Protein AF-0000000082297260 (afdb_homodimer)

InterPro domains:
  IPR011701 Major facilitator superfamily [PF07690] (39-223)
  IPR020846 Major facilitator superfamily domain [PS50850] (32-251)
  IPR044770 Protein spinster-like [PTHR23505] (34-224)

Nearest PDB structures (foldseek):
  4ja4-assembly3_C  TM=7.961E-01  e=1.500E-03  Escherichia coli K-12
  4ja4-assembly2_B  TM=7.829E-01  e=3.084E-03  Escherichia coli K-12
  5ayo-assembly1_A  TM=7.832E-01  e=1.132E-01  Bdellovibrio bacteriovorus HD100
  3wdo-assembly1_A  TM=7.347E-01  e=1.858E-01  Escherichia coli
  8ju0-assembly1_A  TM=6.814E-01  e=3.049E-01  Homo sapiens

pLDDT: mean 78.28, std 19.83, range [28.52, 97.88]

Solvent-accessible surface area (backbone atoms only — not comparable to full-atom values): 24745 Å² total; per-residue (Å²): 140,78,74,74,76,66,79,77,71,72,72,72,74,70,68,76,76,70,70,50,71,62,58,53,52,46,49,60,65,27,70,63,47,49,52,36,26,55,56,35,8,47,58,39,18,52,54,31,31,51,65,55,40,45,68,46,45,28,69,57,56,68,44,51,72,65,55,52,46,49,44,53,46,34,20,52,50,30,19,53,63,29,23,62,56,41,20,51,49,41,42,72,41,56,48,72,70,46,43,25,46,52,42,21,50,30,25,36,50,25,11,51,26,33,38,45,46,40,51,47,50,52,49,40,27,55,47,23,71,70,65,70,47,72,52,68,63,47,54,51,51,50,39,49,37,32,25,49,28,16,36,25,49,36,41,39,44,19,46,32,53,42,51,43,57,74,67,36,56,80,61,46,34,28,32,49,39,24,48,28,51,45,37,18,54,51,34,16,51,50,34,24,49,47,31,57,69,45,31,83,87,41,36,52,54,50,32,40,49,53,11,52,48,32,32,52,51,13,58,52,45,50,67,56,70,77,61,67,63,64,46,46,56,48,44,48,45,46,46,48,50,47,47,51,49,50,52,55,64,73,94,141,78,75,75,77,70,79,78,71,72,72,72,75,70,68,76,76,70,69,51,72,62,57,53,52,46,51,60,64,28,70,63,48,48,51,33,25,55,56,34,8,47,56,38,18,51,54,30,30,51,66,54,40,45,67,47,46,28,68,56,56,66,44,50,72,66,57,53,47,49,44,53,44,33,20,53,50,29,19,54,62,28,24,62,56,42,19,49,48,42,42,71,40,56,46,72,70,47,42,26,47,49,40,21,51,30,25,35,50,24,13,52,24,33,39,46,45,39,52,46,50,52,50,38,26,54,46,22,71,70,65,71,48,73,52,67,63,48,52,51,51,49,38,50,36,32,24,48,27,16,35,25,48,36,41,40,45,19,45,31,52,43,50,45,58,74,70,36,57,79,64,45,36,29,32,50,40,24,51,30,51,47,38,19,52,50,35,15,52,50,35,24,49,46,30,55,70,44,29,83,86,42,36,52,54,50,32,40,48,52,11,52,50,32,33,54,50,13,57,53,46,50,66,54,71,79,64,68,62,63,44,46,57,46,44,48,46,45,46,50,48,48,48,50,49,50,52,56,64,72,95

Sequence (502 aa):
MKERYSRLHVAKKAKPKGESSIVAFTKLLSVPTILLIVIASLDNADKQLLASSFPIFENLLNWNVKELGYFSLATNLSYALSLPVWGWLIHQYSGTRNLQKLLAYACGAWGIAMISIAVATLSASTTSSKTGTESSFWTHIQISVRAMNGAALGSILPLSQSLLVEYVPANYRGQAFGLMGAGEKLAGTLSSAAVVYLGENHWQYAYYGLGVLSIVMGFLARYMSLGSTGSITNNARQHAVAEQEKKQRKCMKERYSRLHVAKKAKPKGESSIVAFTKLLSVPTILLIVIASLDNADKQLLASSFPIFENLLNWNVKELGYFSLATNLSYALSLPVWGWLIHQYSGTRNLQKLLAYACGAWGIAMISIAVATLSASTTSSKTGTESSFWTHIQISVRAMNGAALGSILPLSQSLLVEYVPANYRGQAFGLMGAGEKLAGTLSSAAVVYLGENHWQYAYYGLGVLSIVMGFLARYMSLGSTGSITNNARQHAVAEQEKKQRKC

Foldseek 3Di:
DPDPPPDPPPPPPPPPPPPPPVVQVVLLVDPLLVLLLLLLLLLLLVVLLLVLCVVLLCVLLVDDPVLSVLLVVLLQVLLVVLQVVLVVVCVVQPDLLSLLLLLLVLLLQLLVLLLQLLVLSVVQSVVCVVVVDSPPVSSVSNSVSSNSNNNSSNNSNVSSLVNSPLSHDPVCSVVSVVSSVVSNVVSSVVLSCVQVVCPNVGNSVSSNVSSVVSNVSSVVSSPDDSPCPVVCVVVVVVVVVVVVVVVVVVD/DPPPPPDPPPPPPPPPPPPPPVVQVVLLVDPLLVLLLLLLLLLLLVVLLLVLCVVLLCVLLVDDPVLSVLLVVLLQVLLVVLQVVLVVVCVVQPDLLSLLLLLLVLLLQLLVLLLQLLVLSVVQSVVCVVVVDSPPVSSVSNSVSSNSNNNSSNNSNVSSLVNSPLSHDPVCSVVSVVSSVVSNVVSSVVSSVVQVVLPNVGNSVSSNVSSVVSNVSSVVSSPDDSPCPVVCVVVVVVVVVVVVVVVVVVD

Structure (mmCIF, N/CA/C/O backbone):
data_AF-0000000082297260-model_v1
#
loop_
_entity.id
_entity.type
_entity.pdbx_description
1 polymer 'EmrB/QacA family drug resistance transporter'
#
loop_
_atom_site.group_PDB
_atom_site.id
_atom_site.type_symbol
_atom_site.label_atom_id
_atom_site.label_alt_id
_atom_site.label_comp_id
_atom_site.label_asym_id
_atom_site.label_entity_id
_atom_site.label_seq_id
_atom_site.pdbx_PDB_ins_code
_atom_site.Cartn_x
_atom_site.Cartn_y
_atom_site.Cartn_z
_atom_site.occupancy
_atom_site.B_iso_or_equiv
_atom_site.auth_seq_id
_atom_site.auth_comp_id
_atom_site.auth_asym_id
_atom_site.auth_atom_id
_atom_site.pdbx_PDB_model_num
ATOM 1 N N . MET A 1 1 ? 25 52.344 38.844 1 28.77 1 MET A N 1
ATOM 2 C CA . MET A 1 1 ? 24.125 52.188 37.688 1 28.77 1 MET A CA 1
ATOM 3 C C . MET A 1 1 ? 24.094 50.75 37.188 1 28.77 1 MET A C 1
ATOM 5 O O . MET A 1 1 ? 23.562 50.438 36.125 1 28.77 1 MET A O 1
ATOM 9 N N . LYS A 1 2 ? 24.953 49.844 37.625 1 35.16 2 LYS A N 1
ATOM 10 C CA . LYS A 1 2 ? 25.359 48.469 37.438 1 35.16 2 LYS A CA 1
ATOM 11 C C . LYS A 1 2 ? 24.203 47.5 37.688 1 35.16 2 LYS A C 1
ATOM 13 O O . LYS A 1 2 ? 24.078 46.469 37 1 35.16 2 LYS A O 1
ATOM 18 N N . GLU A 1 3 ? 23.594 47.719 38.781 1 29.59 3 GLU A N 1
ATOM 19 C CA . GLU A 1 3 ? 22.953 46.594 39.438 1 29.59 3 GLU A CA 1
ATOM 20 C C . GLU A 1 3 ? 21.672 46.188 38.719 1 29.59 3 GLU A C 1
ATOM 22 O O . GLU A 1 3 ? 21.172 45.062 38.906 1 29.59 3 GLU A O 1
ATOM 27 N N . ARG A 1 4 ? 20.891 47.125 38.344 1 29.3 4 ARG A N 1
ATOM 28 C CA . ARG A 1 4 ? 19.469 46.812 38.188 1 29.3 4 ARG A CA 1
ATOM 29 C C . ARG A 1 4 ? 19.188 45.969 36.969 1 29.3 4 ARG A C 1
ATOM 31 O O . ARG A 1 4 ? 18.141 46.125 36.312 1 29.3 4 ARG A O 1
ATOM 38 N N . TYR A 1 5 ? 20.219 45.688 36.094 1 33.16 5 TYR A N 1
ATOM 39 C CA . TYR A 1 5 ? 19.766 44.906 34.938 1 33.16 5 TYR A CA 1
ATOM 40 C C . TYR A 1 5 ? 19 43.656 35.375 1 33.16 5 TYR A C 1
ATOM 42 O O . TYR A 1 5 ? 19.609 42.688 35.844 1 33.16 5 TYR A O 1
ATOM 50 N N . SER A 1 6 ? 17.906 43.812 36.156 1 29.83 6 SER A N 1
ATOM 51 C CA . SER A 1 6 ? 17 42.75 36.594 1 29.83 6 SER A CA 1
ATOM 52 C C . SER A 1 6 ? 16.734 41.719 35.5 1 29.83 6 SER A C 1
ATOM 54 O O . SER A 1 6 ? 16.688 42.062 34.344 1 29.83 6 SER A O 1
ATOM 56 N N . ARG A 1 7 ? 16.922 40.375 35.812 1 30.27 7 ARG A N 1
ATOM 57 C CA . ARG A 1 7 ? 16.766 39.062 35.156 1 30.27 7 ARG A CA 1
ATOM 58 C C . ARG A 1 7 ? 15.398 38.969 34.5 1 30.27 7 ARG A C 1
ATOM 60 O O . ARG A 1 7 ? 14.375 38.875 35.156 1 30.27 7 ARG A O 1
ATOM 67 N N . LEU A 1 8 ? 15.031 39.75 33.531 1 31.27 8 LEU A N 1
ATOM 68 C CA . LEU A 1 8 ? 13.883 39.406 32.719 1 31.27 8 LEU A CA 1
ATOM 69 C C . LEU A 1 8 ? 13.797 37.875 32.531 1 31.27 8 LEU A C 1
ATOM 71 O O . LEU A 1 8 ? 14.656 37.281 31.891 1 31.27 8 LEU A O 1
ATOM 75 N N . HIS A 1 9 ? 13.352 37.125 33.562 1 30.59 9 HIS A N 1
ATOM 76 C CA . HIS A 1 9 ? 12.93 35.719 33.531 1 30.59 9 HIS A CA 1
ATOM 77 C C . HIS A 1 9 ? 12.141 35.406 32.25 1 30.59 9 HIS A C 1
ATOM 79 O O . HIS A 1 9 ? 10.992 35.812 32.125 1 30.59 9 HIS A O 1
ATOM 85 N N . VAL A 1 10 ? 12.703 35.531 31.141 1 32.5 10 VAL A N 1
ATOM 86 C CA . VAL A 1 10 ? 12.086 34.906 29.969 1 32.5 10 VAL A CA 1
ATOM 87 C C . VAL A 1 10 ? 11.367 33.625 30.375 1 32.5 10 VAL A C 1
ATOM 89 O O . VAL A 1 10 ? 12 32.688 30.828 1 32.5 10 VAL A O 1
ATOM 92 N N . ALA A 1 11 ? 10.18 33.688 30.938 1 28.66 11 ALA A N 1
ATOM 93 C CA . ALA A 1 11 ? 9.297 32.562 31.203 1 28.66 11 ALA A CA 1
ATOM 94 C C . ALA A 1 11 ? 9.461 31.484 30.141 1 28.66 11 ALA A C 1
ATOM 96 O O . ALA A 1 11 ? 9.305 31.75 28.953 1 28.66 11 ALA A O 1
ATOM 97 N N . LYS A 1 12 ? 10.344 30.578 30.297 1 30.89 12 LYS A N 1
ATOM 98 C CA . LYS A 1 12 ? 10.422 29.312 29.578 1 30.89 12 LYS A CA 1
ATOM 99 C C . LYS A 1 12 ? 9.031 28.828 29.172 1 30.89 12 LYS A C 1
ATOM 101 O O . LYS A 1 12 ? 8.203 28.516 30.031 1 30.89 12 LYS A O 1
ATOM 106 N N . LYS A 1 13 ? 8.414 29.484 28.234 1 33.44 13 LYS A N 1
ATOM 107 C CA . LYS A 1 13 ? 7.176 28.938 27.703 1 33.44 13 LYS A CA 1
ATOM 108 C C . LYS A 1 13 ? 7.133 27.422 27.875 1 33.44 13 LYS A C 1
ATOM 110 O O . LYS A 1 13 ? 8.023 26.719 27.391 1 33.44 13 LYS A O 1
ATOM 115 N N . ALA A 1 14 ? 6.523 26.891 28.938 1 32.03 14 ALA A N 1
ATOM 116 C CA . ALA A 1 14 ? 6.223 25.5 29.297 1 32.03 14 ALA A CA 1
ATOM 117 C C . ALA A 1 14 ? 5.938 24.672 28.062 1 32.03 14 ALA A C 1
ATOM 119 O O . ALA A 1 14 ? 5.262 25.125 27.125 1 32.03 14 ALA A O 1
ATOM 120 N N . LYS A 1 15 ? 6.742 23.812 27.703 1 37.81 15 LYS A N 1
ATOM 121 C CA . LYS A 1 15 ? 6.559 22.781 26.703 1 37.81 15 LYS A CA 1
ATOM 122 C C . LYS A 1 15 ? 5.102 22.344 26.609 1 37.81 15 LYS A C 1
ATOM 124 O O . LYS A 1 15 ? 4.48 22.031 27.625 1 37.81 15 LYS A O 1
ATOM 129 N N . PRO A 1 16 ? 4.285 22.828 25.781 1 37.75 16 PRO A N 1
ATOM 130 C CA . PRO A 1 16 ? 2.908 22.344 25.891 1 37.75 16 PRO A CA 1
ATOM 131 C C . PRO A 1 16 ? 2.824 20.938 26.484 1 37.75 16 PRO A C 1
ATOM 133 O O . PRO A 1 16 ? 3.705 20.109 26.25 1 37.75 16 PRO A O 1
ATOM 136 N N . LYS A 1 17 ? 2.393 20.688 27.609 1 36.62 17 LYS A N 1
ATOM 137 C CA . LYS A 1 17 ? 2.1 19.438 28.297 1 36.62 17 LYS A CA 1
ATOM 138 C C . LYS A 1 17 ? 1.763 18.328 27.312 1 36.62 17 LYS A C 1
ATOM 140 O O . LYS A 1 17 ? 0.826 18.469 26.516 1 36.62 17 LYS A O 1
ATOM 145 N N . GLY A 1 18 ? 2.633 17.547 26.781 1 40.44 18 GLY A N 1
ATOM 146 C CA . GLY A 1 18 ? 2.486 16.344 25.969 1 40.44 18 GLY A CA 1
ATOM 147 C C . GLY A 1 18 ? 1.171 15.617 26.203 1 40.44 18 GLY A C 1
ATOM 148 O O . GLY A 1 18 ? 0.801 15.344 27.344 1 40.44 18 GLY A O 1
ATOM 149 N N . GLU A 1 19 ? 0.057 16 25.641 1 46.12 19 GLU A N 1
ATOM 150 C CA . GLU A 1 19 ? -1.156 15.211 25.828 1 46.12 19 GLU A CA 1
ATOM 151 C C . GLU A 1 19 ? -0.823 13.789 26.266 1 46.12 19 GLU A C 1
ATOM 153 O O . GLU A 1 19 ? 0.101 13.172 25.734 1 46.12 19 GLU A O 1
ATOM 158 N N . SER A 1 20 ? -1.153 13.375 27.406 1 48.62 20 SER A N 1
ATOM 159 C CA . SER A 1 20 ? -0.895 12.078 28.016 1 48.62 20 SER A CA 1
ATOM 160 C C . SER A 1 20 ? -0.952 10.961 26.984 1 48.62 20 SER A C 1
ATOM 162 O O . SER A 1 20 ? -1.729 11.031 26.031 1 48.62 20 SER A O 1
ATOM 164 N N . SER A 1 21 ? 0.238 10.258 26.797 1 51.78 21 SER A N 1
ATOM 165 C CA . SER A 1 21 ? 0.389 9.039 26 1 51.78 21 SER A CA 1
ATOM 166 C C . SER A 1 21 ? -0.937 8.297 25.875 1 51.78 21 SER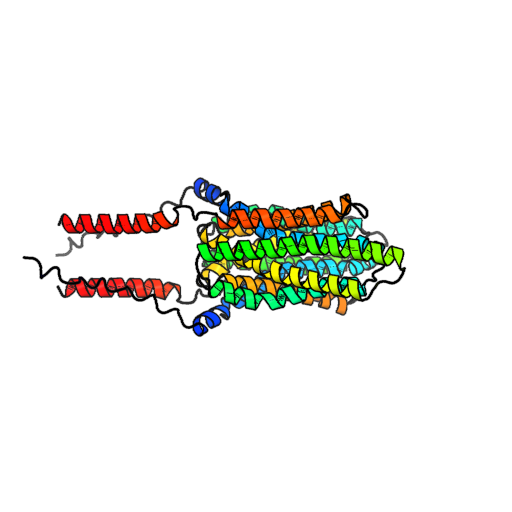 A C 1
ATOM 168 O O . SER A 1 21 ? -1.227 7.715 24.828 1 51.78 21 SER A O 1
ATOM 170 N N . ILE A 1 22 ? -1.717 8.422 26.953 1 49.19 22 ILE A N 1
ATOM 171 C CA . ILE A 1 22 ? -2.98 7.691 26.969 1 49.19 22 ILE A CA 1
ATOM 172 C C . ILE A 1 22 ? -3.977 8.359 26.016 1 49.19 22 ILE A C 1
ATOM 174 O O . ILE A 1 22 ? -4.703 7.672 25.297 1 49.19 22 ILE A O 1
ATOM 178 N N . VAL A 1 23 ? -4.047 9.672 26.172 1 51.38 23 VAL A N 1
ATOM 179 C CA . VAL A 1 23 ? -4.988 10.414 25.328 1 51.38 23 VAL A CA 1
ATOM 180 C C . VAL A 1 23 ? -4.641 10.211 23.859 1 51.38 23 VAL A C 1
ATOM 182 O O . VAL A 1 23 ? -5.527 10.023 23.016 1 51.38 23 VAL A O 1
ATOM 185 N N . ALA A 1 24 ? -3.314 10.203 23.672 1 54.88 24 ALA A N 1
ATOM 186 C CA . ALA A 1 24 ? -2.826 10.047 22.297 1 54.88 24 ALA A CA 1
ATOM 187 C C . ALA A 1 24 ? -3.172 8.664 21.75 1 54.88 24 ALA A C 1
ATOM 189 O O . ALA A 1 24 ? -3.627 8.547 20.609 1 54.88 24 ALA A O 1
ATOM 190 N N . PHE A 1 25 ? -2.969 7.684 22.578 1 58.28 25 PHE A N 1
ATOM 191 C CA . PHE A 1 25 ? -3.328 6.328 22.188 1 58.28 25 PHE A CA 1
ATOM 192 C C . PHE A 1 25 ? -4.836 6.191 22.031 1 58.28 25 PHE A C 1
ATOM 194 O O . PHE A 1 25 ? -5.309 5.473 21.141 1 58.28 25 PHE A O 1
ATOM 201 N N . THR A 1 26 ? -5.5 6.918 22.75 1 59.41 26 THR A N 1
ATOM 202 C CA . THR A 1 26 ? -6.953 6.883 22.656 1 59.41 26 THR A CA 1
ATOM 203 C C . THR A 1 26 ? -7.426 7.508 21.344 1 59.41 26 THR A C 1
ATOM 205 O O . THR A 1 26 ? -8.391 7.039 20.75 1 59.41 26 THR A O 1
ATOM 208 N N . LYS A 1 27 ? -6.723 8.523 20.953 1 64.06 27 LYS A N 1
ATOM 209 C CA . LYS A 1 27 ? -7.109 9.125 19.672 1 64.06 27 LYS A CA 1
ATOM 210 C C . LYS A 1 27 ? -6.793 8.195 18.5 1 64.06 27 LYS A C 1
ATOM 212 O O . LYS A 1 27 ? -7.504 8.195 17.5 1 64.06 27 LYS A O 1
ATOM 217 N N . LEU A 1 28 ? -5.82 7.348 18.766 1 71.88 28 LEU A N 1
ATOM 218 C CA . LEU A 1 28 ? -5.48 6.324 17.781 1 71.88 28 LEU A CA 1
ATOM 219 C C . LEU A 1 28 ? -6.582 5.277 17.688 1 71.88 28 LEU A C 1
ATOM 221 O O . LEU A 1 28 ? -6.805 4.703 16.625 1 71.88 28 LEU A O 1
ATOM 225 N N . LEU A 1 29 ? -7.312 5.258 18.688 1 77.56 29 LEU A N 1
ATOM 226 C CA . LEU A 1 29 ? -8.352 4.238 18.719 1 77.56 29 LEU A CA 1
ATOM 227 C C . LEU A 1 29 ? -9.734 4.867 18.609 1 77.56 29 LEU A C 1
ATOM 229 O O . LEU A 1 29 ? -10.742 4.23 18.953 1 77.56 29 LEU A O 1
ATOM 233 N N . SER A 1 30 ? -9.695 6.035 18.047 1 85.12 30 SER A N 1
ATOM 234 C CA . SER A 1 30 ? -10.992 6.676 17.844 1 85.12 30 SER A CA 1
ATOM 235 C C . SER A 1 30 ? -11.773 6.008 16.719 1 85.12 30 SER A C 1
ATOM 237 O O . SER A 1 30 ? -11.195 5.324 15.875 1 85.12 30 SER A O 1
ATOM 239 N N . VAL A 1 31 ? -13.086 6.195 16.766 1 87.06 31 VAL A N 1
ATOM 240 C CA . VAL A 1 31 ? -13.9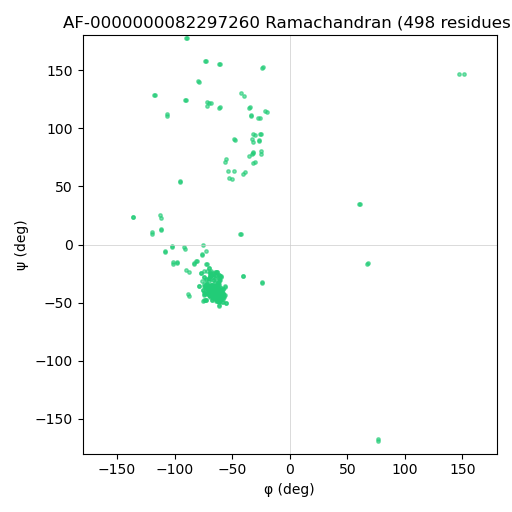92 5.551 15.828 1 87.06 31 VAL A CA 1
ATOM 241 C C . VAL A 1 31 ? -13.672 5.996 14.398 1 87.06 31 VAL A C 1
ATOM 243 O O . VAL A 1 31 ? -13.523 5.164 13.5 1 87.06 31 VAL A O 1
ATOM 246 N N . PRO A 1 32 ? -13.367 7.25 14.164 1 91.06 32 PRO A N 1
ATOM 247 C CA . PRO A 1 32 ? -13.047 7.66 12.797 1 91.06 32 PRO A CA 1
ATOM 248 C C . PRO A 1 32 ? -11.727 7.07 12.297 1 91.06 32 PRO A C 1
ATOM 250 O O . PRO A 1 32 ? -11.625 6.691 11.133 1 91.06 32 PRO A O 1
ATOM 253 N N . THR A 1 33 ? -10.82 7.02 13.195 1 91.62 33 THR A N 1
ATOM 254 C CA . THR A 1 33 ? -9.523 6.488 12.789 1 91.62 33 THR A CA 1
ATOM 255 C C . THR A 1 33 ? -9.633 5.008 12.438 1 91.62 33 THR A C 1
ATOM 257 O O . THR A 1 33 ? -9.102 4.566 11.414 1 91.62 33 THR A O 1
ATOM 260 N N . ILE A 1 34 ? -10.312 4.293 13.188 1 92.75 34 ILE A N 1
ATOM 261 C CA . ILE A 1 34 ? -10.5 2.865 12.938 1 92.75 34 ILE A CA 1
ATOM 262 C C . ILE A 1 34 ? -11.273 2.666 11.641 1 92.75 34 ILE A C 1
ATOM 264 O O . ILE A 1 34 ? -10.93 1.793 10.836 1 92.75 34 ILE A O 1
ATOM 268 N N . LEU A 1 35 ? -12.25 3.445 11.484 1 95 35 LEU A N 1
ATOM 269 C CA . LEU A 1 35 ? -13.047 3.377 10.266 1 95 35 LEU A CA 1
ATOM 270 C C . LEU A 1 35 ? -12.18 3.629 9.039 1 95 35 LEU A C 1
ATOM 272 O O . LEU A 1 35 ? -12.289 2.908 8.039 1 95 35 LEU A O 1
ATOM 276 N N . LEU A 1 36 ? -11.32 4.59 9.148 1 95.69 36 LEU A N 1
ATOM 277 C CA . LEU A 1 36 ? -10.461 4.941 8.023 1 95.69 36 LEU A CA 1
ATOM 278 C C . LEU A 1 36 ? -9.438 3.848 7.758 1 95.69 36 LEU A C 1
ATOM 280 O O . LEU A 1 36 ? -9.109 3.562 6.605 1 95.69 36 LEU A O 1
ATOM 284 N N . ILE A 1 37 ? -8.992 3.256 8.789 1 94.25 37 ILE A N 1
ATOM 285 C CA . ILE A 1 37 ? -8.039 2.16 8.656 1 94.25 37 ILE A CA 1
ATOM 286 C C . ILE A 1 37 ? -8.703 0.978 7.957 1 94.25 37 ILE A C 1
ATOM 288 O O . ILE A 1 37 ? -8.133 0.384 7.043 1 94.25 37 ILE A O 1
ATOM 292 N N . VAL A 1 38 ? -9.898 0.697 8.289 1 95.75 38 VAL A N 1
ATOM 293 C CA . VAL A 1 38 ? -10.641 -0.407 7.68 1 95.75 38 VAL A CA 1
ATOM 294 C C . VAL A 1 38 ? -10.906 -0.105 6.207 1 95.75 38 VAL A C 1
ATOM 296 O O . VAL A 1 38 ? -10.727 -0.971 5.348 1 95.75 38 VAL A O 1
ATOM 299 N N . ILE A 1 39 ? -11.273 1.083 5.941 1 97 39 ILE A N 1
ATOM 300 C CA . ILE A 1 39 ? -11.57 1.479 4.566 1 97 39 ILE A CA 1
ATOM 301 C C . ILE A 1 39 ? -10.305 1.394 3.721 1 97 39 ILE A C 1
ATOM 303 O O . ILE A 1 39 ? -10.328 0.85 2.615 1 97 39 ILE A O 1
ATOM 307 N N . ALA A 1 40 ? -9.258 1.896 4.254 1 94.62 40 ALA A N 1
ATOM 308 C CA . ALA A 1 40 ? -7.984 1.859 3.533 1 94.62 40 ALA A CA 1
ATOM 309 C C . ALA A 1 40 ? -7.547 0.421 3.266 1 94.62 40 ALA A C 1
ATOM 311 O O . ALA A 1 40 ? -6.898 0.142 2.256 1 94.62 40 ALA A O 1
ATOM 312 N N . SER A 1 41 ? -7.895 -0.455 4.105 1 94.19 41 SER A N 1
ATOM 313 C CA . SER A 1 41 ? -7.469 -1.849 4.023 1 94.19 41 SER A CA 1
ATOM 314 C C . SER A 1 41 ? -8.18 -2.578 2.891 1 94.19 41 SER A C 1
ATOM 316 O O . SER A 1 41 ? -7.754 -3.656 2.473 1 94.19 41 SER A O 1
ATOM 318 N N . LEU A 1 42 ? -9.242 -1.99 2.441 1 94.06 42 LEU A N 1
ATOM 319 C CA . LEU A 1 42 ? -9.969 -2.59 1.331 1 94.06 42 LEU A CA 1
ATOM 320 C C . LEU A 1 42 ? -9.102 -2.674 0.084 1 94.06 42 LEU A C 1
ATOM 322 O O . LEU A 1 42 ? -9.289 -3.559 -0.753 1 94.06 42 LEU A O 1
ATOM 326 N N . ASP A 1 43 ? -8.18 -1.811 0.024 1 90.81 43 ASP A N 1
ATOM 327 C CA . ASP A 1 43 ? -7.266 -1.771 -1.115 1 90.81 43 ASP A CA 1
ATOM 328 C C . ASP A 1 43 ? -6.48 -3.074 -1.231 1 90.81 43 ASP A C 1
ATOM 330 O O . ASP A 1 43 ? -6.48 -3.715 -2.285 1 90.81 43 ASP A O 1
ATOM 334 N N . ASN A 1 44 ? -5.867 -3.451 -0.158 1 88.19 44 ASN A N 1
ATOM 335 C CA . ASN A 1 44 ? -5.094 -4.688 -0.188 1 88.19 44 ASN A CA 1
ATOM 336 C C . ASN A 1 44 ? -5.996 -5.914 -0.181 1 88.19 44 ASN A C 1
ATOM 338 O O . ASN A 1 44 ? -5.621 -6.969 -0.697 1 88.19 44 ASN A O 1
ATOM 342 N N . ALA A 1 45 ? -7.145 -5.781 0.386 1 93.12 45 ALA A N 1
ATOM 343 C CA . ALA A 1 45 ? -8.109 -6.879 0.343 1 93.12 45 ALA A CA 1
ATOM 344 C C . ALA A 1 45 ? -8.484 -7.219 -1.096 1 93.12 45 ALA A C 1
ATOM 346 O O . ALA A 1 45 ? -8.586 -8.391 -1.456 1 93.12 45 ALA A O 1
ATOM 347 N N . ASP A 1 46 ? -8.695 -6.168 -1.851 1 94 46 ASP A N 1
ATOM 348 C CA . ASP A 1 46 ? -9.039 -6.363 -3.258 1 94 46 ASP A CA 1
ATOM 349 C C . ASP A 1 46 ? -7.91 -7.082 -3.998 1 94 46 ASP A C 1
ATOM 351 O O . ASP A 1 46 ? -8.156 -8.016 -4.762 1 94 46 ASP A O 1
ATOM 355 N N . LYS A 1 47 ? -6.723 -6.652 -3.734 1 87.19 47 LYS A N 1
ATOM 356 C CA . LYS A 1 47 ? -5.57 -7.207 -4.445 1 87.19 47 LYS A CA 1
ATOM 357 C C . LYS A 1 47 ? -5.371 -8.68 -4.105 1 87.19 47 LYS A C 1
ATOM 359 O O . LYS A 1 47 ? -5.164 -9.508 -4.996 1 87.19 47 LYS A O 1
ATOM 364 N N . GLN A 1 48 ? -5.473 -8.992 -2.877 1 87.31 48 GLN A N 1
ATOM 365 C CA . GLN A 1 48 ? -5.254 -10.375 -2.453 1 87.31 48 GLN A CA 1
ATOM 366 C C . GLN A 1 48 ? -6.43 -11.258 -2.848 1 87.31 48 GLN A C 1
ATOM 368 O O . GLN A 1 48 ? -6.25 -12.438 -3.164 1 87.31 48 GLN A O 1
ATOM 373 N N . LEU A 1 49 ? -7.574 -10.711 -2.795 1 93.31 49 LEU A N 1
ATOM 374 C CA . LEU A 1 49 ? -8.758 -11.461 -3.211 1 93.31 49 LEU A CA 1
ATOM 375 C C . LEU A 1 49 ? -8.656 -11.859 -4.68 1 93.31 49 LEU A C 1
ATOM 377 O O . LEU A 1 49 ? -8.953 -13 -5.039 1 93.31 49 LEU A O 1
ATOM 381 N N . LEU A 1 50 ? -8.266 -10.93 -5.422 1 89.5 50 LEU A N 1
ATOM 382 C CA . LEU A 1 50 ? -8.141 -11.195 -6.852 1 89.5 50 LEU A CA 1
ATOM 383 C C . LEU A 1 50 ? -7.082 -12.258 -7.121 1 89.5 50 LEU A C 1
ATOM 385 O O . LEU A 1 50 ? -7.324 -13.211 -7.867 1 89.5 50 LEU A O 1
ATOM 389 N N . ALA A 1 51 ? -5.977 -12.117 -6.559 1 84.19 51 ALA A N 1
ATOM 390 C CA . ALA A 1 51 ? -4.879 -13.055 -6.766 1 84.19 51 ALA A CA 1
ATOM 391 C C . ALA A 1 51 ? -5.285 -14.469 -6.379 1 84.19 51 ALA A C 1
ATOM 393 O O . ALA A 1 51 ? -4.977 -15.43 -7.09 1 84.19 51 ALA A O 1
ATOM 394 N N . SER A 1 52 ? -6.023 -14.633 -5.359 1 87.81 52 SER A N 1
ATOM 395 C CA . SER A 1 52 ? -6.426 -15.938 -4.855 1 87.81 52 SER A CA 1
ATOM 396 C C . SER A 1 52 ? -7.605 -16.5 -5.645 1 87.81 52 SER A C 1
ATOM 398 O O . SER A 1 52 ? -7.906 -17.688 -5.559 1 87.81 52 SER A O 1
ATOM 400 N N . SER A 1 53 ? -8.227 -15.703 -6.395 1 91.81 53 SER A N 1
ATOM 401 C CA . SER A 1 53 ? -9.383 -16.125 -7.168 1 91.81 53 SER A CA 1
ATOM 402 C C . SER A 1 53 ? -8.977 -16.609 -8.562 1 91.81 53 SER A C 1
ATOM 404 O O . SER A 1 53 ? -9.805 -17.109 -9.32 1 91.81 53 SER A O 1
ATOM 406 N N . PHE A 1 54 ? -7.746 -16.516 -8.875 1 87.31 54 PHE A N 1
ATOM 407 C CA . PHE A 1 54 ? -7.293 -16.797 -10.227 1 87.31 54 PHE A CA 1
ATOM 408 C C . PHE A 1 54 ? -7.559 -18.25 -10.594 1 87.31 54 PHE A C 1
ATOM 410 O O . PHE A 1 54 ? -8.125 -18.531 -11.656 1 87.31 54 PHE A O 1
ATOM 417 N N . PRO A 1 55 ? -7.23 -19.172 -9.773 1 87.56 55 PRO A N 1
ATOM 418 C CA . PRO A 1 55 ? -7.508 -20.562 -10.141 1 87.56 55 PRO A CA 1
ATOM 419 C C . PRO A 1 55 ? -9 -20.844 -10.32 1 87.56 55 PRO A C 1
ATOM 421 O O . PRO A 1 55 ? -9.383 -21.641 -11.172 1 87.56 55 PRO A O 1
ATOM 424 N N . ILE A 1 56 ? -9.758 -20.219 -9.594 1 89.44 56 ILE A N 1
ATOM 425 C CA . ILE A 1 56 ? -11.211 -20.391 -9.68 1 89.44 56 ILE A CA 1
ATOM 426 C C . ILE A 1 56 ? -11.711 -19.844 -11.016 1 89.44 56 ILE A C 1
ATOM 428 O O . ILE A 1 56 ? -12.516 -20.484 -11.695 1 89.44 56 ILE A O 1
ATOM 432 N N . PHE A 1 57 ? -11.219 -18.703 -11.383 1 87.75 57 PHE A N 1
ATOM 433 C CA . PHE A 1 57 ? -11.625 -18.094 -12.641 1 87.75 57 PHE A CA 1
ATOM 434 C C . PHE A 1 57 ? -11.141 -18.906 -13.828 1 87.75 57 PHE A C 1
ATOM 436 O O . PHE A 1 57 ? -11.828 -19.016 -14.844 1 87.75 57 PHE A O 1
ATOM 443 N N . GLU A 1 58 ? -9.992 -19.406 -13.656 1 87.88 58 GLU A N 1
ATOM 444 C CA . GLU A 1 58 ? -9.461 -20.281 -14.711 1 87.88 58 GLU A CA 1
ATOM 445 C C . GLU A 1 58 ? -10.367 -21.469 -14.953 1 87.88 58 GLU A C 1
ATOM 447 O O . GLU A 1 58 ? -10.648 -21.828 -16.094 1 87.88 58 GLU A O 1
ATOM 452 N N . ASN A 1 59 ? -10.805 -22.062 -13.969 1 87.38 59 ASN A N 1
ATOM 453 C CA . ASN A 1 59 ? -11.625 -23.266 -14.062 1 87.38 59 ASN A CA 1
ATOM 454 C C . ASN A 1 59 ? -13.055 -22.938 -14.492 1 87.38 59 ASN A C 1
ATOM 456 O O . ASN A 1 59 ? -13.648 -23.672 -15.289 1 87.38 59 ASN A O 1
ATOM 460 N N . LEU A 1 60 ? -13.586 -21.891 -14.016 1 84.31 60 LEU A N 1
ATOM 461 C CA . LEU A 1 60 ? -14.984 -21.578 -14.258 1 84.31 60 LEU A CA 1
ATOM 462 C C . LEU A 1 60 ? -15.172 -20.984 -15.648 1 84.31 60 LEU A C 1
ATOM 464 O O . LEU A 1 60 ? -16.203 -21.219 -16.297 1 84.31 60 LEU A O 1
ATOM 468 N N . LEU A 1 61 ? -14.188 -20.203 -16.047 1 84.06 61 LEU A N 1
ATOM 469 C CA . LEU A 1 61 ? -14.352 -19.453 -17.281 1 84.06 61 LEU A CA 1
ATOM 470 C C . LEU A 1 61 ? -13.461 -20.031 -18.391 1 84.06 61 LEU A C 1
ATOM 472 O O . LEU A 1 61 ? -13.531 -19.594 -19.531 1 84.06 61 LEU A O 1
ATOM 476 N N . ASN A 1 62 ? -12.594 -21 -18.047 1 83.5 62 ASN A N 1
ATOM 477 C CA . ASN A 1 62 ? -11.633 -21.594 -18.984 1 83.5 62 ASN A CA 1
ATOM 478 C C . ASN A 1 62 ? -10.664 -20.547 -19.516 1 83.5 62 ASN A C 1
ATOM 480 O O . ASN A 1 62 ? -10.414 -20.484 -20.719 1 83.5 62 ASN A O 1
ATOM 484 N N . TRP A 1 63 ? -10.367 -19.656 -18.641 1 81.5 63 TRP A N 1
ATOM 485 C CA . TRP A 1 63 ? -9.406 -18.609 -18.984 1 81.5 63 TRP A CA 1
ATOM 486 C C . TRP A 1 63 ? -7.977 -19.125 -18.875 1 81.5 63 TRP A C 1
ATOM 488 O O . TRP A 1 63 ? -7.676 -19.969 -18.016 1 81.5 63 TRP A O 1
ATOM 498 N N . ASN A 1 64 ? -7.234 -18.656 -19.844 1 80.88 64 ASN A N 1
ATOM 499 C CA . ASN A 1 64 ? -5.805 -18.922 -19.734 1 80.88 64 ASN A CA 1
ATOM 500 C C . ASN A 1 64 ? -5.082 -17.812 -18.984 1 80.88 64 ASN A C 1
ATOM 502 O O . ASN A 1 64 ? -5.711 -16.859 -18.516 1 80.88 64 ASN A O 1
ATOM 506 N N . VAL A 1 65 ? -3.852 -17.938 -18.781 1 76.81 65 VAL A N 1
ATOM 507 C CA . VAL A 1 65 ? -3.02 -17.016 -18.016 1 76.81 65 VAL A CA 1
ATOM 508 C C . VAL A 1 65 ? -3.041 -15.633 -18.656 1 76.81 65 VAL A C 1
ATOM 510 O O . VAL A 1 65 ? -3.01 -14.617 -17.969 1 76.81 65 VAL A O 1
ATOM 513 N N . LYS A 1 66 ? -3.197 -15.633 -19.906 1 78.12 66 LYS A N 1
ATOM 514 C CA . LYS A 1 66 ? -3.232 -14.367 -20.625 1 78.12 66 LYS A CA 1
ATOM 515 C C . LYS A 1 66 ? -4.496 -13.578 -20.297 1 78.12 66 LYS A C 1
ATOM 517 O O . LYS A 1 66 ? -4.438 -12.367 -20.078 1 78.12 66 LYS A O 1
ATOM 522 N N . GLU A 1 67 ? -5.578 -14.258 -20.297 1 79.12 67 GLU A N 1
ATOM 523 C CA . GLU A 1 67 ? -6.844 -13.602 -19.984 1 79.12 67 GLU A CA 1
ATOM 524 C C . GLU A 1 67 ? -6.867 -13.086 -18.547 1 79.12 67 GLU A C 1
ATOM 526 O O . GLU A 1 67 ? -7.383 -12 -18.281 1 79.12 67 GLU A O 1
ATOM 531 N N . LEU A 1 68 ? -6.297 -13.906 -17.688 1 81.94 68 LEU A N 1
ATOM 532 C CA . LEU A 1 68 ? -6.211 -13.477 -16.297 1 81.94 68 LEU A CA 1
ATOM 533 C C . LEU A 1 68 ? -5.301 -12.266 -16.156 1 81.94 68 LEU A C 1
ATOM 535 O O . LEU A 1 68 ? -5.57 -11.367 -15.352 1 81.94 68 LEU A O 1
ATOM 539 N N . GLY A 1 69 ? -4.285 -12.227 -16.859 1 78.5 69 GLY A N 1
ATOM 540 C CA . GLY A 1 69 ? -3.395 -11.078 -16.906 1 78.5 69 GLY A CA 1
ATOM 541 C C . GLY A 1 69 ? -4.078 -9.805 -17.359 1 78.5 69 GLY A C 1
ATOM 542 O O . GLY A 1 69 ? -3.873 -8.742 -16.781 1 78.5 69 GLY A O 1
ATOM 543 N N . TYR A 1 70 ? -4.875 -10 -18.359 1 79.31 70 TYR A N 1
ATOM 544 C CA . TYR A 1 70 ? -5.621 -8.852 -18.844 1 79.31 70 TYR A CA 1
ATOM 545 C C . TYR A 1 70 ? -6.582 -8.328 -17.797 1 79.31 70 TYR A C 1
ATOM 547 O O . TYR A 1 70 ? -6.789 -7.117 -17.672 1 79.31 70 TYR A O 1
ATOM 555 N N . PHE A 1 71 ? -7.094 -9.258 -17.156 1 81.5 71 PHE A N 1
ATOM 556 C CA . PHE A 1 71 ? -8.008 -8.906 -16.062 1 81.5 71 PHE A CA 1
ATOM 557 C C . PHE A 1 71 ? -7.289 -8.086 -15 1 81.5 71 PHE A C 1
ATOM 559 O O . PHE A 1 71 ? -7.805 -7.055 -14.555 1 81.5 71 PHE A O 1
ATOM 566 N N . SER A 1 72 ? -6.16 -8.461 -14.648 1 82.69 72 SER A N 1
ATOM 567 C CA . SER A 1 72 ? -5.355 -7.746 -13.664 1 82.69 72 SER A CA 1
ATOM 568 C C . SER A 1 72 ? -4.836 -6.426 -14.227 1 82.69 72 SER A C 1
ATOM 570 O O . SER A 1 72 ? -4.793 -5.418 -13.523 1 82.69 72 SER A O 1
ATOM 572 N N . LEU A 1 73 ? -4.477 -6.418 -15.406 1 80.56 73 LEU A N 1
ATOM 573 C CA . LEU A 1 73 ? -3.965 -5.219 -16.062 1 80.56 73 LEU A CA 1
ATOM 574 C C . LEU A 1 73 ? -5.039 -4.141 -16.141 1 80.56 73 LEU A C 1
ATOM 576 O O . LEU A 1 73 ? -4.742 -2.953 -15.969 1 80.56 73 LEU A O 1
ATOM 580 N N . ALA A 1 74 ? -6.203 -4.598 -16.438 1 86.06 74 ALA A N 1
ATOM 581 C CA . ALA A 1 74 ? -7.309 -3.65 -16.531 1 86.06 74 ALA A CA 1
ATOM 582 C C . ALA A 1 74 ? -7.504 -2.902 -15.219 1 86.06 74 ALA A C 1
ATOM 584 O O . ALA A 1 74 ? -7.68 -1.682 -15.211 1 86.06 74 ALA A O 1
ATOM 585 N N . THR A 1 75 ? -7.449 -3.615 -14.18 1 86.75 75 THR A N 1
ATOM 586 C CA . THR A 1 75 ? -7.613 -2.99 -12.875 1 86.75 75 THR A CA 1
ATOM 587 C C . THR A 1 75 ? -6.441 -2.064 -12.57 1 86.75 75 THR A C 1
ATOM 589 O O . THR A 1 75 ? -6.637 -0.925 -12.141 1 86.75 75 THR A O 1
ATOM 592 N N . ASN A 1 76 ? -5.27 -2.482 -12.789 1 83.12 76 ASN A N 1
ATOM 593 C CA . ASN A 1 76 ? -4.078 -1.715 -12.445 1 83.12 76 ASN A CA 1
ATOM 594 C C . ASN A 1 76 ? -3.959 -0.453 -13.289 1 83.12 76 ASN A C 1
ATOM 596 O O . ASN A 1 76 ? -3.588 0.608 -12.789 1 83.12 76 ASN A O 1
ATOM 600 N N . LEU A 1 77 ? -4.27 -0.596 -14.5 1 84.06 77 LEU A N 1
ATOM 601 C CA . LEU A 1 77 ? -4.203 0.55 -15.398 1 84.06 77 LEU A CA 1
ATOM 602 C C . LEU A 1 77 ? -5.262 1.587 -15.039 1 84.06 77 LEU A C 1
ATOM 604 O O . LEU A 1 77 ? -4.98 2.787 -15.023 1 84.06 77 LEU A O 1
ATOM 608 N N . SER A 1 78 ? -6.402 1.093 -14.867 1 89.5 78 SER A N 1
ATOM 609 C CA . SER A 1 78 ? -7.473 2 -14.469 1 89.5 78 SER A CA 1
ATOM 610 C C . SER A 1 78 ? -7.172 2.666 -13.133 1 89.5 78 SER A C 1
ATOM 612 O O . SER A 1 78 ? -7.484 3.842 -12.938 1 89.5 78 SER A O 1
ATOM 614 N N . TYR A 1 79 ? -6.66 1.938 -12.258 1 86.56 79 TYR A N 1
ATOM 615 C CA . TYR A 1 79 ? -6.219 2.48 -10.977 1 86.56 79 TYR A CA 1
ATOM 616 C C . TYR A 1 79 ? -5.23 3.623 -11.18 1 86.56 79 TYR A C 1
ATOM 618 O O . TYR A 1 79 ? -5.418 4.715 -10.641 1 86.56 79 TYR A O 1
ATOM 626 N N . ALA A 1 80 ? -4.258 3.428 -11.945 1 80.62 80 ALA A N 1
ATOM 627 C CA . ALA A 1 80 ? -3.203 4.406 -12.195 1 80.62 80 ALA A CA 1
ATOM 628 C C . ALA A 1 80 ? -3.76 5.648 -12.883 1 80.62 80 ALA A C 1
ATOM 630 O O . ALA A 1 80 ? -3.418 6.777 -12.516 1 80.62 80 ALA A O 1
ATOM 631 N N . LEU A 1 81 ? -4.527 5.422 -13.812 1 84.44 81 LEU A N 1
ATOM 632 C CA . LEU A 1 81 ? -5.082 6.527 -14.594 1 84.44 81 LEU A CA 1
ATOM 633 C C . LEU A 1 81 ? -6.035 7.367 -13.75 1 84.44 81 LEU A C 1
ATOM 635 O O . LEU A 1 81 ? -6.215 8.555 -14.008 1 84.44 81 LEU A O 1
ATOM 639 N N . SER A 1 82 ? -6.586 6.777 -12.805 1 88.81 82 SER A N 1
ATOM 640 C CA . SER A 1 82 ? -7.582 7.477 -12 1 88.81 82 SER A CA 1
ATOM 641 C C . SER A 1 82 ? -6.922 8.328 -10.922 1 88.81 82 SER A C 1
ATOM 643 O O . SER A 1 82 ? -7.555 9.219 -10.352 1 88.81 82 SER A O 1
ATOM 645 N N . LEU A 1 83 ? -5.715 8.086 -10.664 1 81.94 83 LEU A N 1
ATOM 646 C CA . LEU A 1 83 ? -5.039 8.75 -9.555 1 81.94 83 LEU A CA 1
ATOM 647 C C . LEU A 1 83 ? -5.012 10.266 -9.773 1 81.94 83 LEU A C 1
ATOM 649 O O . LEU A 1 83 ? -5.391 11.031 -8.883 1 81.94 83 LEU A O 1
ATOM 653 N N . PRO A 1 84 ? -4.609 10.703 -10.945 1 77.56 84 PRO A N 1
ATOM 654 C CA . PRO A 1 84 ? -4.609 12.156 -11.156 1 77.56 84 PRO A CA 1
ATOM 655 C C . PRO A 1 84 ? -6.016 12.75 -11.109 1 77.56 84 PRO A C 1
ATOM 657 O O . PRO A 1 84 ? -6.191 13.891 -10.664 1 77.56 84 PRO A O 1
ATOM 660 N N . VAL A 1 85 ? -6.895 12.016 -11.617 1 83.06 85 VAL A N 1
ATOM 661 C CA . VAL A 1 85 ? -8.273 12.492 -11.609 1 83.06 85 VAL A CA 1
ATOM 662 C C . VAL A 1 85 ? -8.766 12.648 -10.172 1 83.06 85 VAL A C 1
ATOM 664 O O . VAL A 1 85 ? -9.305 13.695 -9.805 1 83.06 85 VAL A O 1
ATOM 667 N N . TRP A 1 86 ? -8.5 11.672 -9.383 1 83.69 86 TRP A N 1
ATOM 668 C CA . TRP A 1 86 ? -8.906 11.734 -7.984 1 83.69 86 TRP A CA 1
ATOM 669 C C . TRP A 1 86 ? -8.109 12.797 -7.234 1 83.69 86 TRP A C 1
ATOM 671 O O . TRP A 1 86 ? -8.648 13.477 -6.359 1 83.69 86 TRP A O 1
ATOM 681 N N . GLY A 1 87 ? -6.875 12.867 -7.574 1 77 87 GLY A N 1
ATOM 682 C CA . GLY A 1 87 ? -6.078 13.93 -6.977 1 77 87 GLY A CA 1
ATOM 683 C C . GLY A 1 87 ? -6.648 15.312 -7.219 1 77 87 GLY A C 1
ATOM 684 O O . GLY A 1 87 ? -6.695 16.141 -6.305 1 77 87 GLY A O 1
ATOM 685 N N . TRP A 1 88 ? -7.047 15.445 -8.422 1 81 88 TRP A N 1
ATOM 686 C CA . TRP A 1 88 ? -7.652 16.719 -8.781 1 81 88 TRP A CA 1
ATOM 687 C C . TRP A 1 88 ? -8.961 16.938 -8.023 1 81 88 TRP A C 1
ATOM 689 O O . TRP A 1 88 ? -9.227 18.047 -7.539 1 81 88 TRP A O 1
ATOM 699 N N . LEU A 1 89 ? -9.734 16.016 -7.887 1 83.75 89 LEU A N 1
ATOM 700 C CA . LEU A 1 89 ? -11.016 16.109 -7.184 1 83.75 89 LEU A CA 1
ATOM 701 C C . LEU A 1 89 ? -10.797 16.375 -5.699 1 83.75 89 LEU A C 1
ATOM 703 O O . LEU A 1 89 ? -11.555 17.125 -5.082 1 83.75 89 LEU A O 1
ATOM 707 N N . ILE A 1 90 ? -9.812 15.758 -5.145 1 80.56 90 ILE A N 1
ATOM 708 C CA . ILE A 1 90 ? -9.508 15.906 -3.727 1 80.56 90 ILE A CA 1
ATOM 709 C C . ILE A 1 90 ? -9.039 17.328 -3.443 1 80.56 90 ILE A C 1
ATOM 711 O O . ILE A 1 90 ? -9.383 17.906 -2.408 1 80.56 90 ILE A O 1
ATOM 715 N N . HIS A 1 91 ? -8.32 17.828 -4.434 1 76.88 91 HIS A N 1
ATOM 716 C CA . HIS A 1 91 ? -7.852 19.203 -4.289 1 76.88 91 HIS A CA 1
ATOM 717 C C . HIS A 1 91 ? -9.008 20.188 -4.398 1 76.88 91 HIS A C 1
ATOM 719 O O . HIS A 1 91 ? -9.07 21.172 -3.643 1 76.88 91 HIS A O 1
ATOM 725 N N . GLN A 1 92 ? -9.875 19.938 -5.367 1 79.88 92 GLN A N 1
ATOM 726 C CA . GLN A 1 92 ? -10.992 20.844 -5.609 1 79.88 92 GLN A CA 1
ATOM 727 C C . GLN A 1 92 ? -11.992 20.812 -4.457 1 79.88 92 GLN A C 1
ATOM 729 O O . GLN A 1 92 ? -12.562 21.844 -4.09 1 79.88 92 GLN A O 1
ATOM 734 N N . TYR A 1 93 ? -12.258 19.688 -4.02 1 80.5 93 TYR A N 1
ATOM 735 C CA . TYR A 1 93 ? -13.203 19.516 -2.924 1 80.5 93 TYR A CA 1
ATOM 736 C C . TYR A 1 93 ? -12.477 19.422 -1.584 1 80.5 93 TYR A C 1
ATOM 738 O O . TYR A 1 93 ? -12.664 18.469 -0.828 1 80.5 93 TYR A O 1
ATOM 746 N N . SER A 1 94 ? -11.695 20.531 -1.477 1 73.12 94 SER A N 1
ATOM 747 C CA . SER A 1 94 ? -10.852 20.594 -0.283 1 73.12 94 SER A CA 1
ATOM 748 C C . SER A 1 94 ? -11.688 20.859 0.964 1 73.12 94 SER A C 1
ATOM 750 O O . SER A 1 94 ? -12.766 21.469 0.881 1 73.12 94 SER A O 1
ATOM 752 N N . GLY A 1 95 ? -11.82 20.125 2.023 1 79.69 95 GLY A N 1
ATOM 753 C CA . GLY A 1 95 ? -12.57 20.156 3.268 1 79.69 95 GLY A CA 1
ATOM 754 C C . GLY A 1 95 ? -12.859 18.781 3.824 1 79.69 95 GLY A C 1
ATOM 755 O O . GLY A 1 95 ? -13.078 17.828 3.066 1 79.69 95 GLY A O 1
ATOM 756 N N . THR A 1 96 ? -12.852 18.875 4.973 1 84.81 96 THR A N 1
ATOM 757 C CA . THR A 1 96 ? -13.008 17.594 5.645 1 84.81 96 THR A CA 1
ATOM 758 C C . THR A 1 96 ? -14.352 16.953 5.289 1 84.81 96 THR A C 1
ATOM 760 O O . THR A 1 96 ? -14.414 15.766 4.98 1 84.81 96 THR A O 1
ATOM 763 N N . ARG A 1 97 ? -15.406 17.781 5.281 1 87.81 97 ARG A N 1
ATOM 764 C CA . ARG A 1 97 ? -16.734 17.25 4.988 1 87.81 97 ARG A CA 1
ATOM 765 C C . ARG A 1 97 ? -16.828 16.797 3.535 1 87.81 97 ARG A C 1
ATOM 767 O O . ARG A 1 97 ? -17.453 15.773 3.24 1 87.81 97 ARG A O 1
ATOM 774 N N . ASN A 1 98 ? -16.266 17.484 2.689 1 90.19 98 ASN A N 1
ATOM 775 C CA . ASN A 1 98 ? -16.266 17.125 1.277 1 90.19 98 ASN A CA 1
ATOM 776 C C . ASN A 1 98 ? -15.438 15.867 1.013 1 90.19 98 ASN A C 1
ATOM 778 O O . ASN A 1 98 ? -15.812 15.031 0.187 1 90.19 98 ASN A O 1
ATOM 782 N N . LEU A 1 99 ? -14.383 15.797 1.707 1 91.56 99 LEU A N 1
ATOM 783 C CA . LEU A 1 99 ? -13.547 14.609 1.558 1 91.56 99 LEU A CA 1
ATOM 784 C C . LEU A 1 99 ? -14.273 13.367 2.057 1 91.56 99 LEU A C 1
ATOM 786 O O . LEU A 1 99 ? -14.141 12.289 1.473 1 91.56 99 LEU A O 1
ATOM 790 N N . GLN A 1 100 ? -15.008 13.602 3.053 1 93.56 100 GLN A N 1
ATOM 791 C CA . GLN A 1 100 ? -15.773 12.484 3.588 1 93.56 100 GLN A CA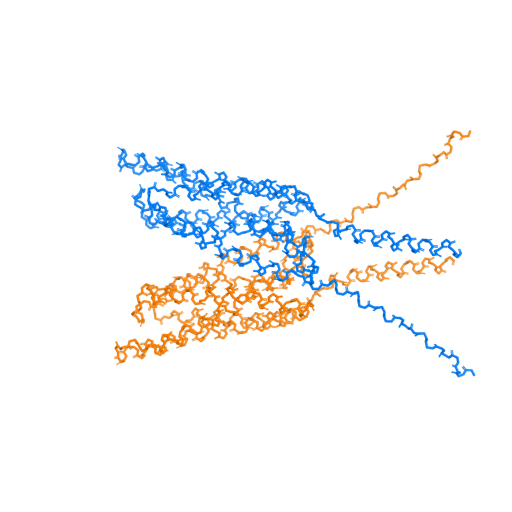 1
ATOM 792 C C . GLN A 1 100 ? -16.812 12.008 2.582 1 93.56 100 GLN A C 1
ATOM 794 O O . GLN A 1 100 ? -17.016 10.797 2.41 1 93.56 100 GLN A O 1
ATOM 799 N N . LYS A 1 101 ? -17.453 12.953 1.971 1 94.06 101 LYS A N 1
ATOM 800 C CA . LYS A 1 101 ? -18.438 12.609 0.956 1 94.06 101 LYS A CA 1
ATOM 801 C C . LYS A 1 101 ? -17.781 11.883 -0.22 1 94.06 101 LYS A C 1
ATOM 803 O O . LYS A 1 101 ? -18.328 10.898 -0.729 1 94.06 101 LYS A O 1
ATOM 808 N N . LEU A 1 102 ? -16.719 12.422 -0.609 1 93.94 102 LEU A N 1
ATOM 809 C CA . LEU A 1 102 ? -16 11.812 -1.725 1 93.94 102 LEU A CA 1
ATOM 810 C C . LEU A 1 102 ? -15.594 10.383 -1.391 1 93.94 102 LEU A C 1
ATOM 812 O O . LEU A 1 102 ? -15.68 9.492 -2.242 1 93.94 102 LEU A O 1
ATOM 816 N N . LEU A 1 103 ? -15.117 10.195 -0.212 1 95.38 103 LEU A N 1
ATOM 817 C CA . LEU A 1 103 ? -14.75 8.852 0.229 1 95.38 103 LEU A CA 1
ATOM 818 C C . LEU A 1 103 ? -15.953 7.918 0.214 1 95.38 103 LEU A C 1
ATOM 820 O O . LEU A 1 103 ? -15.844 6.766 -0.204 1 95.38 103 LEU A O 1
ATOM 824 N N . ALA A 1 104 ? -17.047 8.445 0.651 1 96.5 104 ALA A N 1
ATOM 825 C CA . ALA A 1 104 ? -18.281 7.648 0.657 1 96.5 104 ALA A CA 1
ATOM 826 C C . ALA A 1 104 ? -18.672 7.234 -0.759 1 96.5 104 ALA A C 1
ATOM 828 O O . ALA A 1 104 ? -19.047 6.086 -0.995 1 96.5 104 ALA A O 1
ATOM 829 N N . TYR A 1 105 ? -18.562 8.133 -1.652 1 95.62 105 TYR A N 1
ATOM 830 C CA . TYR A 1 105 ? -18.875 7.832 -3.045 1 95.62 105 TYR A CA 1
ATOM 831 C C . TYR A 1 105 ? -17.906 6.793 -3.609 1 95.62 105 TYR A C 1
ATOM 833 O O . TYR A 1 105 ? -18.328 5.883 -4.332 1 95.62 105 TYR A O 1
ATOM 841 N N . ALA A 1 106 ? -16.688 6.973 -3.324 1 95.44 106 ALA A N 1
ATOM 842 C CA . ALA A 1 106 ? -15.688 6.027 -3.811 1 95.44 106 ALA A CA 1
ATOM 843 C C . ALA A 1 106 ? -15.938 4.629 -3.26 1 95.44 106 ALA A C 1
ATOM 845 O O . ALA A 1 106 ? -15.867 3.643 -3.998 1 95.44 106 ALA A O 1
ATOM 846 N N . CYS A 1 107 ? -16.25 4.551 -2.027 1 97.44 107 CYS A N 1
ATOM 847 C CA . CYS A 1 107 ? -16.547 3.271 -1.393 1 97.44 107 CYS A CA 1
ATOM 848 C C . CYS A 1 107 ? -17.781 2.637 -1.995 1 97.44 107 CYS A C 1
ATOM 850 O O . CYS A 1 107 ? -17.828 1.425 -2.217 1 97.44 107 CYS A O 1
ATOM 852 N N . GLY A 1 108 ? -18.75 3.482 -2.221 1 97.56 108 GLY A N 1
ATOM 853 C CA . GLY A 1 108 ? -19.953 2.988 -2.867 1 97.56 108 GLY A CA 1
ATOM 854 C C . GLY A 1 108 ? -19.703 2.447 -4.262 1 97.56 108 GLY A C 1
ATOM 855 O O . GLY A 1 108 ? -20.156 1.35 -4.598 1 97.56 108 GLY A O 1
ATOM 856 N N . ALA A 1 109 ? -19.016 3.205 -5.008 1 96.56 109 ALA A N 1
ATOM 857 C CA . ALA A 1 109 ? -18.703 2.797 -6.375 1 96.56 109 ALA A CA 1
ATOM 858 C C . ALA A 1 109 ? -17.891 1.505 -6.391 1 96.56 109 ALA A C 1
ATOM 860 O O . ALA A 1 109 ? -18.156 0.61 -7.199 1 96.56 109 ALA A O 1
ATOM 861 N N . TRP A 1 110 ? -16.922 1.43 -5.535 1 96.94 110 TRP A N 1
ATOM 862 C CA . TRP A 1 110 ? -16.094 0.228 -5.473 1 96.94 110 TRP A CA 1
ATOM 863 C C . TRP A 1 110 ? -16.922 -0.976 -5.027 1 96.94 110 TRP A C 1
ATOM 865 O O . TRP A 1 110 ? -16.781 -2.07 -5.578 1 96.94 110 TRP A O 1
ATOM 875 N N . GLY A 1 111 ? -17.75 -0.758 -4.039 1 97.44 111 GLY A N 1
ATOM 876 C CA . GLY A 1 111 ? -18.609 -1.836 -3.588 1 97.44 111 GLY A CA 1
ATOM 877 C C . GLY A 1 111 ? -19.516 -2.371 -4.68 1 97.44 111 GLY A C 1
ATOM 878 O O . GLY A 1 111 ? -19.656 -3.586 -4.844 1 97.44 111 GLY A O 1
ATOM 879 N N . ILE A 1 112 ? -20.094 -1.513 -5.383 1 97.06 112 ILE A N 1
ATOM 880 C CA . ILE A 1 112 ? -20.969 -1.898 -6.488 1 97.06 112 ILE A CA 1
ATOM 881 C C . ILE A 1 112 ? -20.156 -2.65 -7.543 1 97.06 112 ILE A C 1
ATOM 883 O O . ILE A 1 112 ? -20.625 -3.637 -8.109 1 97.06 112 ILE A O 1
ATOM 887 N N . ALA A 1 113 ? -18.984 -2.195 -7.766 1 96.31 113 ALA A N 1
ATOM 888 C CA . ALA A 1 113 ? -18.109 -2.871 -8.734 1 96.31 113 ALA A CA 1
ATOM 889 C C . ALA A 1 113 ? -17.781 -4.285 -8.273 1 96.31 113 ALA A C 1
ATOM 891 O O . ALA A 1 113 ? -17.75 -5.219 -9.078 1 96.31 113 ALA A O 1
ATOM 892 N N . MET A 1 114 ? -17.531 -4.434 -7 1 96.38 114 MET A N 1
ATOM 893 C CA . MET A 1 114 ? -17.234 -5.75 -6.449 1 96.38 114 MET A CA 1
ATOM 894 C C . MET A 1 114 ? -18.391 -6.711 -6.648 1 96.38 114 MET A C 1
ATOM 896 O O . MET A 1 114 ? -18.203 -7.844 -7.094 1 96.38 114 MET A O 1
ATOM 900 N N . ILE A 1 115 ? -19.547 -6.27 -6.371 1 96.56 115 ILE A N 1
ATOM 901 C CA . ILE A 1 115 ? -20.75 -7.078 -6.539 1 96.56 115 ILE A CA 1
ATOM 902 C C . ILE A 1 115 ? -20.969 -7.375 -8.023 1 96.56 115 ILE A C 1
ATOM 904 O O . ILE A 1 115 ? -21.328 -8.5 -8.391 1 96.56 115 ILE A O 1
ATOM 908 N N . SER A 1 116 ? -20.688 -6.41 -8.844 1 95.88 116 SER A N 1
ATOM 909 C CA . SER A 1 116 ? -20.859 -6.578 -10.281 1 95.88 116 SER A CA 1
ATOM 910 C C . SER A 1 116 ? -19.891 -7.613 -10.836 1 95.88 116 SER A C 1
ATOM 912 O O . SER A 1 116 ? -20.219 -8.359 -11.758 1 95.88 116 SER A O 1
ATOM 914 N N . ILE A 1 117 ? -18.672 -7.613 -10.359 1 93.62 117 ILE A N 1
ATOM 915 C CA . ILE A 1 117 ? -17.688 -8.594 -10.797 1 93.62 117 ILE A CA 1
ATOM 916 C C . ILE A 1 117 ? -18.188 -10 -10.508 1 93.62 117 ILE A C 1
ATOM 918 O O . ILE A 1 117 ? -18.109 -10.891 -11.359 1 93.62 117 ILE A O 1
ATOM 922 N N . ALA A 1 118 ? -18.703 -10.211 -9.352 1 93.88 118 ALA A N 1
ATOM 923 C CA . ALA A 1 118 ? -19.203 -11.523 -8.961 1 93.88 118 ALA A CA 1
ATOM 924 C C . ALA A 1 118 ? -20.375 -11.938 -9.852 1 93.88 118 ALA A C 1
ATOM 926 O O . ALA A 1 118 ? -20.422 -13.07 -10.344 1 93.88 118 ALA A O 1
ATOM 927 N N . VAL A 1 119 ? -21.266 -11.07 -10.117 1 93.06 119 VAL A N 1
ATOM 928 C CA . VAL A 1 119 ? -22.453 -11.352 -10.93 1 93.06 119 VAL A CA 1
ATOM 929 C C . VAL A 1 119 ? -22.031 -11.625 -12.375 1 93.06 119 VAL A C 1
ATOM 931 O O . VAL A 1 119 ? -22.531 -12.547 -13.016 1 93.06 119 VAL A O 1
ATOM 934 N N . ALA A 1 120 ? -21.125 -10.812 -12.82 1 90.69 120 ALA A N 1
ATOM 935 C CA . ALA A 1 120 ? -20.656 -10.977 -14.195 1 90.69 120 ALA A CA 1
ATOM 936 C C . ALA A 1 120 ? -19.953 -12.312 -14.383 1 90.69 120 ALA A C 1
ATOM 938 O O . ALA A 1 120 ? -20.141 -12.984 -15.398 1 90.69 120 ALA A O 1
ATOM 939 N N . THR A 1 121 ? -19.188 -12.688 -13.477 1 89.44 121 THR A N 1
ATOM 940 C CA . THR A 1 121 ? -18.453 -13.945 -13.562 1 89.44 121 THR A CA 1
ATOM 941 C C . THR A 1 121 ? -19.406 -15.133 -13.484 1 89.44 121 THR A C 1
ATOM 943 O O . THR A 1 121 ? -19.25 -16.109 -14.219 1 89.44 121 THR A O 1
ATOM 946 N N . LEU A 1 122 ? -20.375 -15.047 -12.672 1 88.25 122 LEU A N 1
ATOM 947 C CA . LEU A 1 122 ? -21.375 -16.094 -12.57 1 88.25 122 LEU A CA 1
ATOM 948 C C . LEU A 1 122 ? -22.156 -16.234 -13.867 1 88.25 122 LEU A C 1
ATOM 950 O O . LEU A 1 122 ? -22.422 -17.344 -14.328 1 88.25 122 LEU A O 1
ATOM 954 N N . SER A 1 123 ? -22.469 -15.141 -14.383 1 86.75 123 SER A N 1
ATOM 955 C CA . SER A 1 123 ? -23.203 -15.141 -15.633 1 86.75 123 SER A CA 1
ATOM 956 C C . SER A 1 123 ? -22.375 -15.703 -16.781 1 86.75 123 SER A C 1
ATOM 958 O O . SER A 1 123 ? -22.875 -16.453 -17.609 1 86.75 123 SER A O 1
ATOM 960 N N . ALA A 1 124 ? -21.203 -15.273 -16.812 1 85.25 124 ALA A N 1
ATOM 961 C CA . ALA A 1 124 ? -20.297 -15.773 -17.844 1 85.25 124 ALA A CA 1
ATOM 962 C C . ALA A 1 124 ? -20.094 -17.281 -17.703 1 85.25 124 ALA A C 1
ATOM 964 O O . ALA A 1 124 ? -20.031 -18 -18.703 1 85.25 124 ALA A O 1
ATOM 965 N N . SER A 1 125 ? -19.906 -17.734 -16.547 1 83.62 125 SER A N 1
ATOM 966 C CA . SER A 1 125 ? -19.703 -19.156 -16.297 1 83.62 125 SER A CA 1
ATOM 967 C C . SER A 1 125 ? -20.922 -19.969 -16.703 1 83.62 125 SER A C 1
ATOM 969 O O . SER A 1 125 ? -20.797 -21.062 -17.25 1 83.62 125 SER A O 1
ATOM 971 N N . THR A 1 126 ? -22.031 -19.484 -16.438 1 80.06 126 THR A N 1
ATOM 972 C CA . THR A 1 126 ? -23.266 -20.188 -16.781 1 80.06 126 THR A CA 1
ATOM 973 C C . THR A 1 126 ? -23.469 -20.234 -18.297 1 80.06 126 THR A C 1
ATOM 975 O O . THR A 1 126 ? -23.891 -21.266 -18.844 1 80.06 126 THR A O 1
ATOM 978 N N . THR A 1 127 ? -23.125 -19.109 -18.906 1 75.94 127 THR A N 1
ATOM 979 C CA . THR A 1 127 ? -23.266 -19.062 -20.359 1 75.94 127 THR A CA 1
ATOM 980 C C . THR A 1 127 ? -22.234 -19.953 -21.047 1 75.94 127 THR A C 1
ATOM 982 O O . THR A 1 127 ? -22.531 -20.625 -22.031 1 75.94 127 THR A O 1
ATOM 985 N N . SER A 1 128 ? -21.031 -19.859 -20.547 1 72.75 128 SER A N 1
ATOM 986 C CA . SER A 1 128 ? -19.984 -20.703 -21.094 1 72.75 128 SER A CA 1
ATOM 987 C C . SER A 1 128 ? -20.312 -22.188 -20.938 1 72.75 128 SER A C 1
ATOM 989 O O . SER A 1 128 ? -20.062 -22.984 -21.844 1 72.75 128 SER A O 1
ATOM 991 N N . SER A 1 129 ? -20.766 -22.531 -19.812 1 67.19 129 SER A N 1
ATOM 992 C CA . SER A 1 129 ? -21.141 -23.922 -19.578 1 67.19 129 SER A CA 1
ATOM 993 C C . SER A 1 129 ? -22.25 -24.359 -20.516 1 67.19 129 SER A C 1
ATOM 995 O O . SER A 1 129 ? -22.297 -25.516 -20.938 1 67.19 129 SER A O 1
ATOM 997 N N . LYS A 1 130 ? -23.062 -23.469 -20.922 1 62.75 130 LYS A N 1
ATOM 998 C CA . LYS A 1 130 ? -24.219 -23.812 -21.766 1 62.75 130 LYS A CA 1
ATOM 999 C C . LYS A 1 130 ? -23.828 -23.812 -23.25 1 62.75 130 LYS A C 1
ATOM 1001 O O . LYS A 1 130 ? -24.297 -24.656 -24.016 1 62.75 130 LYS A O 1
ATOM 1006 N N . THR A 1 131 ? -23.094 -22.781 -23.547 1 61.12 131 THR A N 1
ATOM 1007 C CA . THR A 1 131 ? -22.844 -22.656 -24.984 1 61.12 131 THR A CA 1
ATOM 1008 C C . THR A 1 131 ? -21.453 -23.141 -25.328 1 61.12 131 THR A C 1
ATOM 1010 O O . THR A 1 131 ? -21.141 -23.391 -26.5 1 61.12 131 THR A O 1
ATOM 1013 N N . GLY A 1 132 ? -20.641 -23.562 -24.391 1 57.84 132 GLY A N 1
ATOM 1014 C CA . GLY A 1 132 ? -19.297 -24.078 -24.594 1 57.84 132 GLY A CA 1
ATOM 1015 C C . GLY A 1 132 ? -18.328 -23.016 -25.078 1 57.84 132 GLY A C 1
ATOM 1016 O O . GLY A 1 132 ? -17.141 -23.297 -25.266 1 57.84 132 GLY A O 1
ATOM 1017 N N . THR A 1 133 ? -18.891 -21.875 -25.562 1 54.75 133 THR A N 1
ATOM 1018 C CA . THR A 1 133 ? -18 -20.875 -26.172 1 54.75 133 THR A CA 1
ATOM 1019 C C . THR A 1 133 ? -17.844 -19.672 -25.234 1 54.75 133 THR A C 1
ATOM 1021 O O . THR A 1 133 ? -18.812 -19.172 -24.703 1 54.75 133 THR A O 1
ATOM 1024 N N . GLU A 1 134 ? -16.672 -19.516 -24.719 1 60.03 134 GLU A N 1
ATOM 1025 C CA . GLU A 1 134 ? -16.359 -18.281 -24.016 1 60.03 134 GLU A CA 1
ATOM 1026 C C . GLU A 1 134 ? -16.766 -17.062 -24.828 1 60.03 134 GLU A C 1
ATOM 1028 O O . GLU A 1 134 ? -16.312 -16.875 -25.953 1 60.03 134 GLU A O 1
ATOM 1033 N N . SER A 1 135 ? -18.047 -16.547 -24.625 1 64.44 135 SER A N 1
ATOM 1034 C CA . SER A 1 135 ? -18.5 -15.398 -25.391 1 64.44 135 SER A CA 1
ATOM 1035 C C . SER A 1 135 ? -17.641 -14.172 -25.125 1 64.44 135 SER A C 1
ATOM 1037 O O . SER A 1 135 ? -17.312 -13.883 -23.969 1 64.44 135 SER A O 1
ATOM 1039 N N . SER A 1 136 ? -17 -13.719 -26.141 1 72.19 136 SER A N 1
ATOM 1040 C CA . SER A 1 136 ? -16.219 -12.484 -26.172 1 72.19 136 SER A CA 1
ATOM 1041 C C . SER A 1 136 ? -16.938 -11.367 -25.422 1 72.19 136 SER A C 1
ATOM 1043 O O . SER A 1 136 ? -16.297 -10.547 -24.75 1 72.19 136 SER A O 1
ATOM 1045 N N . PHE A 1 137 ? -18.25 -11.539 -25.422 1 77.5 137 PHE A N 1
ATOM 1046 C CA . PHE A 1 137 ? -19.047 -10.5 -24.781 1 77.5 137 PHE A CA 1
ATOM 1047 C C . PHE A 1 137 ? -18.828 -10.477 -23.281 1 77.5 137 PHE A C 1
ATOM 1049 O O . PHE A 1 137 ? -18.562 -9.414 -22.703 1 77.5 137 PHE A O 1
ATOM 1056 N N . TRP A 1 138 ? -18.797 -11.57 -22.703 1 78.94 138 TRP A N 1
ATOM 1057 C CA . TRP A 1 138 ? -18.672 -11.648 -21.25 1 78.94 138 TRP A CA 1
ATOM 1058 C C . TRP A 1 138 ? -17.266 -11.281 -20.812 1 78.94 138 TRP A C 1
ATOM 1060 O O . TRP A 1 138 ? -17.062 -10.672 -19.75 1 78.94 138 TRP A O 1
ATOM 1070 N N . THR A 1 139 ? -16.422 -11.594 -21.703 1 79.38 139 THR A N 1
ATOM 1071 C CA . THR A 1 139 ? -15.047 -11.227 -21.391 1 79.38 139 THR A CA 1
ATOM 1072 C C . THR A 1 139 ? -14.891 -9.703 -21.375 1 79.38 139 THR A C 1
ATOM 1074 O O . THR A 1 139 ? -14.25 -9.156 -20.469 1 79.38 139 THR A O 1
ATOM 1077 N N . HIS A 1 140 ? -15.555 -9.086 -22.234 1 84.75 140 HIS A N 1
ATOM 1078 C CA . HIS A 1 140 ? -15.484 -7.629 -22.297 1 84.75 140 HIS A CA 1
ATOM 1079 C C . HIS A 1 140 ? -16.172 -6.996 -21.109 1 84.75 140 HIS A C 1
ATOM 1081 O O . HIS A 1 140 ? -15.711 -5.984 -20.578 1 84.75 140 HIS A O 1
ATOM 1087 N N . ILE A 1 141 ? -17.219 -7.59 -20.719 1 86.81 141 ILE A N 1
ATOM 1088 C CA . ILE A 1 141 ? -17.953 -7.07 -19.562 1 86.81 141 ILE A CA 1
ATOM 1089 C C . ILE A 1 141 ? -17.094 -7.223 -18.297 1 86.81 141 ILE A C 1
ATOM 1091 O O . ILE A 1 141 ? -17.047 -6.316 -17.469 1 86.81 141 ILE A O 1
ATOM 1095 N N . GLN A 1 142 ? -16.469 -8.328 -18.219 1 87.5 142 GLN A N 1
ATOM 1096 C CA . GLN A 1 142 ? -15.617 -8.586 -17.047 1 87.5 142 GLN A CA 1
ATOM 1097 C C . GLN A 1 142 ? -14.453 -7.605 -16.984 1 87.5 142 GLN A C 1
ATOM 1099 O O . GLN A 1 142 ? -14.156 -7.062 -15.914 1 87.5 142 GLN A O 1
ATOM 1104 N N . ILE A 1 143 ? -13.977 -7.332 -18.078 1 87.44 143 ILE A N 1
ATOM 1105 C CA . ILE A 1 143 ? -12.852 -6.41 -18.141 1 87.44 143 ILE A CA 1
ATOM 1106 C C . ILE A 1 143 ? -13.32 -4.996 -17.828 1 87.44 143 ILE A C 1
ATOM 1108 O O . ILE A 1 143 ? -12.633 -4.254 -17.109 1 87.44 143 ILE A O 1
ATOM 1112 N N . SER A 1 144 ? -14.484 -4.688 -18.281 1 91.25 144 SER A N 1
ATOM 1113 C CA . SER A 1 144 ? -15.039 -3.359 -18.031 1 91.25 144 SER A CA 1
ATOM 1114 C C . SER A 1 144 ? -15.344 -3.158 -16.547 1 91.25 144 SER A C 1
ATOM 1116 O O . SER A 1 144 ? -15.062 -2.096 -15.984 1 91.25 144 SER A O 1
ATOM 1118 N N . VAL A 1 145 ? -15.859 -4.094 -15.945 1 92.44 145 VAL A N 1
ATOM 1119 C CA . VAL A 1 145 ? -16.203 -3.992 -14.531 1 92.44 145 VAL A CA 1
ATOM 1120 C C . VAL A 1 145 ? -14.93 -3.932 -13.695 1 92.44 145 VAL A C 1
ATOM 1122 O O . VAL A 1 145 ? -14.875 -3.221 -12.688 1 92.44 145 VAL A O 1
ATOM 1125 N N . ARG A 1 146 ? -14 -4.633 -14.148 1 91.06 146 ARG A N 1
ATOM 1126 C CA . ARG A 1 146 ? -12.711 -4.594 -13.461 1 91.06 146 ARG A CA 1
ATOM 1127 C C . ARG A 1 146 ? -12.062 -3.221 -13.594 1 91.06 146 ARG A C 1
ATOM 1129 O O . ARG A 1 146 ? -11.414 -2.742 -12.664 1 91.06 146 ARG A O 1
ATOM 1136 N N . ALA A 1 147 ? -12.219 -2.699 -14.727 1 92.31 147 ALA A N 1
ATOM 1137 C CA . ALA A 1 147 ? -11.703 -1.347 -14.922 1 92.31 147 ALA A CA 1
ATOM 1138 C C . ALA A 1 147 ? -12.398 -0.352 -14 1 92.31 147 ALA A C 1
ATOM 1140 O O . ALA A 1 147 ? -11.758 0.539 -13.438 1 92.31 147 ALA A O 1
ATOM 1141 N N . MET A 1 148 ? -13.617 -0.547 -13.844 1 93.69 148 MET A N 1
ATOM 1142 C CA . MET A 1 148 ? -14.375 0.31 -12.938 1 93.69 148 MET A CA 1
ATOM 1143 C C . MET A 1 148 ? -13.938 0.1 -11.492 1 93.69 148 MET A C 1
ATOM 1145 O O . MET A 1 148 ? -13.859 1.056 -10.719 1 93.69 148 MET A O 1
ATOM 1149 N N . ASN A 1 149 ? -13.719 -1.097 -11.188 1 94.19 149 ASN A N 1
ATOM 1150 C CA . ASN A 1 149 ? -13.211 -1.437 -9.859 1 94.19 149 ASN A CA 1
ATOM 1151 C C . ASN A 1 149 ? -11.891 -0.729 -9.57 1 94.19 149 ASN A C 1
ATOM 1153 O O . ASN A 1 149 ? -11.719 -0.14 -8.5 1 94.19 149 ASN A O 1
ATOM 1157 N N . GLY A 1 150 ? -11.016 -0.733 -10.531 1 92.12 150 GLY A N 1
ATOM 1158 C CA . GLY A 1 150 ? -9.719 -0.081 -10.375 1 92.12 150 GLY A CA 1
ATOM 1159 C C . GLY A 1 150 ? -9.828 1.427 -10.242 1 92.12 150 GLY A C 1
ATOM 1160 O O . GLY A 1 150 ? -9.148 2.031 -9.414 1 92.12 150 GLY A O 1
ATOM 1161 N N . ALA A 1 151 ? -10.664 1.987 -10.961 1 93 151 ALA A N 1
ATOM 1162 C CA . ALA A 1 151 ? -10.859 3.436 -10.93 1 93 151 ALA A CA 1
ATOM 1163 C C . ALA A 1 151 ? -11.406 3.885 -9.578 1 93 151 ALA A C 1
ATOM 1165 O O . ALA A 1 151 ? -11.008 4.922 -9.055 1 93 151 ALA A O 1
ATOM 1166 N N . ALA A 1 152 ? -12.336 3.123 -9.125 1 92.81 152 ALA A N 1
ATOM 1167 C CA . ALA A 1 152 ? -12.945 3.471 -7.844 1 92.81 152 ALA A CA 1
ATOM 1168 C C . ALA A 1 152 ? -11.984 3.211 -6.688 1 92.81 152 ALA A C 1
ATOM 1170 O O . ALA A 1 152 ? -11.914 3.998 -5.742 1 92.81 152 ALA A O 1
ATOM 1171 N N . LEU A 1 153 ? -11.258 2.199 -6.777 1 91 153 LEU A N 1
ATOM 1172 C CA . LEU A 1 153 ? -10.328 1.785 -5.73 1 91 153 LEU A CA 1
ATOM 1173 C C . LEU A 1 153 ? -9.164 2.764 -5.621 1 91 153 LEU A C 1
ATOM 1175 O O . LEU A 1 153 ? -8.625 2.971 -4.531 1 91 153 LEU A O 1
ATOM 1179 N N . GLY A 1 154 ? -8.844 3.412 -6.637 1 88.88 154 GLY A N 1
ATOM 1180 C CA . GLY A 1 154 ? -7.699 4.312 -6.688 1 88.88 154 GLY A CA 1
ATOM 1181 C C . GLY A 1 154 ? -7.824 5.488 -5.742 1 88.88 154 GLY A C 1
ATOM 1182 O O . GLY A 1 154 ? -6.816 6.043 -5.297 1 88.88 154 GLY A O 1
ATOM 1183 N N . SER A 1 155 ? -8.961 5.879 -5.355 1 90.62 155 SER A N 1
ATOM 1184 C CA . SER A 1 155 ? -9.148 7.066 -4.527 1 90.62 155 SER A CA 1
ATOM 1185 C C . SER A 1 155 ? -9.289 6.699 -3.055 1 90.62 155 SER A C 1
ATOM 1187 O O . SER A 1 155 ? -9.156 7.555 -2.18 1 90.62 155 SER A O 1
ATOM 1189 N N . ILE A 1 156 ? -9.523 5.516 -2.83 1 93 156 ILE A N 1
ATOM 1190 C CA . ILE A 1 156 ? -9.891 5.105 -1.479 1 93 156 ILE A CA 1
ATOM 1191 C C . ILE A 1 156 ? -8.703 5.277 -0.542 1 93 156 ILE A C 1
ATOM 1193 O O . ILE A 1 156 ? -8.828 5.863 0.535 1 93 156 ILE A O 1
ATOM 1197 N N . LEU A 1 157 ? -7.574 4.879 -1.033 1 90.69 157 LEU A N 1
ATOM 1198 C CA . LEU A 1 157 ? -6.41 4.934 -0.157 1 90.69 157 LEU A CA 1
ATOM 1199 C C . LEU A 1 157 ? -5.953 6.375 0.048 1 90.69 157 LEU A C 1
ATOM 1201 O O . LEU A 1 157 ? -5.832 6.836 1.185 1 90.69 157 LEU A O 1
ATOM 1205 N N . PRO A 1 158 ? -5.816 7.156 -0.961 1 89.19 158 PRO A N 1
ATOM 1206 C CA . PRO A 1 158 ? -5.379 8.539 -0.753 1 89.19 158 PRO A CA 1
ATOM 1207 C C . PRO A 1 158 ? -6.387 9.367 0.043 1 89.19 158 PRO A C 1
ATOM 1209 O O . PRO A 1 158 ? -5.996 10.211 0.848 1 89.19 158 PRO A O 1
ATOM 1212 N N . LEU A 1 159 ? -7.594 9.109 -0.165 1 92 159 LEU A N 1
ATOM 1213 C CA . LEU A 1 159 ? -8.617 9.828 0.581 1 92 159 LEU A CA 1
ATOM 1214 C C . LEU A 1 159 ? -8.586 9.453 2.057 1 92 159 LEU A C 1
ATOM 1216 O O . LEU A 1 159 ? -8.695 10.32 2.928 1 92 159 LEU A O 1
ATOM 1220 N N . SER A 1 160 ? -8.445 8.188 2.285 1 94.06 160 SER A N 1
ATOM 1221 C CA . SER A 1 160 ? -8.367 7.703 3.662 1 94.06 160 SER A CA 1
ATOM 1222 C C . SER A 1 160 ? -7.145 8.266 4.375 1 94.06 160 SER A C 1
ATOM 1224 O O . SER A 1 160 ? -7.219 8.625 5.551 1 94.06 160 SER A O 1
ATOM 1226 N N . GLN A 1 161 ? -6.117 8.344 3.664 1 91.5 161 GLN A N 1
ATOM 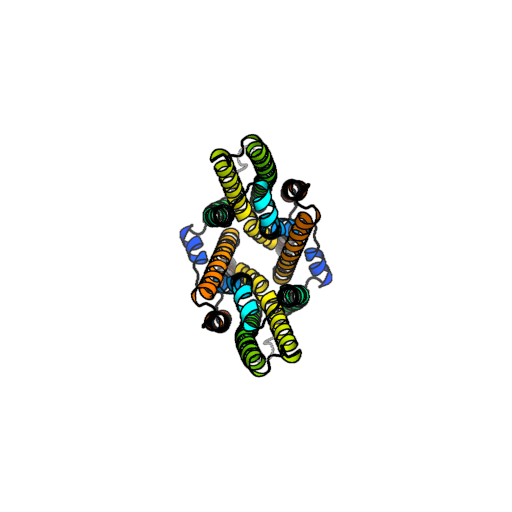1227 C CA . GLN A 1 161 ? -4.887 8.875 4.246 1 91.5 161 GLN A CA 1
ATOM 1228 C C . GLN A 1 161 ? -5.012 10.367 4.531 1 91.5 161 GLN A C 1
ATOM 1230 O O . GLN A 1 161 ? -4.578 10.844 5.582 1 91.5 161 GLN A O 1
ATOM 1235 N N . SER A 1 162 ? -5.586 11.086 3.613 1 88.69 162 SER A N 1
ATOM 1236 C CA . SER A 1 162 ? -5.777 12.516 3.812 1 88.69 162 SER A CA 1
ATOM 1237 C C . SER A 1 162 ? -6.691 12.789 5.004 1 88.69 162 SER A C 1
ATOM 1239 O O . SER A 1 162 ? -6.426 13.695 5.801 1 88.69 162 SER A O 1
ATOM 1241 N N . LEU A 1 163 ? -7.664 12.023 5.105 1 90.75 163 LEU A N 1
ATOM 1242 C CA . LEU A 1 163 ? -8.602 12.219 6.199 1 90.75 163 LEU A CA 1
ATOM 1243 C C . LEU A 1 163 ? -7.984 11.797 7.531 1 90.75 163 LEU A C 1
ATOM 1245 O O . LEU A 1 163 ? -8.273 12.398 8.57 1 90.75 163 LEU A O 1
ATOM 1249 N N . LEU A 1 164 ? -7.184 10.82 7.449 1 91.5 164 LEU A N 1
ATOM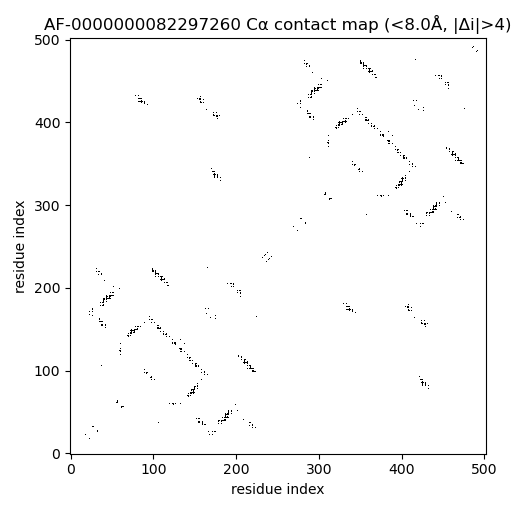 1250 C CA . LEU A 1 164 ? -6.535 10.336 8.664 1 91.5 164 LEU A CA 1
ATOM 1251 C C . LEU A 1 164 ? -5.695 11.43 9.305 1 91.5 164 LEU A C 1
ATOM 1253 O O . LEU A 1 164 ? -5.68 11.57 10.531 1 91.5 164 LEU A O 1
ATOM 1257 N N . VAL A 1 165 ? -5.074 12.227 8.477 1 86.19 165 VAL A N 1
ATOM 1258 C CA . VAL A 1 165 ? -4.203 13.297 8.961 1 86.19 165 VAL A CA 1
ATOM 1259 C C . VAL A 1 165 ? -5.039 14.367 9.656 1 86.19 165 VAL A C 1
ATOM 1261 O O . VAL A 1 165 ? -4.555 15.047 10.562 1 86.19 165 VAL A O 1
ATOM 1264 N N . GLU A 1 166 ? -6.258 14.438 9.258 1 83.88 166 GLU A N 1
ATOM 1265 C CA . GLU A 1 166 ? -7.148 15.422 9.867 1 83.88 166 GLU A CA 1
ATOM 1266 C C . GLU A 1 166 ? -7.613 14.961 11.25 1 83.88 166 GLU A C 1
ATOM 1268 O O . GLU A 1 166 ? -7.91 15.789 12.109 1 83.88 166 GLU A O 1
ATOM 1273 N N . TYR A 1 167 ? -7.602 13.703 11.484 1 86.25 167 TYR A N 1
ATOM 1274 C CA . TYR A 1 167 ? -8.18 13.156 12.711 1 86.25 167 TYR A CA 1
ATOM 1275 C C . TYR A 1 167 ? -7.09 12.828 13.727 1 86.25 167 TYR A C 1
ATOM 1277 O O . TYR A 1 167 ? -7.371 12.672 14.914 1 86.25 167 TYR A O 1
ATOM 1285 N N . VAL A 1 168 ? -5.895 12.758 13.273 1 85.31 168 VAL A N 1
ATOM 1286 C CA . VAL A 1 168 ? -4.82 12.312 14.148 1 85.31 168 VAL A CA 1
ATOM 1287 C C . VAL A 1 168 ? -3.801 13.438 14.336 1 85.31 168 VAL A C 1
ATOM 1289 O O . VAL A 1 168 ? -3.338 14.031 13.352 1 85.31 168 VAL A O 1
ATOM 1292 N N . PRO A 1 169 ? -3.529 13.688 15.594 1 81.25 169 PRO A N 1
ATOM 1293 C CA . PRO A 1 169 ? -2.516 14.727 15.828 1 81.25 169 PRO A CA 1
ATOM 1294 C C . PRO A 1 169 ? -1.161 14.367 15.227 1 81.25 169 PRO A C 1
ATOM 1296 O O . PRO A 1 169 ? -0.857 13.188 15.031 1 81.25 169 PRO A O 1
ATOM 1299 N N . ALA A 1 170 ? -0.427 15.352 14.969 1 77.94 170 ALA A N 1
ATOM 1300 C CA . ALA A 1 170 ? 0.826 15.242 14.227 1 77.94 170 ALA A CA 1
ATOM 1301 C C . ALA A 1 170 ? 1.775 14.25 14.891 1 77.94 170 ALA A C 1
ATOM 1303 O O . ALA A 1 170 ? 2.424 13.453 14.211 1 77.94 170 ALA A O 1
ATOM 1304 N N . ASN A 1 171 ? 1.785 14.195 16.172 1 77.06 171 ASN A N 1
ATOM 1305 C CA . ASN A 1 171 ? 2.754 13.375 16.891 1 77.06 171 ASN A CA 1
ATOM 1306 C C . ASN A 1 171 ? 2.387 11.898 16.828 1 77.06 171 ASN A C 1
ATOM 1308 O O . ASN A 1 171 ? 3.209 11.031 17.156 1 77.06 171 ASN A O 1
ATOM 1312 N N . TYR A 1 172 ? 1.148 11.617 16.297 1 83.44 172 TYR A N 1
ATOM 1313 C CA . TYR A 1 172 ? 0.706 10.227 16.297 1 83.44 172 TYR A CA 1
ATOM 1314 C C . TYR A 1 172 ? 0.442 9.734 14.883 1 83.44 172 TYR A C 1
ATOM 1316 O O . TYR A 1 172 ? -0.049 8.617 14.688 1 83.44 172 TYR A O 1
ATOM 1324 N N . ARG A 1 173 ? 0.838 10.508 13.969 1 83.31 173 ARG A N 1
ATOM 1325 C CA . ARG A 1 173 ? 0.536 10.156 12.586 1 83.31 173 ARG A CA 1
ATOM 1326 C C . ARG A 1 173 ? 1.354 8.953 12.133 1 83.31 173 ARG A C 1
ATOM 1328 O O . ARG A 1 173 ? 0.853 8.094 11.406 1 83.31 173 ARG A O 1
ATOM 1335 N N . GLY A 1 174 ? 2.561 8.93 12.539 1 81.38 174 GLY A N 1
ATOM 1336 C CA . GLY A 1 174 ? 3.357 7.762 12.203 1 81.38 174 GLY A CA 1
ATOM 1337 C C . GLY A 1 174 ? 2.754 6.465 12.703 1 81.38 174 GLY A C 1
ATOM 1338 O O . GLY A 1 174 ? 2.705 5.473 11.969 1 81.38 174 GLY A O 1
ATOM 1339 N N . GLN A 1 175 ? 2.268 6.469 13.852 1 83.88 175 GLN A N 1
ATOM 1340 C CA . GLN A 1 175 ? 1.624 5.293 14.43 1 83.88 175 GLN A CA 1
ATOM 1341 C C . GLN A 1 175 ? 0.319 4.969 13.711 1 83.88 175 GLN A C 1
ATOM 1343 O O . GLN A 1 175 ? 0.003 3.801 13.484 1 83.88 175 GLN A O 1
ATOM 1348 N N . ALA A 1 176 ? -0.389 5.973 13.438 1 87.5 176 ALA A N 1
ATOM 1349 C CA . ALA A 1 176 ? -1.651 5.777 12.727 1 87.5 176 ALA A CA 1
ATOM 1350 C C . ALA A 1 176 ? -1.419 5.137 11.367 1 87.5 176 ALA A C 1
ATOM 1352 O O . ALA A 1 176 ? -2.127 4.203 10.977 1 87.5 176 ALA A O 1
ATOM 1353 N N . PHE A 1 177 ? -0.41 5.59 10.711 1 88.44 177 PHE A N 1
ATOM 1354 C CA . PHE A 1 177 ? -0.085 5.012 9.406 1 88.44 177 PHE A CA 1
ATOM 1355 C C . PHE A 1 177 ? 0.433 3.588 9.57 1 88.44 177 PHE A C 1
ATOM 1357 O O . PHE A 1 177 ? 0.189 2.736 8.711 1 88.44 177 PHE A O 1
ATOM 1364 N N . GLY A 1 178 ? 1.18 3.4 10.602 1 83.94 178 GLY A N 1
ATOM 1365 C CA . GLY A 1 178 ? 1.576 2.031 10.891 1 83.94 178 GLY A CA 1
ATOM 1366 C C . GLY A 1 178 ? 0.396 1.097 11.078 1 83.94 178 GLY A C 1
ATOM 1367 O O . GLY A 1 178 ? 0.376 -0.007 10.531 1 83.94 178 GLY A O 1
ATOM 1368 N N . LEU A 1 179 ? -0.543 1.53 11.758 1 86 179 LEU A N 1
ATOM 1369 C CA . LEU A 1 179 ? -1.746 0.737 11.984 1 86 179 LEU A CA 1
ATOM 1370 C C . LEU A 1 179 ? -2.514 0.53 10.688 1 86 179 LEU A C 1
ATOM 1372 O O . LEU A 1 179 ? -3.104 -0.53 10.469 1 86 179 LEU A O 1
ATOM 1376 N N . MET A 1 180 ? -2.51 1.567 9.945 1 89.5 180 MET A N 1
ATOM 1377 C CA . MET A 1 180 ? -3.135 1.438 8.633 1 89.5 180 MET A CA 1
ATOM 1378 C C . MET A 1 180 ? -2.445 0.357 7.809 1 89.5 180 MET A C 1
ATOM 1380 O O . MET A 1 180 ? -3.109 -0.446 7.152 1 89.5 180 MET A O 1
ATOM 1384 N N . GLY A 1 181 ? -1.18 0.384 7.855 1 85.38 181 GLY A N 1
ATOM 1385 C CA . GLY A 1 181 ? -0.43 -0.66 7.176 1 85.38 181 GLY A CA 1
ATOM 1386 C C . GLY A 1 181 ? -0.743 -2.053 7.688 1 85.38 181 GLY A C 1
ATOM 1387 O O . GLY A 1 181 ? -0.935 -2.982 6.902 1 85.38 181 GLY A O 1
ATOM 1388 N N . ALA A 1 182 ? -0.795 -2.209 8.938 1 83.56 182 ALA A N 1
ATOM 1389 C CA . ALA A 1 182 ? -1.143 -3.492 9.547 1 83.56 182 ALA A CA 1
ATOM 1390 C C . ALA A 1 182 ? -2.549 -3.926 9.148 1 83.56 182 ALA A C 1
ATOM 1392 O O . ALA A 1 182 ? -2.787 -5.105 8.875 1 83.56 182 ALA A O 1
ATOM 1393 N N . GLY A 1 183 ? -3.412 -3.008 9.164 1 87.88 183 GLY A N 1
ATOM 1394 C CA . GLY A 1 183 ? -4.77 -3.297 8.734 1 87.88 183 GLY A CA 1
ATOM 1395 C C . GLY A 1 183 ? -4.852 -3.793 7.301 1 87.88 183 GLY A C 1
ATOM 1396 O O . GLY A 1 183 ? -5.613 -4.711 7 1 87.88 183 GLY A O 1
ATOM 1397 N N . GLU A 1 184 ? -4.066 -3.17 6.492 1 88.38 184 GLU A N 1
ATOM 1398 C CA . GLU A 1 184 ? -4.039 -3.582 5.094 1 88.38 184 GLU A CA 1
ATOM 1399 C C . GLU A 1 184 ? -3.551 -5.023 4.949 1 88.38 184 GLU A C 1
ATOM 1401 O O . GLU A 1 184 ? -4.129 -5.805 4.195 1 88.38 184 GLU A O 1
ATOM 1406 N N . LYS A 1 185 ? -2.555 -5.336 5.59 1 80.81 185 LYS A N 1
ATOM 1407 C CA . LYS A 1 185 ? -2.018 -6.691 5.508 1 80.81 185 LYS A CA 1
ATOM 1408 C C . LYS A 1 185 ? -3.02 -7.711 6.039 1 80.81 185 LYS A C 1
ATOM 1410 O O . LYS A 1 185 ? -3.191 -8.781 5.453 1 80.81 185 LYS A O 1
ATOM 1415 N N . LEU A 1 186 ? -3.582 -7.406 7.102 1 85.69 186 LEU A N 1
ATOM 1416 C CA . LEU A 1 186 ? -4.578 -8.289 7.691 1 85.69 186 LEU A CA 1
ATOM 1417 C C . LEU A 1 186 ? -5.758 -8.492 6.746 1 85.69 186 LEU A C 1
ATOM 1419 O O . LEU A 1 186 ? -6.23 -9.617 6.566 1 85.69 186 LEU A O 1
ATOM 1423 N N . ALA A 1 187 ? -6.203 -7.406 6.223 1 90.81 187 ALA A N 1
ATOM 1424 C CA . ALA A 1 187 ? -7.34 -7.48 5.309 1 90.81 187 ALA A CA 1
ATOM 1425 C C . ALA A 1 187 ? -6.996 -8.32 4.078 1 90.81 187 ALA A C 1
ATOM 1427 O O . ALA A 1 187 ? -7.832 -9.078 3.586 1 90.81 187 ALA A O 1
ATOM 1428 N N . GLY A 1 188 ? -5.832 -8.117 3.596 1 89.31 188 GLY A N 1
ATOM 1429 C CA . GLY A 1 188 ? -5.402 -8.93 2.469 1 89.31 188 GLY A CA 1
ATOM 1430 C C . GLY A 1 188 ? -5.375 -10.414 2.777 1 89.31 188 GLY A C 1
ATOM 1431 O O . GLY A 1 188 ? -5.867 -11.227 1.993 1 89.31 188 GLY A O 1
ATOM 1432 N N . THR A 1 189 ? -4.859 -10.727 3.863 1 83.81 189 THR A N 1
ATOM 1433 C CA . THR A 1 189 ? -4.766 -12.117 4.285 1 83.81 189 THR A CA 1
ATOM 1434 C C . THR A 1 189 ? -6.156 -12.719 4.48 1 83.81 189 THR A C 1
ATOM 1436 O O . THR A 1 189 ? -6.43 -13.828 4.016 1 83.81 189 THR A O 1
ATOM 1439 N N . LEU A 1 190 ? -6.945 -11.992 5.086 1 91 190 LEU A N 1
ATOM 1440 C CA . LEU A 1 190 ? -8.297 -12.469 5.371 1 91 190 LEU A CA 1
ATOM 1441 C C . LEU A 1 190 ? -9.086 -12.656 4.082 1 91 190 LEU A C 1
ATOM 1443 O O . LEU A 1 190 ? -9.844 -13.625 3.951 1 91 190 LEU A O 1
ATOM 1447 N N . SER A 1 191 ? -8.945 -11.734 3.223 1 94.06 191 SER A N 1
ATOM 1448 C CA . SER A 1 191 ? -9.688 -11.844 1.973 1 94.06 191 SER A CA 1
ATOM 1449 C C . SER A 1 191 ? -9.203 -13.023 1.139 1 94.06 191 SER A C 1
ATOM 1451 O O . SER A 1 191 ? -10.008 -13.742 0.544 1 94.06 191 SER A O 1
ATOM 1453 N N . SER A 1 192 ? -7.945 -13.188 1.075 1 89.94 192 SER A N 1
ATOM 1454 C CA . SER A 1 192 ? -7.387 -14.328 0.362 1 89.94 192 SER A CA 1
ATOM 1455 C C . SER A 1 192 ? -7.848 -15.648 0.981 1 89.94 192 SER A C 1
ATOM 1457 O O . SER A 1 192 ? -8.273 -16.562 0.269 1 89.94 192 SER A O 1
ATOM 1459 N N . ALA A 1 193 ? -7.758 -15.742 2.232 1 89.94 193 ALA A N 1
ATOM 1460 C CA . ALA A 1 193 ? -8.172 -16.953 2.941 1 89.94 193 ALA A CA 1
ATOM 1461 C C . ALA A 1 193 ? -9.656 -17.219 2.742 1 89.94 193 ALA A C 1
ATOM 1463 O O . ALA A 1 193 ? -10.07 -18.375 2.617 1 89.94 193 ALA A O 1
ATOM 1464 N N . ALA A 1 194 ? -10.414 -16.234 2.73 1 93.56 194 ALA A N 1
ATOM 1465 C CA . ALA A 1 194 ? -11.859 -16.359 2.604 1 93.56 194 ALA A CA 1
ATOM 1466 C C . ALA A 1 194 ? -12.234 -16.984 1.261 1 93.56 194 ALA A C 1
ATOM 1468 O O . ALA A 1 194 ? -13.047 -17.922 1.204 1 93.56 194 ALA A O 1
ATOM 1469 N N . VAL A 1 195 ? -11.641 -16.484 0.243 1 93.31 195 VAL A N 1
ATOM 1470 C CA . VAL A 1 195 ? -12.039 -16.969 -1.076 1 93.31 195 VAL A CA 1
ATOM 1471 C C . VAL A 1 195 ? -11.531 -18.391 -1.281 1 93.31 195 VAL A C 1
ATOM 1473 O O . VAL A 1 195 ? -12.203 -19.219 -1.904 1 93.31 195 VAL A O 1
ATOM 1476 N N . VAL A 1 196 ? -10.414 -18.688 -0.798 1 87.81 196 VAL A N 1
ATOM 1477 C CA . VAL A 1 196 ? -9.867 -20.031 -0.898 1 87.81 196 VAL A CA 1
ATOM 1478 C C . VAL A 1 196 ? -10.734 -21 -0.089 1 87.81 196 VAL A C 1
ATOM 1480 O O . VAL A 1 196 ? -11.023 -22.109 -0.542 1 87.81 196 VAL A O 1
ATOM 1483 N N . TYR A 1 197 ? -11.07 -20.562 1.003 1 93.25 197 TYR A N 1
ATOM 1484 C CA . TYR A 1 197 ? -11.898 -21.391 1.873 1 93.25 197 TYR A CA 1
ATOM 1485 C C . TYR A 1 197 ? -13.258 -21.656 1.233 1 93.25 197 TYR A C 1
ATOM 1487 O O . TYR A 1 197 ? -13.773 -22.766 1.31 1 93.25 197 TYR A O 1
ATOM 1495 N N . LEU A 1 198 ? -13.852 -20.672 0.673 1 93.44 198 LEU A N 1
ATOM 1496 C CA . LEU A 1 198 ? -15.164 -20.812 0.057 1 93.44 198 LEU A CA 1
ATOM 1497 C C . LEU A 1 198 ? -15.094 -21.688 -1.192 1 93.44 198 LEU A C 1
ATOM 1499 O O . LEU A 1 198 ? -16.031 -22.422 -1.489 1 93.44 198 LEU A O 1
ATOM 1503 N N . GLY A 1 199 ? -14.008 -21.578 -1.886 1 90.19 199 GLY A N 1
ATOM 1504 C CA . GLY A 1 199 ? -13.773 -22.469 -3.016 1 90.19 199 GLY A CA 1
ATOM 1505 C C . GLY A 1 199 ? -14.586 -22.094 -4.246 1 90.19 199 GLY A C 1
ATOM 1506 O O . GLY A 1 199 ? -15.203 -21.031 -4.285 1 90.19 199 GLY A O 1
ATOM 1507 N N . GLU A 1 200 ? -14.578 -23.016 -5.145 1 89 200 GLU A N 1
ATOM 1508 C CA . GLU A 1 200 ? -15.148 -22.766 -6.465 1 89 200 GLU A CA 1
ATOM 1509 C C . GLU A 1 200 ? -16.672 -22.641 -6.395 1 89 200 GLU A C 1
ATOM 1511 O O . GLU A 1 200 ? -17.281 -21.969 -7.219 1 89 200 GLU A O 1
ATOM 1516 N N . ASN A 1 201 ? -17.203 -23.188 -5.441 1 90.75 201 ASN A N 1
ATOM 1517 C CA . ASN A 1 201 ? -18.656 -23.234 -5.402 1 90.75 201 ASN A CA 1
ATOM 1518 C C . ASN A 1 201 ? -19.234 -21.984 -4.734 1 90.75 201 ASN A C 1
ATOM 1520 O O . ASN A 1 201 ? -20.391 -21.625 -4.988 1 90.75 201 ASN A O 1
ATOM 1524 N N . HIS A 1 202 ? -18.453 -21.312 -3.896 1 94.69 202 HIS A N 1
ATOM 1525 C CA . HIS A 1 202 ? -19.031 -20.203 -3.139 1 94.69 202 HIS A CA 1
ATOM 1526 C C . HIS A 1 202 ? -18.109 -19 -3.139 1 94.69 202 HIS A C 1
ATOM 1528 O O . HIS A 1 202 ? -18.203 -18.141 -2.258 1 94.69 202 HIS A O 1
ATOM 1534 N N . TRP A 1 203 ? -17.266 -18.859 -4.047 1 93.69 203 TRP A N 1
ATOM 1535 C CA . TRP A 1 203 ? -16.297 -17.781 -4.125 1 93.69 203 TRP A CA 1
ATOM 1536 C C . TRP A 1 203 ? -16.984 -16.422 -4.188 1 93.69 203 TRP A C 1
ATOM 1538 O O . TRP A 1 203 ? -16.422 -15.422 -3.727 1 93.69 203 TRP A O 1
ATOM 1548 N N . GLN A 1 204 ? -18.234 -16.391 -4.715 1 94.69 204 GLN A N 1
ATOM 1549 C CA . GLN A 1 204 ? -18.938 -15.125 -4.949 1 94.69 204 GLN A CA 1
ATOM 1550 C C . GLN A 1 204 ? -19.266 -14.422 -3.633 1 94.69 204 GLN A C 1
ATOM 1552 O O . GLN A 1 204 ? -19.375 -13.195 -3.59 1 94.69 204 GLN A O 1
ATOM 1557 N N . TYR A 1 205 ? -19.359 -15.156 -2.617 1 96 205 TYR A N 1
ATOM 1558 C CA . TYR A 1 205 ? -19.734 -14.578 -1.333 1 96 205 TYR A CA 1
ATOM 1559 C C . TYR A 1 205 ? -18.609 -13.711 -0.774 1 96 205 TYR A C 1
ATOM 1561 O O . TYR A 1 205 ? -18.859 -12.781 -0.008 1 96 205 TYR A O 1
ATOM 1569 N N . ALA A 1 206 ? -17.391 -14.031 -1.112 1 96.62 206 ALA A N 1
ATOM 1570 C CA . ALA A 1 206 ? -16.281 -13.172 -0.716 1 96.62 206 ALA A CA 1
ATOM 1571 C C . ALA A 1 206 ? -16.359 -11.812 -1.403 1 96.62 206 ALA A C 1
ATOM 1573 O O . ALA A 1 206 ? -16.109 -10.781 -0.78 1 96.62 206 ALA A O 1
ATOM 1574 N N . TYR A 1 207 ? -16.797 -11.828 -2.588 1 97.12 207 TYR A N 1
ATOM 1575 C CA . TYR A 1 207 ? -16.938 -10.594 -3.355 1 97.12 207 TYR A CA 1
ATOM 1576 C C . TYR A 1 207 ? -18.125 -9.781 -2.875 1 97.12 207 TYR A C 1
ATOM 1578 O O . TYR A 1 207 ? -18.031 -8.562 -2.703 1 97.12 207 TYR A O 1
ATOM 1586 N N . TYR A 1 208 ? -19.172 -10.492 -2.609 1 97.31 208 TYR A N 1
ATOM 1587 C CA . TYR A 1 208 ? -20.359 -9.812 -2.078 1 97.31 208 TYR A CA 1
ATOM 1588 C C . TYR A 1 208 ? -20.078 -9.211 -0.708 1 97.31 208 TYR A C 1
ATOM 1590 O O . TYR A 1 208 ? -20.453 -8.07 -0.431 1 97.31 208 TYR A O 1
ATOM 1598 N N . GLY A 1 209 ? -19.453 -9.984 0.028 1 97.44 209 GLY A N 1
ATOM 1599 C CA . GLY A 1 209 ? -19.141 -9.547 1.379 1 97.44 209 GLY A CA 1
ATOM 1600 C C . GLY A 1 209 ? -18.281 -8.297 1.42 1 97.44 209 GLY A C 1
ATOM 1601 O O . GLY A 1 209 ? -18.594 -7.344 2.137 1 97.44 209 GLY A O 1
ATOM 1602 N N . LEU A 1 210 ? -17.297 -8.273 0.643 1 97.25 210 LEU A N 1
ATOM 1603 C CA . LEU A 1 210 ? -16.406 -7.125 0.605 1 97.25 210 LEU A CA 1
ATOM 1604 C C . LEU A 1 210 ? -17.094 -5.91 0.004 1 97.25 210 LEU A C 1
ATOM 1606 O O . LEU A 1 210 ? -16.859 -4.777 0.424 1 97.25 210 LEU A O 1
ATOM 1610 N N . GLY A 1 211 ? -17.875 -6.18 -0.968 1 97.62 211 GLY A N 1
ATOM 1611 C CA . GLY A 1 211 ? -18.641 -5.094 -1.562 1 97.62 211 GLY A CA 1
ATOM 1612 C C . GLY A 1 211 ? -19.594 -4.426 -0.584 1 97.62 211 GLY A C 1
ATOM 1613 O O . GLY A 1 211 ? -19.594 -3.199 -0.456 1 97.62 211 GLY A O 1
ATOM 1614 N N . VAL A 1 212 ? -20.328 -5.227 0.104 1 97.81 212 VAL A N 1
ATOM 1615 C CA . VAL A 1 212 ? -21.297 -4.715 1.077 1 97.81 212 VAL A CA 1
ATOM 1616 C C . VAL A 1 212 ? -20.547 -3.982 2.195 1 97.81 212 VAL A C 1
ATOM 1618 O O . VAL A 1 212 ? -20.984 -2.914 2.637 1 97.81 212 VAL A O 1
ATOM 1621 N N . LEU A 1 213 ? -19.484 -4.551 2.596 1 97.75 213 LEU A N 1
ATOM 1622 C CA . LEU A 1 213 ? -18.672 -3.92 3.633 1 97.75 213 LEU A CA 1
ATOM 1623 C C . LEU A 1 213 ? -18.219 -2.525 3.199 1 97.75 213 LEU A C 1
ATOM 1625 O O . LEU A 1 213 ? -18.281 -1.578 3.986 1 97.75 213 LEU A O 1
ATOM 1629 N N . SER A 1 214 ? -17.75 -2.459 2.016 1 97.69 214 SER A N 1
ATOM 1630 C CA . SER A 1 214 ? -17.281 -1.173 1.501 1 97.69 214 SER A CA 1
ATOM 1631 C C . SER A 1 214 ? -18.406 -0.145 1.504 1 97.69 214 SER A C 1
ATOM 1633 O O . SER A 1 214 ? -18.219 1.002 1.911 1 97.69 214 SER A O 1
ATOM 1635 N N . ILE A 1 215 ? -19.578 -0.493 1.118 1 97.69 215 ILE A N 1
ATOM 1636 C CA . ILE A 1 215 ? -20.719 0.413 1.035 1 97.69 215 ILE A CA 1
ATOM 1637 C C . ILE A 1 215 ? -21.125 0.873 2.436 1 97.69 215 ILE A C 1
ATOM 1639 O O . ILE A 1 215 ? -21.344 2.064 2.666 1 97.69 215 ILE A O 1
ATOM 1643 N N . VAL A 1 216 ? -21.172 -0.008 3.324 1 97.56 216 VAL A N 1
ATOM 1644 C CA . VAL A 1 216 ? -21.547 0.308 4.699 1 97.56 216 VAL A CA 1
ATOM 1645 C C . VAL A 1 216 ? -20.516 1.24 5.32 1 97.56 216 VAL A C 1
ATOM 1647 O O . VAL A 1 216 ? -20.859 2.242 5.945 1 97.56 216 VAL A O 1
ATOM 1650 N N . MET A 1 217 ? -19.266 0.924 5.129 1 96.88 217 MET A N 1
ATOM 1651 C CA . MET A 1 217 ? -18.219 1.743 5.719 1 96.88 217 MET A CA 1
ATOM 1652 C C . MET A 1 217 ? -18.172 3.127 5.078 1 96.88 217 MET A C 1
ATOM 1654 O O . MET A 1 217 ? -17.906 4.121 5.754 1 96.88 217 MET A O 1
ATOM 1658 N N . GLY A 1 218 ? -18.391 3.098 3.781 1 96.75 218 GLY A N 1
ATOM 1659 C CA . GLY A 1 218 ? -18.484 4.391 3.123 1 96.75 218 GLY A CA 1
ATOM 1660 C C . GLY A 1 218 ? -19.594 5.258 3.682 1 96.75 218 GLY A C 1
ATOM 1661 O O . GLY A 1 218 ? -19.406 6.457 3.898 1 96.75 218 GLY A O 1
ATOM 1662 N N . PHE A 1 219 ? -20.719 4.641 3.973 1 95.75 219 PHE A N 1
ATOM 1663 C CA . PHE A 1 219 ? -21.859 5.352 4.551 1 95.75 219 PHE A CA 1
ATOM 1664 C C . PHE A 1 219 ? -21.516 5.867 5.945 1 95.75 219 PHE A C 1
ATOM 1666 O O . PHE A 1 219 ? -21.859 7 6.293 1 95.75 219 PHE A O 1
ATOM 1673 N N . LEU A 1 220 ? -20.844 5.152 6.707 1 95.44 220 LEU A N 1
ATOM 1674 C CA . LEU A 1 220 ? -20.453 5.562 8.055 1 95.44 220 LEU A CA 1
ATOM 1675 C C . LEU A 1 220 ? -19.422 6.684 8 1 95.44 220 LEU A C 1
ATOM 1677 O O . LEU A 1 220 ? -19.422 7.582 8.852 1 95.44 220 LEU A O 1
ATOM 1681 N N . ALA A 1 221 ? -18.578 6.594 7.051 1 93.69 221 ALA A N 1
ATOM 1682 C CA . ALA A 1 221 ? -17.531 7.598 6.93 1 93.69 221 ALA A CA 1
ATOM 1683 C C . ALA A 1 221 ? -18.109 8.969 6.613 1 93.69 221 ALA A C 1
ATOM 1685 O O . ALA A 1 221 ? -17.531 10 6.984 1 93.69 221 ALA A O 1
ATOM 1686 N N . ARG A 1 222 ? -19.203 8.992 5.961 1 92.12 222 ARG A N 1
ATOM 1687 C CA . ARG A 1 222 ? -19.859 10.25 5.613 1 92.12 222 ARG A CA 1
ATOM 1688 C C . ARG A 1 222 ? -20.312 11 6.863 1 92.12 222 ARG A C 1
ATOM 1690 O O . ARG A 1 222 ? -20.422 12.227 6.855 1 92.12 222 ARG A O 1
ATOM 1697 N N . TYR A 1 223 ? -20.5 10.289 7.91 1 89.81 223 TYR A N 1
ATOM 1698 C CA . TYR A 1 223 ? -21.062 10.906 9.102 1 89.81 223 TYR A CA 1
ATOM 1699 C C . TYR A 1 223 ? -20.031 10.977 10.227 1 89.81 223 TYR A C 1
ATOM 1701 O O . TYR A 1 223 ? -20.391 11.242 11.375 1 89.81 223 TYR A O 1
ATOM 1709 N N . MET A 1 224 ? -18.891 10.758 9.844 1 85.25 224 MET A N 1
ATOM 1710 C CA . MET A 1 224 ? -17.844 10.875 10.852 1 85.25 224 MET A CA 1
ATOM 1711 C C . MET A 1 224 ? -17.625 12.328 11.258 1 85.25 224 MET A C 1
ATOM 1713 O O . MET A 1 224 ? -17.641 13.219 10.414 1 85.25 224 MET A O 1
ATOM 1717 N N . SER A 1 225 ? -17.781 12.609 12.555 1 73.19 225 SER A N 1
ATOM 1718 C CA . SER A 1 225 ? -17.594 13.961 13.055 1 73.19 225 SER A CA 1
ATOM 1719 C C . SER A 1 225 ? -16.141 14.195 13.477 1 73.19 225 SER A C 1
ATOM 1721 O O . SER A 1 225 ? -15.469 13.273 13.953 1 73.19 225 SER A O 1
ATOM 1723 N N . LEU A 1 226 ? -15.508 15.195 12.938 1 61.88 226 LEU A N 1
ATOM 1724 C CA . LEU A 1 226 ? -14.18 15.578 13.422 1 61.88 226 LEU A CA 1
ATOM 1725 C C . LEU A 1 226 ? -14.203 15.859 14.922 1 61.88 226 LEU A C 1
ATOM 1727 O O . LEU A 1 226 ? -15.086 16.562 15.406 1 61.88 226 LEU A O 1
ATOM 1731 N N . GLY A 1 227 ? -14.289 14.977 15.664 1 51.56 227 GLY A N 1
ATOM 1732 C CA . GLY A 1 227 ? -14.266 15.383 17.062 1 51.56 227 GLY A CA 1
ATOM 1733 C C . GLY A 1 227 ? -13.57 16.719 17.281 1 51.56 227 GLY A C 1
ATOM 1734 O O . GLY A 1 227 ? -12.883 17.219 16.406 1 51.56 227 GLY A O 1
ATOM 1735 N N . SER A 1 228 ? -13.961 17.516 18.391 1 42.34 228 SER A N 1
ATOM 1736 C CA . SER A 1 228 ? -13.586 18.844 18.859 1 42.34 228 SER A CA 1
ATOM 1737 C C . SER A 1 228 ? -12.078 19.062 18.766 1 42.34 228 SER A C 1
ATOM 1739 O O . SER A 1 228 ? -11.43 19.375 19.766 1 42.34 228 SER A O 1
ATOM 1741 N N . THR A 1 229 ? -11.414 18.266 18.203 1 40.66 229 THR A N 1
ATOM 1742 C CA . THR A 1 229 ? -10.047 18.719 18.391 1 40.66 229 THR A CA 1
ATOM 1743 C C . THR A 1 229 ? -9.82 20.062 17.703 1 40.66 229 THR A C 1
ATOM 1745 O O . THR A 1 229 ? -8.836 20.75 17.984 1 40.66 229 THR A O 1
ATOM 1748 N N . GLY A 1 230 ? -10.414 20.344 16.672 1 37.88 230 GLY A N 1
ATOM 1749 C CA . GLY A 1 230 ? -10.375 21.688 16.109 1 37.88 230 GLY A CA 1
ATOM 1750 C C . GLY A 1 230 ? -10.969 22.734 17.031 1 37.88 230 GLY A C 1
ATOM 1751 O O . GLY A 1 230 ? -10.805 23.938 16.797 1 37.88 230 GLY A O 1
ATOM 1752 N N . SER A 1 231 ? -11.969 22.406 17.766 1 36.25 231 SER A N 1
ATOM 1753 C CA . SER A 1 231 ? -12.547 23.359 18.703 1 36.25 231 SER A CA 1
ATOM 1754 C C . SER A 1 231 ? -11.547 23.734 19.797 1 36.25 231 SER A C 1
ATOM 1756 O O . SER A 1 231 ? -11.664 24.797 20.422 1 36.25 231 SER A O 1
ATOM 1758 N N . ILE A 1 232 ? -10.68 22.828 20 1 35.31 232 ILE A N 1
ATOM 1759 C CA . ILE A 1 232 ? -9.742 23.234 21.047 1 35.31 232 ILE A CA 1
ATOM 1760 C C . ILE A 1 232 ? -8.797 24.297 20.5 1 35.31 232 ILE A C 1
ATOM 1762 O O . ILE A 1 232 ? -8.43 25.234 21.219 1 35.31 232 ILE A O 1
ATOM 1766 N N . THR A 1 233 ? -8.477 24.094 19.281 1 36.81 233 THR A N 1
ATOM 1767 C CA . THR A 1 233 ? -7.625 25.156 18.766 1 36.81 233 THR A CA 1
ATOM 1768 C C . THR A 1 233 ? -8.438 26.438 18.562 1 36.81 233 THR A C 1
ATOM 1770 O O . THR A 1 233 ? -7.934 27.547 18.781 1 36.81 233 THR A O 1
ATOM 1773 N N . ASN A 1 234 ? -9.648 26.25 18.172 1 38.34 234 ASN A N 1
ATOM 1774 C CA . ASN A 1 234 ? -10.492 27.422 18.062 1 38.34 234 ASN A CA 1
ATOM 1775 C C . ASN A 1 234 ? -10.906 27.938 19.438 1 38.34 234 ASN A C 1
ATOM 1777 O O . ASN A 1 234 ? -10.961 29.156 19.656 1 38.34 234 ASN A O 1
ATOM 1781 N N . ASN A 1 235 ? -11.266 27.078 20.328 1 40.28 235 ASN A N 1
ATOM 1782 C CA . ASN A 1 235 ? -11.617 27.531 21.672 1 40.28 235 ASN A CA 1
ATOM 1783 C C . ASN A 1 235 ? -10.391 28.031 22.438 1 40.28 235 ASN A C 1
ATOM 1785 O O . ASN A 1 235 ? -10.469 29.016 23.156 1 40.28 235 ASN A O 1
ATOM 1789 N N . ALA A 1 236 ? -9.312 27.344 22.266 1 42.16 236 ALA A N 1
ATOM 1790 C CA . ALA A 1 236 ? -8.078 27.875 22.859 1 42.16 236 ALA A CA 1
ATOM 1791 C C . ALA A 1 236 ? -7.672 29.188 22.203 1 42.16 236 ALA A C 1
ATOM 1793 O O . ALA A 1 236 ? -7.234 30.125 22.891 1 42.16 236 ALA A O 1
ATOM 1794 N N . ARG A 1 237 ? -7.906 29.234 20.938 1 43.5 237 ARG A N 1
ATOM 1795 C CA . ARG A 1 237 ? -7.703 30.531 20.281 1 43.5 237 ARG A CA 1
ATOM 1796 C C . ARG A 1 237 ? -8.75 31.547 20.734 1 43.5 237 ARG A C 1
ATOM 1798 O O . ARG A 1 237 ? -8.422 32.719 21 1 43.5 237 ARG A O 1
ATOM 1805 N N . GLN A 1 238 ? -9.938 31.031 20.828 1 47.91 238 GLN A N 1
ATOM 1806 C CA . GLN A 1 238 ? -10.984 31.938 21.297 1 47.91 238 GLN A CA 1
ATOM 1807 C C . GLN A 1 238 ? -10.797 32.281 22.766 1 47.91 238 GLN A C 1
ATOM 1809 O O . GLN A 1 238 ? -10.977 33.438 23.172 1 47.91 238 GLN A O 1
ATOM 1814 N N . HIS A 1 239 ? -10.406 31.312 23.531 1 47.97 239 HIS A N 1
ATOM 1815 C CA . HIS A 1 239 ? -10.141 31.578 24.938 1 47.97 239 HIS A CA 1
ATOM 1816 C C . HIS A 1 239 ? -8.875 32.406 25.109 1 47.97 239 HIS A C 1
ATOM 1818 O O . HIS A 1 239 ? -8.82 33.281 25.984 1 47.97 239 HIS A O 1
ATOM 1824 N N . ALA A 1 240 ? -7.91 32.094 24.297 1 49.34 240 ALA A N 1
ATOM 1825 C CA . ALA A 1 240 ? -6.703 32.906 24.328 1 49.34 240 ALA A CA 1
ATOM 1826 C C . ALA A 1 240 ? -6.996 34.344 23.875 1 49.34 240 ALA A C 1
ATOM 1828 O O . ALA A 1 240 ? -6.504 35.312 24.484 1 49.34 240 ALA A O 1
ATOM 1829 N N . VAL A 1 241 ? -7.805 34.469 22.844 1 52.81 241 VAL A N 1
ATOM 1830 C CA . VAL A 1 241 ? -8.242 35.781 22.406 1 52.81 241 VAL A CA 1
ATOM 1831 C C . VAL A 1 241 ? -9.117 36.438 23.469 1 52.81 241 VAL A C 1
ATOM 1833 O O . VAL A 1 241 ? -8.977 37.625 23.766 1 52.81 241 VAL A O 1
ATOM 1836 N N . ALA A 1 242 ? -10.023 35.594 24.078 1 54.78 242 ALA A N 1
ATOM 1837 C CA . ALA A 1 242 ? -10.914 36.094 25.125 1 54.78 242 ALA A CA 1
ATOM 1838 C C . ALA A 1 242 ? -10.117 36.531 26.359 1 54.78 242 ALA A C 1
ATOM 1840 O O . ALA A 1 242 ? -10.398 37.562 26.969 1 54.78 242 ALA A O 1
ATOM 1841 N N . GLU A 1 243 ? -9.141 35.688 26.656 1 53.94 243 GLU A N 1
ATOM 1842 C CA . GLU A 1 243 ? -8.305 36.031 27.812 1 53.94 243 GLU A CA 1
ATOM 1843 C C . GLU A 1 243 ? -7.449 37.25 27.547 1 53.94 243 GLU A C 1
ATOM 1845 O O . GLU A 1 243 ? -7.262 38.094 28.438 1 53.94 243 GLU A O 1
ATOM 1850 N N . GLN A 1 244 ? -6.934 37.25 26.344 1 54.59 244 GLN A N 1
ATOM 1851 C CA . GLN A 1 244 ? -6.18 38.438 25.953 1 54.59 244 GLN A CA 1
ATOM 1852 C C . GLN A 1 244 ? -7.07 39.688 25.953 1 54.59 244 GLN A C 1
ATOM 1854 O O . GLN A 1 244 ? -6.633 40.781 26.344 1 54.59 244 GLN A O 1
ATOM 1859 N N . GLU A 1 245 ? -8.281 39.531 25.453 1 56.03 245 GLU A N 1
ATOM 1860 C CA . GLU A 1 245 ? -9.242 40.656 25.469 1 56.03 245 GLU A CA 1
ATOM 1861 C C . GLU A 1 245 ? -9.617 41.031 26.891 1 56.03 245 GLU A C 1
ATOM 1863 O O . GLU A 1 245 ? -9.781 42.219 27.203 1 56.03 245 GLU A O 1
ATOM 1868 N N . LYS A 1 246 ? -9.781 40.031 27.719 1 56.88 246 LYS A N 1
ATOM 1869 C CA . LYS A 1 246 ? -10.07 40.312 29.125 1 56.88 246 LYS A CA 1
ATOM 1870 C C . LYS A 1 246 ? -8.906 41.031 29.797 1 56.88 246 LYS A C 1
ATOM 1872 O O . LYS A 1 246 ? -9.117 41.906 30.625 1 56.88 246 LYS A O 1
ATOM 1877 N N . LYS A 1 247 ? -7.781 40.625 29.406 1 57.44 247 LYS A N 1
ATOM 1878 C CA . LYS A 1 247 ? -6.617 41.312 29.969 1 57.44 247 LYS A CA 1
ATOM 1879 C C . LYS A 1 247 ? -6.523 42.75 29.484 1 57.44 247 LYS A C 1
ATOM 1881 O O . LYS A 1 247 ? -6.09 43.625 30.234 1 57.44 247 LYS A O 1
ATOM 1886 N N . GLN A 1 248 ? -6.895 42.906 28.281 1 54.78 248 GLN A N 1
ATOM 1887 C CA . GLN A 1 248 ? -6.859 44.25 27.734 1 54.78 248 GLN A CA 1
ATOM 1888 C C . GLN A 1 248 ? -7.934 45.125 28.359 1 54.78 248 GLN A C 1
ATOM 1890 O O . GLN A 1 248 ? -7.766 46.344 28.453 1 54.78 248 GLN A O 1
ATOM 1895 N N . ARG A 1 249 ? -9.047 44.531 28.734 1 54.19 249 ARG A N 1
ATOM 1896 C CA . ARG A 1 249 ? -10.094 45.312 29.375 1 54.19 249 ARG A CA 1
ATOM 1897 C C . ARG A 1 249 ? -9.734 45.656 30.812 1 54.19 249 ARG A C 1
ATOM 1899 O O . ARG A 1 249 ? -10.297 46.594 31.391 1 54.19 249 ARG A O 1
ATOM 1906 N N . LYS A 1 250 ? -9.055 44.781 31.453 1 56.5 250 LYS A N 1
ATOM 1907 C CA . LYS A 1 250 ? -8.695 45.094 32.844 1 56.5 250 LYS A CA 1
ATOM 1908 C C . LYS A 1 250 ? -7.621 46.188 32.906 1 56.5 250 LYS A C 1
ATOM 1910 O O . LYS A 1 250 ? -7.289 46.656 33.969 1 56.5 250 LYS A O 1
ATOM 1915 N N . CYS A 1 251 ? -6.953 46.281 31.875 1 46.06 251 CYS A N 1
ATOM 1916 C CA . CYS A 1 251 ? -6.094 47.469 31.969 1 46.06 251 CYS A CA 1
ATOM 1917 C C . CYS A 1 251 ? -6.848 48.719 31.562 1 46.06 251 CYS A C 1
ATOM 1919 O O . CYS A 1 251 ? -7.648 48.719 30.625 1 46.06 251 CYS A O 1
ATOM 1921 N N . MET B 1 1 ? -34.094 58.875 15.141 1 28.52 1 MET B N 1
ATOM 1922 C CA . MET B 1 1 ? -33.062 58.062 15.805 1 28.52 1 MET B CA 1
ATOM 1923 C C . MET B 1 1 ? -32.812 56.781 15.008 1 28.52 1 MET B C 1
ATOM 1925 O O . MET B 1 1 ? -32.125 55.875 15.508 1 28.52 1 MET B O 1
ATOM 1929 N N . LYS B 1 2 ? -33.531 56.438 13.969 1 35.38 2 LYS B N 1
ATOM 1930 C CA . LYS B 1 2 ? -33.688 55.375 12.953 1 35.38 2 LYS B CA 1
ATOM 1931 C C . LYS B 1 2 ? -32.406 55.188 12.164 1 35.38 2 LYS B C 1
ATOM 1933 O O . LYS B 1 2 ? -32.062 54.062 11.797 1 35.38 2 LYS B O 1
ATOM 1938 N N . GLU B 1 3 ? -31.875 56.219 11.695 1 29.17 3 GLU B N 1
ATOM 1939 C CA . GLU B 1 3 ? -31.094 56.156 10.461 1 29.17 3 GLU B CA 1
ATOM 1940 C C . GLU B 1 3 ? -29.719 55.531 10.711 1 29.17 3 GLU B C 1
ATOM 1942 O O . GLU B 1 3 ? -29.094 55.031 9.781 1 29.17 3 GLU B O 1
ATOM 1947 N N . ARG B 1 4 ? -29.016 55.969 11.695 1 28.8 4 ARG B N 1
ATOM 1948 C CA . ARG B 1 4 ? -27.562 55.906 11.602 1 28.8 4 ARG B CA 1
ATOM 1949 C C . ARG B 1 4 ? -27.047 54.5 11.812 1 28.8 4 ARG B C 1
ATOM 1951 O O . ARG B 1 4 ? -26.156 54.25 12.625 1 28.8 4 ARG B O 1
ATOM 1958 N N . TYR B 1 5 ? -27.891 53.469 12.062 1 33.44 5 TYR B N 1
ATOM 1959 C CA . TYR B 1 5 ? -27.203 52.188 12.281 1 33.44 5 TYR B CA 1
ATOM 1960 C C . TYR B 1 5 ? -26.266 51.875 11.125 1 33.44 5 TYR B C 1
ATOM 1962 O O . TYR B 1 5 ? -26.719 51.531 10.031 1 33.44 5 TYR B O 1
ATOM 1970 N N . SER B 1 6 ? -25.219 52.688 10.883 1 29.64 6 SER B N 1
ATOM 1971 C CA . SER B 1 6 ? -24.172 52.531 9.875 1 29.64 6 SER B CA 1
ATOM 1972 C C . SER B 1 6 ? -23.688 51.094 9.773 1 29.64 6 SER B C 1
ATOM 1974 O O . SER B 1 6 ? -23.656 50.375 10.773 1 29.64 6 SER B O 1
ATOM 1976 N N . ARG B 1 7 ? -23.609 50.469 8.516 1 30.16 7 ARG B N 1
ATOM 1977 C CA . ARG B 1 7 ? -23.203 49.219 7.883 1 30.16 7 ARG B CA 1
ATOM 1978 C C . ARG B 1 7 ? -21.797 48.812 8.336 1 30.16 7 ARG B C 1
ATOM 1980 O O . ARG B 1 7 ? -20.812 49.438 7.945 1 30.16 7 ARG B O 1
ATOM 1987 N N . LEU B 1 8 ? -21.484 48.656 9.586 1 30.7 8 LEU B N 1
ATOM 1988 C CA . LEU B 1 8 ? -20.234 47.969 9.914 1 30.7 8 LEU B CA 1
ATOM 1989 C C . LEU B 1 8 ? -19.922 46.906 8.875 1 30.7 8 LEU B C 1
ATOM 1991 O O . LEU B 1 8 ? -20.609 45.875 8.773 1 30.7 8 LEU B O 1
ATOM 1995 N N . HIS B 1 9 ? -19.406 47.219 7.68 1 30.58 9 HIS B N 1
ATOM 1996 C CA . HIS B 1 9 ? -18.781 46.406 6.645 1 30.58 9 HIS B CA 1
ATOM 1997 C C . HIS B 1 9 ? -17.875 45.375 7.254 1 30.58 9 HIS B C 1
ATOM 1999 O O . HIS B 1 9 ? -16.766 45.688 7.723 1 30.58 9 HIS B O 1
ATOM 2005 N N . VAL B 1 10 ? -18.344 44.5 8.047 1 32.66 10 VAL B N 1
ATOM 2006 C CA . VAL B 1 10 ? -17.562 43.312 8.359 1 32.66 10 VAL B CA 1
ATOM 2007 C C . VAL B 1 10 ? -16.703 42.906 7.152 1 32.66 10 VAL B C 1
ATOM 2009 O O . VAL B 1 10 ? -17.25 42.562 6.105 1 32.66 10 VAL B O 1
ATOM 2012 N N . ALA B 1 11 ? -15.602 43.531 6.91 1 29.88 11 ALA B N 1
ATOM 2013 C CA . ALA B 1 11 ? -14.602 43.156 5.91 1 29.88 11 ALA B CA 1
ATOM 2014 C C . ALA B 1 11 ? -14.531 41.625 5.75 1 29.88 11 ALA B C 1
ATOM 2016 O O . ALA B 1 11 ? -14.305 40.906 6.727 1 29.88 11 ALA B O 1
ATOM 2017 N N . LYS B 1 12 ? -15.258 41.062 4.895 1 31.34 12 LYS B N 1
ATOM 2018 C CA . LYS B 1 12 ? -15.117 39.688 4.367 1 31.34 12 LYS B CA 1
ATOM 2019 C C . LYS B 1 12 ? -13.656 39.281 4.328 1 31.34 12 LYS B C 1
ATOM 2021 O O . LYS B 1 12 ? -12.852 39.844 3.584 1 31.34 12 LYS B O 1
ATOM 2026 N N . LYS B 1 13 ? -13.047 39.062 5.453 1 33.84 13 LYS B N 1
ATOM 2027 C CA . LYS B 1 13 ? -11.711 38.469 5.438 1 33.84 13 LYS B CA 1
ATOM 2028 C C . LYS B 1 13 ? -11.484 37.656 4.172 1 33.84 13 LYS B C 1
ATOM 2030 O O . LYS B 1 13 ? -12.242 36.719 3.891 1 33.84 13 LYS B O 1
ATOM 2035 N N . ALA B 1 14 ? -10.891 38.188 3.107 1 32.41 14 ALA B N 1
ATOM 2036 C CA . ALA B 1 14 ? -10.469 37.656 1.824 1 32.41 14 ALA B CA 1
ATOM 2037 C C . ALA B 1 14 ? -10.008 36.188 1.975 1 32.41 14 ALA B C 1
ATOM 2039 O O . ALA B 1 14 ? -9.336 35.844 2.949 1 32.41 14 ALA B O 1
ATOM 2040 N N . LYS B 1 15 ? -10.656 35.312 1.487 1 37.69 15 LYS B N 1
ATOM 2041 C CA . LYS B 1 15 ? -10.297 33.906 1.33 1 37.69 15 LYS B CA 1
ATOM 2042 C C . LYS B 1 15 ? -8.789 33.75 1.12 1 37.69 15 LYS B C 1
ATOM 2044 O O . LYS B 1 15 ? -8.203 34.406 0.273 1 37.69 15 LYS B O 1
ATOM 2049 N N . PRO B 1 16 ? -7.992 33.5 2.064 1 37.28 16 PRO B N 1
ATOM 2050 C CA . PRO B 1 16 ? -6.582 33.438 1.666 1 37.28 16 PRO B CA 1
ATOM 2051 C C . PRO B 1 16 ? -6.395 33.062 0.199 1 37.28 16 PRO B C 1
ATOM 2053 O O . PRO B 1 16 ? -7.176 32.281 -0.344 1 37.28 16 PRO B O 1
ATOM 2056 N N . LYS B 1 17 ? -6.004 33.875 -0.656 1 36.06 17 LYS B N 1
ATOM 2057 C CA . LYS B 1 17 ? -5.625 33.688 -2.053 1 36.06 17 LYS B CA 1
ATOM 2058 C C . LYS B 1 17 ? -5.121 32.25 -2.305 1 36.06 17 LYS B C 1
ATOM 2060 O O . LYS B 1 17 ? -4.164 31.812 -1.667 1 36.06 17 LYS B O 1
ATOM 2065 N N . GLY B 1 18 ? -5.867 31.266 -2.654 1 40.44 18 GLY B N 1
ATOM 2066 C CA . GLY B 1 18 ? -5.555 29.922 -3.1 1 40.44 18 GLY B CA 1
ATOM 2067 C C . GLY B 1 18 ? -4.18 29.812 -3.736 1 40.44 18 GLY B C 1
ATOM 2068 O O . GLY B 1 18 ? -3.852 30.562 -4.656 1 40.44 18 GLY B O 1
ATOM 2069 N N . GLU B 1 19 ? -3.08 29.766 -3.016 1 45.53 19 GLU B N 1
ATOM 2070 C CA . GLU B 1 19 ? -1.797 29.594 -3.688 1 45.53 19 GLU B CA 1
ATOM 2071 C C . GLU B 1 19 ? -1.982 28.984 -5.078 1 45.53 19 GLU B C 1
ATOM 2073 O O . GLU B 1 19 ? -2.775 28.062 -5.254 1 45.53 19 GLU B O 1
ATOM 2078 N N . SER B 1 20 ? -1.68 29.656 -6.102 1 47.62 20 SER B N 1
ATOM 2079 C CA . SER B 1 20 ? -1.823 29.281 -7.508 1 47.62 20 SER B CA 1
ATOM 2080 C C . SER B 1 20 ? -1.578 27.797 -7.719 1 47.62 20 SER B C 1
ATOM 2082 O O . SER B 1 20 ? -0.775 27.188 -7.012 1 47.62 20 SER B O 1
ATOM 2084 N N . SER B 1 21 ? -2.648 27.078 -8.227 1 51.28 21 SER B N 1
ATOM 2085 C CA . SER B 1 21 ? -2.609 25.688 -8.68 1 51.28 21 SER B CA 1
ATOM 2086 C C . SER B 1 21 ? -1.199 25.281 -9.094 1 51.28 21 SER B C 1
ATOM 2088 O O . SER B 1 21 ? -0.788 24.141 -8.883 1 51.28 21 SER B O 1
ATOM 2090 N N . ILE B 1 22 ? -0.489 26.297 -9.609 1 48.84 22 ILE B N 1
ATOM 2091 C CA . ILE B 1 22 ? 0.851 26.016 -10.117 1 48.84 22 ILE B CA 1
ATOM 2092 C C . ILE B 1 22 ? 1.812 25.812 -8.945 1 48.84 22 ILE B C 1
ATOM 2094 O O . ILE B 1 22 ? 2.66 24.906 -8.984 1 48.84 22 ILE B O 1
ATOM 2098 N N . VAL B 1 23 ? 1.714 26.734 -8.016 1 50.81 23 VAL B N 1
ATOM 2099 C CA . VAL B 1 23 ? 2.602 26.641 -6.859 1 50.81 23 VAL B CA 1
ATOM 2100 C C . VAL B 1 23 ? 2.357 25.328 -6.121 1 50.81 23 VAL B C 1
ATOM 2102 O O . VAL B 1 23 ? 3.305 24.672 -5.684 1 50.81 23 VAL B O 1
ATOM 2105 N N . ALA B 1 24 ? 1.039 25.031 -6.098 1 54.31 24 ALA B N 1
ATOM 2106 C CA . ALA B 1 24 ? 0.643 23.812 -5.395 1 54.31 24 ALA B CA 1
ATOM 2107 C C . ALA B 1 24 ? 1.187 22.562 -6.094 1 54.31 24 ALA B C 1
ATOM 2109 O O . ALA B 1 24 ? 1.709 21.656 -5.445 1 54.31 24 ALA B O 1
ATOM 2110 N N . PHE B 1 25 ? 1.052 22.594 -7.41 1 57.34 25 PHE B N 1
ATOM 2111 C CA . PHE B 1 25 ? 1.604 21.484 -8.188 1 57.34 25 PHE B CA 1
ATOM 2112 C C . PHE B 1 25 ? 3.125 21.469 -8.086 1 57.34 25 PHE B C 1
ATOM 2114 O O . PHE B 1 25 ? 3.73 20.391 -8.055 1 57.34 25 PHE B O 1
ATOM 2121 N N . THR B 1 26 ? 3.656 22.562 -7.945 1 59.16 26 THR B N 1
ATOM 2122 C CA . THR B 1 26 ? 5.105 22.656 -7.824 1 59.16 26 THR B CA 1
ATOM 2123 C C . THR B 1 26 ? 5.574 22.078 -6.488 1 59.16 26 THR B C 1
ATOM 2125 O O . THR B 1 26 ? 6.625 21.438 -6.418 1 59.16 26 THR B O 1
ATOM 2128 N N . LYS B 1 27 ? 4.766 22.312 -5.469 1 63.69 27 LYS B N 1
ATOM 2129 C CA . LYS B 1 27 ? 5.152 21.734 -4.184 1 63.69 27 LYS B CA 1
ATOM 2130 C C . LYS B 1 27 ? 5.02 20.219 -4.199 1 63.69 27 LYS B C 1
ATOM 2132 O O . LYS B 1 27 ? 5.781 19.516 -3.533 1 63.69 27 LYS B O 1
ATOM 2137 N N . LEU B 1 28 ? 4.152 19.781 -5.078 1 71.31 28 LEU B N 1
ATOM 2138 C CA . LEU B 1 28 ? 3.992 18.344 -5.281 1 71.31 28 LEU B CA 1
ATOM 2139 C C .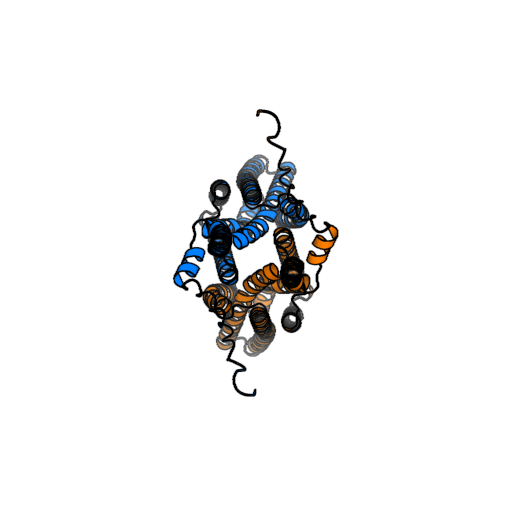 LEU B 1 28 ? 5.215 17.75 -5.98 1 71.31 28 LEU B C 1
ATOM 2141 O O . LEU B 1 28 ? 5.555 16.594 -5.758 1 71.31 28 LEU B O 1
ATOM 2145 N N . LEU B 1 29 ? 5.891 18.625 -6.578 1 77.25 29 LEU B N 1
ATOM 2146 C CA . LEU B 1 29 ? 7.039 18.125 -7.332 1 77.25 29 LEU B CA 1
ATOM 2147 C C . LEU B 1 29 ? 8.344 18.594 -6.695 1 77.25 29 LEU B C 1
ATOM 2149 O O . LEU B 1 29 ? 9.398 18.594 -7.344 1 77.25 29 LEU B O 1
ATOM 2153 N N . SER B 1 30 ? 8.203 18.844 -5.418 1 85 30 SER B N 1
ATOM 2154 C CA . SER B 1 30 ? 9.43 19.219 -4.723 1 85 30 SER B CA 1
ATOM 2155 C C . SER B 1 30 ? 10.344 18.016 -4.52 1 85 30 SER B C 1
ATOM 2157 O O . SER B 1 30 ? 9.891 16.875 -4.57 1 85 30 SER B O 1
ATOM 2159 N N . VAL B 1 31 ? 11.617 18.297 -4.328 1 87.12 31 VAL B N 1
ATOM 2160 C CA . VAL B 1 31 ? 12.648 17.266 -4.215 1 87.12 31 VAL B CA 1
ATOM 2161 C C . VAL B 1 31 ? 12.352 16.375 -3.014 1 87.12 31 VAL B C 1
ATOM 2163 O O . VAL B 1 31 ? 12.352 15.148 -3.135 1 87.12 31 VAL B O 1
ATOM 2166 N N . PRO B 1 32 ? 11.93 16.906 -1.887 1 91.06 32 PRO B N 1
ATOM 2167 C CA . PRO B 1 32 ? 11.641 16.031 -0.747 1 91.06 32 PRO B CA 1
ATOM 2168 C C . PRO B 1 32 ? 10.422 15.141 -0.979 1 91.06 32 PRO B C 1
ATOM 2170 O O . PRO B 1 32 ? 10.422 13.977 -0.571 1 91.06 32 PRO B O 1
ATOM 2173 N N . THR B 1 33 ? 9.477 15.719 -1.616 1 91.62 33 THR B N 1
ATOM 2174 C CA . THR B 1 33 ? 8.273 14.93 -1.863 1 91.62 33 THR B CA 1
ATOM 2175 C C . THR B 1 33 ? 8.562 13.773 -2.812 1 91.62 33 THR B C 1
ATOM 2177 O O . THR B 1 33 ? 8.141 12.641 -2.566 1 91.62 33 THR B O 1
ATOM 2180 N N . ILE B 1 34 ? 9.281 14.016 -3.801 1 92.69 34 ILE B N 1
ATOM 2181 C CA . ILE B 1 34 ? 9.633 12.977 -4.766 1 92.69 34 ILE B CA 1
ATOM 2182 C C . ILE B 1 34 ? 10.492 11.914 -4.086 1 92.69 34 ILE B C 1
ATOM 2184 O O . ILE B 1 34 ? 10.297 10.719 -4.305 1 92.69 34 ILE B O 1
ATOM 2188 N N . LEU B 1 35 ? 11.383 12.375 -3.32 1 95.06 35 LEU B N 1
ATOM 2189 C CA . LEU B 1 35 ? 12.25 11.453 -2.588 1 95.06 35 LEU B CA 1
ATOM 2190 C C . LEU B 1 35 ? 11.43 10.539 -1.687 1 95.06 35 LEU B C 1
ATOM 2192 O O . LEU B 1 35 ? 11.664 9.328 -1.646 1 95.06 35 LEU B O 1
ATOM 2196 N N . LEU B 1 36 ? 10.461 11.102 -1.042 1 95.69 36 LEU B N 1
ATOM 2197 C CA . LEU B 1 36 ? 9.633 10.336 -0.125 1 95.69 36 LEU B CA 1
ATOM 2198 C C . LEU B 1 36 ? 8.742 9.352 -0.888 1 95.69 36 LEU B C 1
ATOM 2200 O O . LEU B 1 36 ? 8.508 8.234 -0.428 1 95.69 36 LEU B O 1
ATOM 2204 N N . ILE B 1 37 ? 8.32 9.773 -2.002 1 94.25 37 ILE B N 1
ATOM 2205 C CA . ILE B 1 37 ? 7.504 8.898 -2.842 1 94.25 37 ILE B CA 1
ATOM 2206 C C . ILE B 1 37 ? 8.336 7.711 -3.314 1 94.25 37 ILE B C 1
ATOM 2208 O O . ILE B 1 37 ? 7.879 6.566 -3.26 1 94.25 37 ILE B O 1
ATOM 2212 N N . VAL B 1 38 ? 9.539 7.938 -3.676 1 95.81 38 VAL B N 1
ATOM 2213 C CA . VAL B 1 38 ? 10.422 6.875 -4.141 1 95.81 38 VAL B CA 1
ATOM 2214 C C . VAL B 1 38 ? 10.727 5.918 -2.986 1 95.81 38 VAL B C 1
ATOM 2216 O O . VAL B 1 38 ? 10.695 4.699 -3.156 1 95.81 38 VAL B O 1
ATOM 2219 N N . ILE B 1 39 ? 10.984 6.469 -1.868 1 97.06 39 ILE B N 1
ATOM 2220 C CA . ILE B 1 39 ? 11.305 5.652 -0.703 1 97.06 39 ILE B CA 1
ATOM 2221 C C . ILE B 1 39 ? 10.102 4.793 -0.323 1 97.06 39 ILE B C 1
ATOM 2223 O O . ILE B 1 39 ? 10.242 3.592 -0.077 1 97.06 39 ILE B O 1
ATOM 2227 N N . ALA B 1 40 ? 8.969 5.395 -0.304 1 94.69 40 ALA B N 1
ATOM 2228 C CA . ALA B 1 40 ? 7.754 4.664 0.035 1 94.69 40 ALA B CA 1
ATOM 2229 C C . ALA B 1 40 ? 7.496 3.537 -0.963 1 94.69 40 ALA B C 1
ATOM 2231 O O . ALA B 1 40 ? 6.934 2.5 -0.606 1 94.69 40 ALA B O 1
ATOM 2232 N N . SER B 1 41 ? 7.887 3.721 -2.154 1 94.25 41 SER B N 1
ATOM 2233 C CA . SER B 1 41 ? 7.621 2.771 -3.23 1 94.25 41 SER B CA 1
ATOM 2234 C C . SER B 1 41 ? 8.469 1.513 -3.078 1 94.25 41 SER B C 1
ATOM 2236 O O . SER B 1 41 ? 8.188 0.488 -3.703 1 94.25 41 SER B O 1
ATOM 2238 N N . LEU B 1 42 ? 9.484 1.632 -2.281 1 94.25 42 LEU B N 1
ATOM 2239 C CA . LEU B 1 42 ? 10.336 0.474 -2.039 1 94.25 42 LEU B CA 1
ATOM 2240 C C . LEU B 1 42 ? 9.547 -0.658 -1.393 1 94.25 42 LEU B C 1
ATOM 2242 O O . LEU B 1 42 ? 9.875 -1.833 -1.573 1 94.25 42 LEU B O 1
ATOM 2246 N N . ASP B 1 43 ? 8.539 -0.295 -0.728 1 90.94 43 ASP B N 1
ATOM 2247 C CA . ASP B 1 43 ? 7.691 -1.272 -0.052 1 90.94 43 ASP B CA 1
ATOM 2248 C C . ASP B 1 43 ? 7.059 -2.236 -1.053 1 90.94 43 ASP B C 1
ATOM 2250 O O . ASP B 1 43 ? 7.191 -3.455 -0.917 1 90.94 43 ASP B O 1
ATOM 2254 N N . ASN B 1 44 ? 6.449 -1.674 -2.035 1 88.19 44 ASN B N 1
ATOM 2255 C CA . ASN B 1 44 ? 5.816 -2.527 -3.035 1 88.19 44 ASN B CA 1
ATOM 2256 C C . ASN B 1 44 ? 6.852 -3.164 -3.963 1 88.19 44 ASN B C 1
ATOM 2258 O O . ASN B 1 44 ? 6.621 -4.246 -4.504 1 88.19 44 ASN B O 1
ATOM 2262 N N . ALA B 1 45 ? 7.941 -2.516 -4.145 1 93.25 45 ALA B N 1
ATOM 2263 C CA . ALA B 1 45 ? 9.016 -3.104 -4.934 1 93.25 45 ALA B CA 1
ATOM 2264 C C . ALA B 1 45 ? 9.508 -4.406 -4.305 1 93.25 45 ALA B C 1
ATOM 2266 O O . ALA B 1 45 ? 9.758 -5.387 -5.008 1 93.25 45 ALA B O 1
ATOM 2267 N N . ASP B 1 46 ? 9.633 -4.34 -3.004 1 94.06 46 ASP B N 1
ATOM 2268 C CA . ASP B 1 46 ? 10.062 -5.535 -2.283 1 94.06 46 ASP B CA 1
ATOM 2269 C C . ASP B 1 46 ? 9.062 -6.676 -2.457 1 94.06 46 ASP B C 1
ATOM 2271 O O . ASP B 1 46 ? 9.453 -7.816 -2.715 1 94.06 46 ASP B O 1
ATOM 2275 N N . LYS B 1 47 ? 7.832 -6.348 -2.342 1 87.19 47 LYS B N 1
ATOM 2276 C CA . LYS B 1 47 ? 6.789 -7.367 -2.406 1 87.19 47 LYS B CA 1
ATOM 2277 C C . LYS B 1 47 ? 6.73 -8.008 -3.789 1 87.19 47 LYS B C 1
ATOM 2279 O O . LYS B 1 47 ? 6.664 -9.234 -3.908 1 87.19 47 LYS B O 1
ATOM 2284 N N . GLN B 1 48 ? 6.801 -7.211 -4.773 1 87.44 48 GLN B N 1
ATOM 2285 C CA . GLN B 1 48 ? 6.711 -7.734 -6.133 1 87.44 48 GLN B CA 1
ATOM 2286 C C . GLN B 1 48 ? 8 -8.445 -6.535 1 87.44 48 GLN B C 1
ATOM 2288 O O . GLN B 1 48 ? 7.965 -9.422 -7.285 1 87.44 48 GLN B O 1
ATOM 2293 N N . LEU B 1 49 ? 9.07 -7.941 -6.078 1 93.31 49 LEU B N 1
ATOM 2294 C CA . LEU B 1 49 ? 10.352 -8.594 -6.355 1 93.31 49 LEU B CA 1
ATOM 2295 C C . LEU B 1 49 ? 10.375 -10.008 -5.781 1 93.31 49 LEU B C 1
ATOM 2297 O O . LEU B 1 49 ? 10.82 -10.945 -6.449 1 93.31 49 LEU B O 1
ATOM 2301 N N . LEU B 1 50 ? 9.922 -10.086 -4.621 1 89.69 50 LEU B N 1
ATOM 2302 C CA . LEU B 1 50 ? 9.906 -11.383 -3.963 1 89.69 50 LEU B CA 1
ATOM 2303 C C . LEU B 1 50 ? 8.992 -12.359 -4.699 1 89.69 50 LEU B C 1
ATOM 2305 O O . LEU B 1 50 ? 9.383 -13.492 -4.98 1 89.69 50 LEU B O 1
ATOM 2309 N N . ALA B 1 51 ? 7.848 -11.945 -4.988 1 84.19 51 ALA B N 1
ATOM 2310 C CA . ALA B 1 51 ? 6.875 -12.797 -5.66 1 84.19 51 ALA B CA 1
ATOM 2311 C C . ALA B 1 51 ? 7.41 -13.297 -7 1 84.19 51 ALA B C 1
ATOM 2313 O O . ALA B 1 51 ? 7.25 -14.469 -7.344 1 84.19 51 ALA B O 1
ATOM 2314 N N . SER B 1 52 ? 8.102 -12.492 -7.699 1 87.88 52 SER B N 1
ATOM 2315 C CA . SER B 1 52 ? 8.617 -12.836 -9.023 1 87.88 52 SER B CA 1
ATOM 2316 C C . SER B 1 52 ? 9.891 -13.664 -8.922 1 87.88 52 SER B C 1
ATOM 2318 O O . SER B 1 52 ? 10.312 -14.273 -9.906 1 87.88 52 SER B O 1
ATOM 2320 N N . SER B 1 53 ? 10.461 -13.711 -7.805 1 91.81 53 SER B N 1
ATOM 2321 C CA . SER B 1 53 ? 11.703 -14.453 -7.613 1 91.81 53 SER B CA 1
ATOM 2322 C C . SER B 1 53 ? 11.43 -15.883 -7.16 1 91.81 53 SER B C 1
ATOM 2324 O O . SER B 1 53 ? 12.352 -16.703 -7.059 1 91.81 53 SER B O 1
ATOM 2326 N N . PHE B 1 54 ? 10.219 -16.219 -6.977 1 87.5 54 PHE B N 1
ATOM 2327 C CA . PHE B 1 54 ? 9.875 -17.516 -6.398 1 87.5 54 PHE B CA 1
ATOM 2328 C C . PHE B 1 54 ? 10.32 -18.641 -7.312 1 87.5 54 PHE B C 1
ATOM 2330 O O . PHE B 1 54 ? 10.969 -19.594 -6.863 1 87.5 54 PHE B O 1
ATOM 2337 N N . PRO B 1 55 ? 10.055 -18.578 -8.562 1 87.75 55 PRO B N 1
ATOM 2338 C CA . PRO B 1 55 ? 10.508 -19.672 -9.422 1 87.75 55 PRO B CA 1
ATOM 2339 C C . PRO B 1 55 ? 12.031 -19.812 -9.453 1 87.75 55 PRO B C 1
ATOM 2341 O O . PRO B 1 55 ? 12.547 -20.938 -9.547 1 87.75 55 PRO B O 1
ATOM 2344 N N . ILE B 1 56 ? 12.672 -18.797 -9.359 1 89.5 56 ILE B N 1
ATOM 2345 C CA . ILE B 1 56 ? 14.133 -18.797 -9.359 1 89.5 56 ILE B CA 1
ATOM 2346 C C . ILE B 1 56 ? 14.641 -19.469 -8.086 1 89.5 56 ILE B C 1
ATOM 2348 O O . ILE B 1 56 ? 15.555 -20.312 -8.141 1 89.5 56 ILE B O 1
ATOM 2352 N N . PHE B 1 57 ? 14.039 -19.141 -6.98 1 87.81 57 PHE B N 1
ATOM 2353 C CA . PHE B 1 57 ? 14.453 -19.719 -5.711 1 87.81 57 PHE B CA 1
ATOM 2354 C C . PHE B 1 57 ? 14.117 -21.203 -5.668 1 87.81 57 PHE B C 1
ATOM 2356 O O . PHE B 1 57 ? 14.867 -22 -5.09 1 87.81 57 PHE B O 1
ATOM 2363 N N . GLU B 1 58 ? 13.039 -21.5 -6.23 1 87.81 58 GLU B N 1
ATOM 2364 C CA . GLU B 1 58 ? 12.664 -22.922 -6.309 1 87.81 58 GLU B CA 1
ATOM 2365 C C . GLU B 1 58 ? 13.719 -23.719 -7.059 1 87.81 58 GLU B C 1
ATOM 2367 O O . GLU B 1 58 ? 14.102 -24.812 -6.621 1 87.81 58 GLU B O 1
ATOM 2372 N N . ASN B 1 59 ? 14.156 -23.25 -8.086 1 87.44 59 ASN B N 1
ATOM 2373 C CA . ASN B 1 59 ? 15.109 -23.953 -8.938 1 87.44 59 ASN B CA 1
ATOM 2374 C C . ASN B 1 59 ? 16.516 -23.938 -8.344 1 87.44 59 ASN B C 1
ATOM 2376 O O . ASN B 1 59 ? 17.234 -24.938 -8.398 1 87.44 59 ASN B O 1
ATOM 2380 N N . LEU B 1 60 ? 16.891 -22.859 -7.781 1 84.38 60 LEU B N 1
ATOM 2381 C CA . LEU B 1 60 ? 18.266 -22.703 -7.301 1 84.38 60 LEU B CA 1
ATOM 2382 C C . LEU B 1 60 ? 18.453 -23.422 -5.973 1 84.38 60 LEU B C 1
ATOM 2384 O O . LEU B 1 60 ? 19.531 -23.953 -5.703 1 84.38 60 LEU B O 1
ATOM 2388 N N . LEU B 1 61 ? 17.406 -23.375 -5.176 1 84.06 61 LEU B N 1
ATOM 2389 C CA . LEU B 1 61 ? 17.547 -23.906 -3.822 1 84.06 61 LEU B CA 1
ATOM 2390 C C . LEU B 1 61 ? 16.797 -25.219 -3.654 1 84.06 61 LEU B C 1
ATOM 2392 O O . LEU B 1 61 ? 16.875 -25.859 -2.605 1 84.06 61 LEU B O 1
ATOM 2396 N N . ASN B 1 62 ? 16.031 -25.641 -4.688 1 83.56 62 ASN B N 1
ATOM 2397 C CA . ASN B 1 62 ? 15.203 -26.828 -4.637 1 83.56 62 ASN B CA 1
ATOM 2398 C C . ASN B 1 62 ? 14.148 -26.734 -3.537 1 83.56 62 ASN B C 1
ATOM 2400 O O . ASN B 1 62 ? 13.953 -27.688 -2.775 1 83.56 62 ASN B O 1
ATOM 2404 N N . TRP B 1 63 ? 13.711 -25.547 -3.371 1 81.5 63 TRP B N 1
ATOM 2405 C CA . TRP B 1 63 ? 12.656 -25.281 -2.396 1 81.5 63 TRP B CA 1
ATOM 2406 C C . TRP B 1 63 ? 11.289 -25.672 -2.955 1 81.5 63 TRP B C 1
ATOM 2408 O O . TRP B 1 63 ? 11.039 -25.531 -4.152 1 81.5 63 TRP B O 1
ATOM 2418 N N . ASN B 1 64 ? 10.562 -26.25 -2.035 1 80.88 64 ASN B N 1
ATOM 2419 C CA . ASN B 1 64 ? 9.164 -26.484 -2.391 1 80.88 64 ASN B CA 1
ATOM 2420 C C . ASN B 1 64 ? 8.281 -25.297 -2.012 1 80.88 64 ASN B C 1
ATOM 2422 O O . ASN B 1 64 ? 8.773 -24.297 -1.499 1 80.88 64 ASN B O 1
ATOM 2426 N N . VAL B 1 65 ? 7.07 -25.359 -2.307 1 76.81 65 VAL B N 1
ATOM 2427 C CA . VAL B 1 65 ? 6.102 -24.281 -2.092 1 76.81 65 VAL B CA 1
ATOM 2428 C C . VAL B 1 65 ? 6.004 -23.969 -0.601 1 76.81 65 VAL B C 1
ATOM 2430 O O . VAL B 1 65 ? 5.824 -22.812 -0.22 1 76.81 65 VAL B O 1
ATOM 2433 N N . LYS B 1 66 ? 6.234 -24.938 0.168 1 78.19 66 LYS B N 1
ATOM 2434 C CA . LYS B 1 66 ? 6.168 -24.75 1.615 1 78.19 66 LYS B CA 1
ATOM 2435 C C . LYS B 1 66 ? 7.316 -23.875 2.111 1 78.19 66 LYS B C 1
ATOM 2437 O O . LYS B 1 66 ? 7.113 -22.984 2.932 1 78.19 66 LYS B O 1
ATOM 2442 N N . GLU B 1 67 ? 8.453 -24.141 1.637 1 79 67 GLU B N 1
ATOM 2443 C CA . GLU B 1 67 ? 9.617 -23.375 2.041 1 79 67 GLU B CA 1
ATOM 2444 C C . GLU B 1 67 ? 9.508 -21.922 1.575 1 79 67 GLU B C 1
ATOM 2446 O O . GLU B 1 67 ? 9.883 -21 2.301 1 79 67 GLU B O 1
ATOM 2451 N N . LEU B 1 68 ? 8.984 -21.797 0.356 1 81.94 68 LEU B N 1
ATOM 2452 C CA . LEU B 1 68 ? 8.773 -20.438 -0.155 1 81.94 68 LEU B CA 1
ATOM 2453 C C . LEU B 1 68 ? 7.723 -19.703 0.675 1 81.94 68 LEU B C 1
ATOM 2455 O O . LEU B 1 68 ? 7.848 -18.5 0.913 1 81.94 68 LEU B O 1
ATOM 2459 N N . GLY B 1 69 ? 6.758 -20.375 1.08 1 78.69 69 GLY B N 1
ATOM 2460 C CA . GLY B 1 69 ? 5.746 -19.812 1.967 1 78.69 69 GLY B CA 1
ATOM 2461 C C . GLY B 1 69 ? 6.312 -19.328 3.291 1 78.69 69 GLY B C 1
ATOM 2462 O O . GLY B 1 69 ? 5.957 -18.25 3.771 1 78.69 69 GLY B O 1
ATOM 2463 N N . TYR B 1 70 ? 7.188 -20.141 3.793 1 79.62 70 TYR B N 1
ATOM 2464 C CA . TYR B 1 70 ? 7.828 -19.766 5.047 1 79.62 70 TYR B CA 1
ATOM 2465 C C . TYR B 1 70 ? 8.664 -18.5 4.867 1 79.62 70 TYR B C 1
ATOM 2467 O O . TYR B 1 70 ? 8.727 -17.656 5.766 1 79.62 70 TYR B O 1
ATOM 2475 N N . PHE B 1 71 ? 9.242 -18.484 3.764 1 82 71 PHE B N 1
ATOM 2476 C CA . PHE B 1 71 ? 10.047 -17.312 3.438 1 82 71 PHE B CA 1
ATOM 2477 C C . PHE B 1 71 ? 9.188 -16.062 3.396 1 82 71 PHE B C 1
ATOM 2479 O O . PHE B 1 71 ? 9.555 -15.031 3.963 1 82 71 PHE B O 1
ATOM 2486 N N . SER B 1 72 ? 8.078 -16.141 2.818 1 82.94 72 SER B N 1
ATOM 2487 C CA . SER B 1 72 ? 7.145 -15.031 2.742 1 82.94 72 SER B CA 1
ATOM 2488 C C . SER B 1 72 ? 6.516 -14.742 4.102 1 82.94 72 SER B C 1
ATOM 2490 O O . SER B 1 72 ? 6.32 -13.578 4.465 1 82.94 72 SER B O 1
ATOM 2492 N N . LEU B 1 73 ? 6.242 -15.711 4.805 1 80.81 73 LEU B N 1
ATOM 2493 C CA . LEU B 1 73 ? 5.637 -15.562 6.121 1 80.81 73 LEU B CA 1
ATOM 2494 C C . LEU B 1 73 ? 6.582 -14.852 7.082 1 80.81 73 LEU B C 1
ATOM 2496 O O . LEU B 1 73 ? 6.145 -14.039 7.902 1 80.81 73 LEU B O 1
ATOM 2500 N N . ALA B 1 74 ? 7.801 -15.234 6.98 1 86.19 74 ALA B N 1
ATOM 2501 C CA . ALA B 1 74 ? 8.797 -14.609 7.848 1 86.19 74 ALA B CA 1
ATOM 2502 C C . ALA B 1 74 ? 8.836 -13.102 7.648 1 86.19 74 ALA B C 1
ATOM 2504 O O . ALA B 1 74 ? 8.867 -12.344 8.617 1 86.19 74 ALA B O 1
ATOM 2505 N N . THR B 1 75 ? 8.805 -12.719 6.445 1 86.75 75 THR B N 1
ATOM 2506 C CA . THR B 1 75 ? 8.82 -11.289 6.148 1 86.75 75 THR B CA 1
ATOM 2507 C C . THR B 1 75 ? 7.535 -10.625 6.629 1 86.75 75 THR B C 1
ATOM 2509 O O . THR B 1 75 ? 7.578 -9.578 7.281 1 86.75 75 THR B O 1
ATOM 2512 N N . ASN B 1 76 ? 6.438 -11.188 6.363 1 83.12 76 ASN B N 1
ATOM 2513 C CA . ASN B 1 76 ? 5.148 -10.594 6.699 1 83.12 76 ASN B CA 1
ATOM 2514 C C . ASN B 1 76 ? 4.941 -10.516 8.211 1 83.12 76 ASN B C 1
ATOM 2516 O O . ASN B 1 76 ? 4.426 -9.516 8.719 1 83.12 76 ASN B O 1
ATOM 2520 N N . LEU B 1 77 ? 5.336 -11.516 8.852 1 84.44 77 LEU B N 1
ATOM 2521 C CA . LEU B 1 77 ? 5.199 -11.547 10.305 1 84.44 77 LEU B CA 1
ATOM 2522 C C . LEU B 1 77 ? 6.113 -10.516 10.961 1 84.44 77 LEU B C 1
ATOM 2524 O O . LEU B 1 77 ? 5.707 -9.812 11.883 1 84.44 77 LEU B O 1
ATOM 2528 N N . SER B 1 78 ? 7.289 -10.547 10.531 1 89.62 78 SER B N 1
ATOM 2529 C CA . SER B 1 78 ? 8.234 -9.57 11.062 1 89.62 78 SER B CA 1
ATOM 2530 C C . SER B 1 78 ? 7.785 -8.148 10.758 1 89.62 78 SER B C 1
ATOM 2532 O O . SER B 1 78 ? 7.949 -7.246 11.586 1 89.62 78 SER B O 1
ATOM 2534 N N . TYR B 1 79 ? 7.305 -7.949 9.625 1 86.5 79 TYR B N 1
ATOM 2535 C CA . TYR B 1 79 ? 6.738 -6.66 9.242 1 86.5 79 TYR B CA 1
ATOM 2536 C C . TYR B 1 79 ? 5.641 -6.242 10.219 1 86.5 79 TYR B C 1
ATOM 2538 O O . TYR B 1 79 ? 5.676 -5.137 10.758 1 86.5 79 TYR B O 1
ATOM 2546 N N . ALA B 1 80 ? 4.738 -7.078 10.477 1 80.69 80 ALA B N 1
ATOM 2547 C CA . ALA B 1 80 ? 3.6 -6.801 11.344 1 80.69 80 ALA B CA 1
ATOM 2548 C C . ALA B 1 80 ? 4.051 -6.539 12.781 1 80.69 80 ALA B C 1
ATOM 2550 O O . ALA B 1 80 ? 3.568 -5.605 13.43 1 80.69 80 ALA B O 1
ATOM 2551 N N . LEU B 1 81 ? 4.898 -7.332 13.195 1 84.81 81 LEU B N 1
ATOM 2552 C CA . LEU B 1 81 ? 5.363 -7.223 14.578 1 84.81 81 LEU B CA 1
ATOM 2553 C C . LEU B 1 81 ? 6.172 -5.945 14.781 1 84.81 81 LEU B C 1
ATOM 2555 O O . LEU B 1 81 ? 6.238 -5.418 15.891 1 84.81 81 LEU B O 1
ATOM 2559 N N . SER B 1 82 ? 6.738 -5.484 13.773 1 89.06 82 SER B N 1
ATOM 2560 C CA . SER B 1 82 ? 7.605 -4.316 13.891 1 89.06 82 SER B CA 1
ATOM 2561 C C . SER B 1 82 ? 6.793 -3.023 13.875 1 89.06 82 SER B C 1
ATOM 2563 O O . SER B 1 82 ? 7.289 -1.967 14.266 1 89.06 82 SER B O 1
ATOM 2565 N N . LEU B 1 83 ? 5.609 -3.109 13.453 1 81.69 83 LEU B N 1
ATOM 2566 C CA . LEU B 1 83 ? 4.805 -1.906 13.273 1 81.69 83 LEU B CA 1
ATOM 2567 C C . LEU B 1 83 ? 4.621 -1.172 14.602 1 81.69 83 LEU B C 1
ATOM 2569 O O . LEU B 1 83 ? 4.863 0.034 14.68 1 81.69 83 LEU B O 1
ATOM 2573 N N . PRO B 1 84 ? 4.227 -1.881 15.633 1 77.62 84 PRO B N 1
ATOM 2574 C CA . PRO B 1 84 ? 4.078 -1.176 16.906 1 77.62 84 PRO B CA 1
ATOM 2575 C C . PRO B 1 84 ? 5.398 -0.629 17.438 1 77.62 84 PRO B C 1
ATOM 2577 O O . PRO B 1 84 ? 5.426 0.426 18.078 1 77.62 84 PRO B O 1
ATOM 2580 N N . VAL B 1 85 ? 6.383 -1.378 17.219 1 83.12 85 VAL B N 1
ATOM 2581 C CA . VAL B 1 85 ? 7.703 -0.938 17.656 1 83.12 85 VAL B CA 1
ATOM 2582 C C . VAL B 1 85 ? 8.086 0.353 16.938 1 83.12 85 VAL B C 1
ATOM 2584 O O . VAL B 1 85 ? 8.492 1.33 17.578 1 83.12 85 VAL B O 1
ATOM 2587 N N . TRP B 1 86 ? 7.883 0.375 15.672 1 83.69 86 TRP B N 1
ATOM 2588 C CA . TRP B 1 86 ? 8.195 1.565 14.891 1 83.69 86 TRP B CA 1
ATOM 2589 C C . TRP B 1 86 ? 7.254 2.713 15.234 1 83.69 86 TRP B C 1
ATOM 2591 O O . TRP B 1 86 ? 7.668 3.873 15.281 1 83.69 86 TRP B O 1
ATOM 2601 N N . GLY B 1 87 ? 6.047 2.355 15.445 1 76.88 87 GLY B N 1
ATOM 2602 C CA . GLY B 1 87 ? 5.105 3.377 15.875 1 76.88 87 GLY B CA 1
ATOM 2603 C C . GLY B 1 87 ? 5.535 4.074 17.156 1 76.88 87 GLY B C 1
ATOM 2604 O O . GLY B 1 87 ? 5.438 5.301 17.25 1 76.88 87 GLY B O 1
ATOM 2605 N N . TRP B 1 88 ? 5.988 3.236 18 1 81.19 88 TRP B N 1
ATOM 2606 C CA . TRP B 1 88 ? 6.469 3.785 19.266 1 81.19 88 TRP B CA 1
ATOM 2607 C C . TRP B 1 88 ? 7.699 4.66 19.047 1 81.19 88 TRP B C 1
ATOM 2609 O O . TRP B 1 88 ? 7.816 5.734 19.641 1 81.19 88 TRP B O 1
ATOM 2619 N N . LEU B 1 89 ? 8.57 4.301 18.281 1 83.69 89 LEU B N 1
ATOM 2620 C CA . LEU B 1 89 ? 9.781 5.051 17.984 1 83.69 89 LEU B CA 1
ATOM 2621 C C . LEU B 1 89 ? 9.461 6.363 17.281 1 83.69 89 LEU B C 1
ATOM 2623 O O . LEU B 1 89 ? 10.094 7.387 17.547 1 83.69 89 LEU B O 1
ATOM 2627 N N . ILE B 1 90 ? 8.516 6.332 16.406 1 80.56 90 ILE B N 1
ATOM 2628 C CA . ILE B 1 90 ? 8.117 7.508 15.641 1 80.56 90 ILE B CA 1
ATOM 2629 C C . ILE B 1 90 ? 7.48 8.539 16.562 1 80.56 90 ILE B C 1
ATOM 2631 O O . ILE B 1 90 ? 7.699 9.742 16.406 1 80.56 90 ILE B O 1
ATOM 2635 N N . HIS B 1 91 ? 6.766 7.973 17.547 1 77.12 91 HIS B N 1
ATOM 2636 C CA . HIS B 1 91 ? 6.141 8.867 18.516 1 77.12 91 HIS B CA 1
ATOM 2637 C C . HIS B 1 91 ? 7.184 9.5 19.438 1 77.12 91 HIS B C 1
ATOM 2639 O O . HIS B 1 91 ? 7.094 10.695 19.75 1 77.12 91 HIS B O 1
ATOM 2645 N N . GLN B 1 92 ? 8.133 8.68 19.859 1 80.06 92 GLN B N 1
ATOM 2646 C CA . GLN B 1 92 ? 9.156 9.156 20.781 1 80.06 92 GLN B CA 1
ATOM 2647 C C . GLN B 1 92 ? 10.086 10.156 20.109 1 80.06 92 GLN B C 1
ATOM 2649 O O . GLN B 1 92 ? 10.523 11.125 20.734 1 80.06 92 GLN B O 1
ATOM 2654 N N . TYR B 1 93 ? 10.445 9.844 18.953 1 80.56 93 TYR B N 1
ATOM 2655 C CA . TYR B 1 93 ? 11.352 10.703 18.203 1 80.56 93 TYR B CA 1
ATOM 2656 C C . TYR B 1 93 ? 10.57 11.641 17.281 1 80.56 93 TYR B C 1
ATOM 2658 O O . TYR B 1 93 ? 10.828 11.703 16.078 1 80.56 93 TYR B O 1
ATOM 2666 N N . SER B 1 94 ? 9.664 12.305 18.031 1 73.31 94 SER B N 1
ATOM 2667 C CA . SER B 1 94 ? 8.766 13.195 17.312 1 73.31 94 SER B CA 1
ATOM 2668 C C . SER B 1 94 ? 9.5 14.43 16.812 1 73.31 94 SER B C 1
ATOM 2670 O O . SER B 1 94 ? 10.523 14.828 17.375 1 73.31 94 SER B O 1
ATOM 2672 N N . GLY B 1 95 ? 9.602 14.867 15.594 1 79.94 95 GLY B N 1
ATOM 2673 C CA . GLY B 1 95 ? 10.281 15.953 14.906 1 79.94 95 GLY B CA 1
ATOM 2674 C C . GLY B 1 95 ? 10.703 15.594 13.492 1 79.94 95 GLY B C 1
ATOM 2675 O O . GLY B 1 95 ? 11.07 14.445 13.227 1 79.94 95 GLY B O 1
ATOM 2676 N N . THR B 1 96 ? 10.617 16.562 12.859 1 84.75 96 THR B N 1
ATOM 2677 C CA . THR B 1 96 ? 10.891 16.344 11.445 1 84.75 96 THR B CA 1
ATOM 2678 C C . THR B 1 96 ? 12.305 15.82 11.242 1 84.75 96 THR B C 1
ATOM 2680 O O . THR B 1 96 ? 12.523 14.867 10.492 1 84.75 96 THR B O 1
ATOM 2683 N N . ARG B 1 97 ? 13.273 16.422 11.953 1 87.88 97 ARG B N 1
ATOM 2684 C CA . ARG B 1 97 ? 14.664 16.016 11.789 1 87.88 97 ARG B CA 1
ATOM 2685 C C . ARG B 1 97 ? 14.891 14.602 12.32 1 87.88 97 ARG B C 1
ATOM 2687 O O . ARG B 1 97 ? 15.633 13.82 11.734 1 87.88 97 ARG B O 1
ATOM 2694 N N . ASN B 1 98 ? 14.289 14.281 13.352 1 90.12 98 ASN B N 1
ATOM 2695 C CA . ASN B 1 98 ? 14.414 12.945 13.93 1 90.12 98 ASN B CA 1
ATOM 2696 C C . ASN B 1 98 ? 13.742 11.891 13.047 1 90.12 98 ASN B C 1
ATOM 2698 O O . ASN B 1 98 ? 14.25 10.773 12.914 1 90.12 98 ASN B O 1
ATOM 2702 N N . LEU B 1 99 ? 12.664 12.289 12.516 1 91.56 99 LEU B N 1
ATOM 2703 C CA . LEU B 1 99 ? 11.977 11.367 11.617 1 91.56 99 LEU B CA 1
ATOM 2704 C C . LEU B 1 99 ? 12.812 11.086 10.375 1 91.56 99 LEU B C 1
ATOM 2706 O O . LEU B 1 99 ? 12.828 9.961 9.867 1 91.56 99 LEU B O 1
ATOM 2710 N N . GLN B 1 100 ? 13.453 12.109 9.992 1 93.44 100 GLN B N 1
ATOM 2711 C CA . GLN B 1 100 ? 14.312 11.945 8.82 1 93.44 100 GLN B CA 1
ATOM 2712 C C . GLN B 1 100 ? 15.453 10.977 9.117 1 93.44 100 GLN B C 1
ATOM 2714 O O . GLN B 1 100 ? 15.789 10.141 8.273 1 93.44 100 GLN B O 1
ATOM 2719 N N . LYS B 1 101 ? 16.016 11.117 10.266 1 94 101 LYS B N 1
ATOM 2720 C CA . LYS B 1 101 ? 17.094 10.211 10.664 1 94 101 LYS B CA 1
ATOM 2721 C C . LYS B 1 101 ? 16.594 8.773 10.773 1 94 101 LYS B C 1
ATOM 2723 O O . LYS B 1 101 ? 17.266 7.84 10.328 1 94 101 LYS B O 1
ATOM 2728 N N . LEU B 1 102 ? 15.492 8.672 11.375 1 93.88 102 LEU B N 1
ATOM 2729 C CA . LEU B 1 102 ? 14.906 7.348 11.531 1 93.88 102 LEU B CA 1
ATOM 2730 C C . LEU B 1 102 ? 14.641 6.707 10.172 1 93.88 102 LEU B C 1
ATOM 2732 O O . LEU B 1 102 ? 14.867 5.508 9.992 1 93.88 102 LEU B O 1
ATOM 2736 N N . LEU B 1 103 ? 14.109 7.484 9.297 1 95.31 103 LEU B N 1
ATOM 2737 C CA . LEU B 1 103 ? 13.867 6.988 7.945 1 95.31 103 LEU B CA 1
ATOM 2738 C C . LEU B 1 103 ? 15.172 6.547 7.285 1 95.31 103 LEU B C 1
ATOM 2740 O O . LEU B 1 103 ? 15.211 5.508 6.617 1 95.31 103 LEU B O 1
ATOM 2744 N N . ALA B 1 104 ? 16.188 7.332 7.484 1 96.44 104 ALA B N 1
ATOM 2745 C CA . ALA B 1 104 ? 17.484 6.992 6.918 1 96.44 104 ALA B CA 1
ATOM 2746 C C . ALA B 1 104 ? 18 5.668 7.473 1 96.44 104 ALA B C 1
ATOM 2748 O O . ALA B 1 104 ? 18.531 4.836 6.73 1 96.44 104 ALA B O 1
ATOM 2749 N N . TYR B 1 105 ? 17.844 5.484 8.727 1 95.56 105 TYR B N 1
ATOM 2750 C CA . TYR B 1 105 ? 18.25 4.234 9.352 1 95.56 105 TYR B CA 1
ATOM 2751 C C . TYR B 1 105 ? 17.453 3.059 8.82 1 95.56 105 TYR B C 1
ATOM 2753 O O . TYR B 1 105 ? 18 1.985 8.555 1 95.56 105 TYR B O 1
ATOM 2761 N N . ALA B 1 106 ? 16.203 3.26 8.719 1 95.44 106 ALA B N 1
ATOM 2762 C CA . ALA B 1 106 ? 15.336 2.199 8.211 1 95.44 106 ALA B CA 1
ATOM 2763 C C . ALA B 1 106 ? 15.711 1.82 6.777 1 95.44 106 ALA B C 1
ATOM 2765 O O . ALA B 1 106 ? 15.789 0.636 6.445 1 95.44 106 ALA B O 1
ATOM 2766 N N . CYS B 1 107 ? 15.953 2.791 5.988 1 97.5 107 CYS B N 1
ATOM 2767 C CA . CYS B 1 107 ? 16.344 2.557 4.602 1 97.5 107 CYS B CA 1
ATOM 2768 C C . CYS B 1 107 ? 17.688 1.836 4.535 1 97.5 107 CYS B C 1
ATOM 2770 O O . CYS B 1 107 ? 17.875 0.937 3.713 1 97.5 107 CYS B O 1
ATOM 2772 N N . GLY B 1 108 ? 18.562 2.27 5.398 1 97.56 108 GLY B N 1
ATOM 2773 C CA . GLY B 1 108 ? 19.844 1.594 5.465 1 97.56 108 GLY B CA 1
ATOM 2774 C C . GLY B 1 108 ? 19.734 0.137 5.871 1 97.56 108 GLY B C 1
ATOM 2775 O O . GLY B 1 108 ? 20.312 -0.739 5.23 1 97.56 108 GLY B O 1
ATOM 2776 N N . ALA B 1 109 ? 19.016 -0.067 6.895 1 96.56 109 ALA B N 1
ATOM 2777 C CA . ALA B 1 109 ? 18.828 -1.429 7.387 1 96.56 109 ALA B CA 1
ATOM 2778 C C . ALA B 1 109 ? 18.156 -2.309 6.328 1 96.56 109 ALA B C 1
ATOM 2780 O O . ALA B 1 109 ? 18.562 -3.455 6.125 1 96.56 109 ALA B O 1
ATOM 2781 N N . TRP B 1 110 ? 17.156 -1.79 5.695 1 97 110 TRP B N 1
ATOM 2782 C CA . TRP B 1 110 ? 16.469 -2.553 4.66 1 97 110 TRP B CA 1
ATOM 2783 C C . TRP B 1 110 ? 17.391 -2.832 3.482 1 97 110 TRP B C 1
ATOM 2785 O O . TRP B 1 110 ? 17.406 -3.941 2.945 1 97 110 TRP B O 1
ATOM 2795 N N . GLY B 1 111 ? 18.125 -1.818 3.098 1 97.5 111 GLY B N 1
ATOM 2796 C CA . GLY B 1 111 ? 19.078 -2.01 2.016 1 97.5 111 GLY B CA 1
ATOM 2797 C C . GLY B 1 111 ? 20.094 -3.096 2.305 1 97.5 111 GLY B C 1
ATOM 2798 O O . GLY B 1 111 ? 20.375 -3.941 1.451 1 97.5 111 GLY B O 1
ATOM 2799 N N . ILE B 1 112 ? 20.609 -3.07 3.449 1 97.12 112 ILE B N 1
ATOM 2800 C CA . ILE B 1 112 ? 21.578 -4.078 3.867 1 97.12 112 ILE B CA 1
ATOM 2801 C C . ILE B 1 112 ? 20.922 -5.457 3.871 1 97.12 112 ILE B C 1
ATOM 2803 O O . ILE B 1 112 ? 21.531 -6.445 3.463 1 97.12 112 ILE B O 1
ATOM 2807 N N . ALA B 1 113 ? 19.719 -5.5 4.301 1 96.31 113 ALA B N 1
ATOM 2808 C CA . ALA B 1 113 ? 18.984 -6.766 4.309 1 96.31 113 ALA B CA 1
ATOM 2809 C C . ALA B 1 113 ? 18.781 -7.293 2.889 1 96.31 113 ALA B C 1
ATOM 2811 O O . ALA B 1 113 ? 18.906 -8.492 2.641 1 96.31 113 ALA B O 1
ATOM 2812 N N . MET B 1 114 ? 18.484 -6.395 1.982 1 96.38 114 MET B N 1
ATOM 2813 C CA . MET B 1 114 ? 18.297 -6.785 0.589 1 96.38 114 MET B CA 1
ATOM 2814 C C . MET B 1 114 ? 19.578 -7.391 0.011 1 96.38 114 MET B C 1
ATOM 2816 O O . MET B 1 114 ? 19.531 -8.445 -0.625 1 96.38 114 MET B O 1
ATOM 2820 N N . ILE B 1 115 ? 20.656 -6.77 0.255 1 96.56 115 ILE B N 1
ATOM 2821 C CA . ILE B 1 115 ? 21.938 -7.254 -0.219 1 96.56 115 ILE B CA 1
ATOM 2822 C C . ILE B 1 115 ? 22.281 -8.578 0.461 1 96.56 115 ILE B C 1
ATOM 2824 O O . ILE B 1 115 ? 22.781 -9.5 -0.182 1 96.56 115 ILE B O 1
ATOM 2828 N N . SER B 1 116 ? 21.938 -8.688 1.711 1 95.88 116 SER B N 1
ATOM 2829 C CA . SER B 1 116 ? 22.203 -9.906 2.465 1 95.88 116 SER B CA 1
ATOM 2830 C C . SER B 1 116 ? 21.375 -11.07 1.931 1 95.88 116 SER B C 1
ATOM 2832 O O . SER B 1 116 ? 21.844 -12.211 1.921 1 95.88 116 SER B O 1
ATOM 2834 N N . ILE B 1 117 ? 20.141 -10.836 1.571 1 93.56 117 ILE B N 1
ATOM 2835 C CA . ILE B 1 117 ? 19.297 -11.883 1.01 1 93.56 117 ILE B CA 1
ATOM 2836 C C . ILE B 1 117 ? 19.938 -12.445 -0.257 1 93.56 117 ILE B C 1
ATOM 2838 O O . ILE B 1 117 ? 20 -13.664 -0.446 1 93.56 117 ILE B O 1
ATOM 2842 N N . ALA B 1 118 ? 20.406 -11.586 -1.101 1 93.88 118 ALA B N 1
ATOM 2843 C CA . ALA B 1 118 ? 21.031 -12.008 -2.346 1 93.88 118 ALA B CA 1
ATOM 2844 C C . ALA B 1 118 ? 22.281 -12.836 -2.072 1 93.88 118 ALA B C 1
ATOM 2846 O O . ALA B 1 118 ? 22.484 -13.891 -2.674 1 93.88 118 ALA B O 1
ATOM 2847 N N . VAL B 1 119 ? 23.094 -12.422 -1.172 1 93 119 VAL B N 1
ATOM 2848 C CA . VAL B 1 119 ? 24.328 -13.102 -0.842 1 93 119 VAL B CA 1
ATOM 2849 C C . VAL B 1 119 ? 24.031 -14.453 -0.202 1 93 119 VAL B C 1
ATOM 2851 O O . VAL B 1 119 ? 24.672 -15.461 -0.518 1 93 119 VAL B O 1
ATOM 2854 N N . ALA B 1 120 ? 23.047 -14.422 0.666 1 90.62 120 ALA B N 1
ATOM 2855 C CA . ALA B 1 120 ? 22.688 -15.664 1.349 1 90.62 120 ALA B CA 1
ATOM 2856 C C . ALA B 1 120 ? 22.156 -16.688 0.363 1 90.62 120 ALA B C 1
ATOM 2858 O O . ALA B 1 120 ? 22.453 -17.875 0.466 1 90.62 120 ALA B O 1
ATOM 2859 N N . THR B 1 121 ? 21.375 -16.281 -0.519 1 89.44 121 THR B N 1
ATOM 2860 C CA . THR B 1 121 ? 20.797 -17.188 -1.501 1 89.44 121 THR B CA 1
ATOM 2861 C C . THR B 1 121 ? 21.875 -17.734 -2.436 1 89.44 121 THR B C 1
ATOM 2863 O O . THR B 1 121 ? 21.859 -18.922 -2.771 1 89.44 121 THR B O 1
ATOM 2866 N N . LEU B 1 122 ? 22.766 -16.922 -2.807 1 88.19 122 LEU B N 1
ATOM 2867 C CA . LEU B 1 122 ? 23.859 -17.359 -3.654 1 88.19 122 LEU B CA 1
ATOM 2868 C C . LEU B 1 122 ? 24.734 -18.375 -2.924 1 88.19 122 LEU B C 1
ATOM 2870 O O . LEU B 1 122 ? 25.156 -19.375 -3.51 1 88.19 122 LEU B O 1
ATOM 2874 N N . SER B 1 123 ? 24.938 -18.094 -1.729 1 86.75 123 SER B N 1
ATOM 2875 C CA . SER B 1 123 ? 25.75 -19 -0.926 1 86.75 123 SER B CA 1
ATOM 2876 C C . SER B 1 123 ? 25.047 -20.328 -0.721 1 86.75 123 SER B C 1
ATOM 2878 O O . SER B 1 123 ? 25.672 -21.391 -0.768 1 86.75 123 SER B O 1
ATOM 2880 N N . ALA B 1 124 ? 23.844 -20.234 -0.427 1 85.12 124 ALA B N 1
ATOM 2881 C CA . ALA B 1 124 ? 23.062 -21.453 -0.241 1 85.12 124 ALA B CA 1
ATOM 2882 C C . ALA 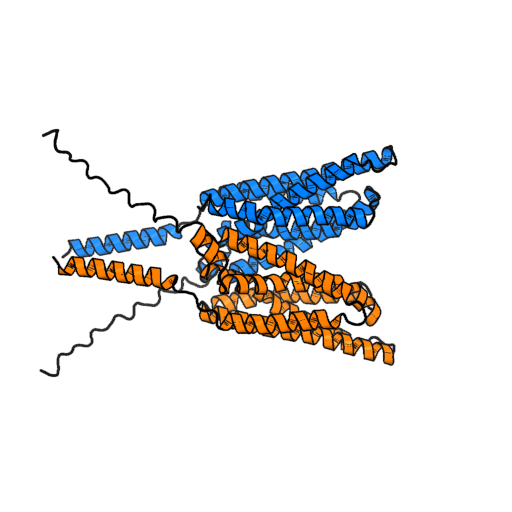B 1 124 ? 23.016 -22.266 -1.527 1 85.12 124 ALA B C 1
ATOM 2884 O O . ALA B 1 124 ? 23.094 -23.5 -1.489 1 85.12 124 ALA B O 1
ATOM 2885 N N . SER B 1 125 ? 22.828 -21.656 -2.6 1 83.38 125 SER B N 1
ATOM 2886 C CA . SER B 1 125 ? 22.766 -22.328 -3.893 1 83.38 125 SER B CA 1
ATOM 2887 C C . SER B 1 125 ? 24.094 -23.016 -4.227 1 83.38 125 SER B C 1
ATOM 2889 O O . SER B 1 125 ? 24.109 -24.125 -4.766 1 83.38 125 SER B O 1
ATOM 2891 N N . THR B 1 126 ? 25.125 -22.391 -3.945 1 79.69 126 THR B N 1
ATOM 2892 C CA . THR B 1 126 ? 26.438 -22.953 -4.227 1 79.69 126 THR B CA 1
ATOM 2893 C C . THR B 1 126 ? 26.719 -24.156 -3.332 1 79.69 126 THR B C 1
ATOM 2895 O O . THR B 1 126 ? 27.281 -25.156 -3.785 1 79.69 126 THR B O 1
ATOM 2898 N N . THR B 1 127 ? 26.281 -23.984 -2.08 1 75.69 127 THR B N 1
ATOM 2899 C CA . THR B 1 127 ? 26.516 -25.094 -1.149 1 75.69 127 THR B CA 1
ATOM 2900 C C . THR B 1 127 ? 25.625 -26.281 -1.489 1 75.69 127 THR B C 1
ATOM 2902 O O . THR B 1 127 ? 26.047 -27.438 -1.396 1 75.69 127 THR B O 1
ATOM 2905 N N . SER B 1 128 ? 24.406 -25.969 -1.779 1 72.31 128 SER B N 1
ATOM 2906 C CA . SER B 1 128 ? 23.469 -27.031 -2.156 1 72.31 128 SER B CA 1
ATOM 2907 C C . SER B 1 128 ? 23.953 -27.766 -3.406 1 72.31 128 SER B C 1
ATOM 2909 O O . SER B 1 128 ? 23.844 -29 -3.496 1 72.31 128 SER B O 1
ATOM 2911 N N . SER B 1 129 ? 24.359 -27.031 -4.352 1 66.38 129 SER B N 1
ATOM 2912 C CA . SER B 1 129 ? 24.875 -27.641 -5.574 1 66.38 129 SER B CA 1
ATOM 2913 C C . SER B 1 129 ? 26.078 -28.531 -5.285 1 66.38 129 SER B C 1
ATOM 2915 O O . SER B 1 129 ? 26.281 -29.562 -5.949 1 66.38 129 SER B O 1
ATOM 2917 N N . LYS B 1 130 ? 26.812 -28.234 -4.262 1 61.81 130 LYS B N 1
ATOM 2918 C CA . LYS B 1 130 ? 28.031 -28.984 -3.953 1 61.81 130 LYS B CA 1
ATOM 2919 C C . LYS B 1 130 ? 27.734 -30.188 -3.076 1 61.81 130 LYS B C 1
ATOM 2921 O O . LYS B 1 130 ? 28.344 -31.25 -3.24 1 61.81 130 LYS B O 1
ATOM 2926 N N . THR B 1 131 ? 26.906 -29.891 -2.141 1 60.53 131 THR B N 1
ATOM 2927 C CA . THR B 1 131 ? 26.719 -30.969 -1.178 1 60.53 131 THR B CA 1
ATOM 2928 C C . THR B 1 131 ? 25.406 -31.703 -1.426 1 60.53 131 THR B C 1
ATOM 2930 O O . THR B 1 131 ? 25.203 -32.812 -0.924 1 60.53 131 THR B O 1
ATOM 2933 N N . GLY B 1 132 ? 24.609 -31.297 -2.395 1 57.44 132 GLY B N 1
ATOM 2934 C CA . GLY B 1 132 ? 23.328 -31.922 -2.742 1 57.44 132 GLY B CA 1
ATOM 2935 C C . GLY B 1 132 ? 22.281 -31.766 -1.662 1 57.44 132 GLY B C 1
ATOM 2936 O O . GLY B 1 132 ? 21.141 -32.188 -1.834 1 57.44 132 GLY B O 1
ATOM 2937 N N . THR B 1 133 ? 22.734 -31.406 -0.42 1 54.19 133 THR B N 1
ATOM 2938 C CA . THR B 1 133 ? 21.781 -31.375 0.678 1 54.19 133 THR B CA 1
ATOM 2939 C C . THR B 1 133 ? 21.438 -29.938 1.063 1 54.19 133 THR B C 1
ATOM 2941 O O . THR B 1 133 ? 22.344 -29.109 1.19 1 54.19 133 THR B O 1
ATOM 2944 N N . GLU B 1 134 ? 20.25 -29.531 0.791 1 59.66 134 GLU B N 1
ATOM 2945 C CA . GLU B 1 134 ? 19.781 -28.266 1.317 1 59.66 134 GLU B CA 1
ATOM 2946 C C . GLU B 1 134 ? 20.078 -28.125 2.805 1 59.66 134 GLU B C 1
ATOM 2948 O O . GLU B 1 134 ? 19.672 -28.969 3.609 1 59.66 134 GLU B O 1
ATOM 2953 N N . SER B 1 135 ? 21.312 -27.547 3.16 1 64.38 135 SER B N 1
ATOM 2954 C CA . SER B 1 135 ? 21.672 -27.422 4.57 1 64.38 135 SER B CA 1
ATOM 2955 C C . SER B 1 135 ? 20.672 -26.562 5.32 1 64.38 135 SER B C 1
ATOM 2957 O O . SER B 1 135 ? 20.25 -25.516 4.828 1 64.38 135 SER B O 1
ATOM 2959 N N . SER B 1 136 ? 20.047 -27.172 6.277 1 71.81 136 SER B N 1
ATOM 2960 C CA . SER B 1 136 ? 19.141 -26.547 7.234 1 71.81 136 SER B CA 1
ATOM 2961 C C . SER B 1 136 ? 19.688 -25.188 7.695 1 71.81 136 SER B C 1
ATOM 2963 O O . SER B 1 136 ? 18.922 -24.25 7.898 1 71.81 136 SER B O 1
ATOM 2965 N N . PHE B 1 137 ? 21.016 -25.141 7.625 1 77.62 137 PHE B N 1
ATOM 2966 C CA . PHE B 1 137 ? 21.656 -23.938 8.109 1 77.62 137 PHE B CA 1
ATOM 2967 C C . PHE B 1 137 ? 21.344 -22.75 7.199 1 77.62 137 PHE B C 1
ATOM 2969 O O . PHE B 1 137 ? 20.922 -21.688 7.672 1 77.62 137 PHE B O 1
ATOM 2976 N N . TRP B 1 138 ? 21.406 -22.953 5.973 1 78.56 138 TRP B N 1
ATOM 2977 C CA . TRP B 1 138 ? 21.203 -21.859 5.02 1 78.56 138 TRP B CA 1
ATOM 2978 C C . TRP B 1 138 ? 19.734 -21.453 4.965 1 78.56 138 TRP B C 1
ATOM 2980 O O . TRP B 1 138 ? 19.422 -20.281 4.789 1 78.56 138 TRP B O 1
ATOM 2990 N N . THR B 1 139 ? 19 -22.438 5.215 1 79.25 139 THR B N 1
ATOM 2991 C CA . THR B 1 139 ? 17.578 -22.125 5.246 1 79.25 139 THR B CA 1
ATOM 2992 C C . THR B 1 139 ? 17.25 -21.219 6.426 1 79.25 139 THR B C 1
ATOM 2994 O O . THR B 1 139 ? 16.5 -20.25 6.281 1 79.25 139 THR B O 1
ATOM 2997 N N . HIS B 1 140 ? 17.891 -21.453 7.48 1 84.62 140 HIS B N 1
ATOM 2998 C CA . HIS B 1 140 ? 17.656 -20.641 8.664 1 84.62 140 HIS B CA 1
ATOM 2999 C C . HIS B 1 140 ? 18.219 -19.234 8.477 1 84.62 140 HIS B C 1
ATOM 3001 O O . HIS B 1 140 ? 17.609 -18.25 8.93 1 84.62 140 HIS B O 1
ATOM 3007 N N . ILE B 1 141 ? 19.281 -19.156 7.824 1 86.56 141 ILE B N 1
ATOM 3008 C CA . ILE B 1 141 ? 19.891 -17.859 7.574 1 86.56 141 ILE B CA 1
ATOM 3009 C C . ILE B 1 141 ? 18.984 -17.047 6.641 1 86.56 141 ILE B C 1
ATOM 3011 O O . ILE B 1 141 ? 18.797 -15.844 6.84 1 86.56 141 ILE B O 1
ATOM 3015 N N . GLN B 1 142 ? 18.484 -17.719 5.668 1 87.31 142 GLN B N 1
ATOM 3016 C CA . GLN B 1 142 ? 17.609 -17.047 4.707 1 87.31 142 GLN B CA 1
ATOM 3017 C C . GLN B 1 142 ? 16.344 -16.531 5.383 1 87.31 142 GLN B C 1
ATOM 3019 O O . GLN B 1 142 ? 15.922 -15.398 5.148 1 87.31 142 GLN B O 1
ATOM 3024 N N . ILE B 1 143 ? 15.898 -17.297 6.242 1 87.31 143 ILE B N 1
ATOM 3025 C CA . ILE B 1 143 ? 14.672 -16.922 6.949 1 87.31 143 ILE B CA 1
ATOM 3026 C C . ILE B 1 143 ? 14.961 -15.766 7.898 1 87.31 143 ILE B C 1
ATOM 3028 O O . ILE B 1 143 ? 14.156 -14.844 8.023 1 87.31 143 ILE B O 1
ATOM 3032 N N . SER B 1 144 ? 16.109 -15.812 8.469 1 91.19 144 SER B N 1
ATOM 3033 C CA . SER B 1 144 ? 16.5 -14.75 9.398 1 91.19 144 SER B CA 1
ATOM 3034 C C . SER B 1 144 ? 16.688 -13.422 8.68 1 91.19 144 SER B C 1
ATOM 3036 O O . SER B 1 144 ? 16.266 -12.375 9.164 1 91.19 144 SER B O 1
ATOM 3038 N N . VAL B 1 145 ? 17.297 -13.453 7.602 1 92.38 145 VAL B N 1
ATOM 3039 C CA . VAL B 1 145 ? 17.547 -12.234 6.84 1 92.38 145 VAL B CA 1
ATOM 3040 C C . VAL B 1 145 ? 16.234 -11.68 6.309 1 92.38 145 VAL B C 1
ATOM 3042 O O . VAL B 1 145 ? 16.047 -10.461 6.25 1 92.38 145 VAL B O 1
ATOM 3045 N N . ARG B 1 146 ? 15.406 -12.57 5.988 1 91.19 146 ARG B N 1
ATOM 3046 C CA . ARG B 1 146 ? 14.086 -12.148 5.531 1 91.19 146 ARG B CA 1
ATOM 3047 C C . ARG B 1 146 ? 13.297 -11.5 6.66 1 91.19 146 ARG B C 1
ATOM 3049 O O . ARG B 1 146 ? 12.555 -10.539 6.438 1 91.19 146 ARG B O 1
ATOM 3056 N N . ALA B 1 147 ? 13.453 -12.07 7.77 1 92.31 147 ALA B N 1
ATOM 3057 C CA . ALA B 1 147 ? 12.805 -11.469 8.93 1 92.31 147 ALA B CA 1
ATOM 3058 C C . ALA B 1 147 ? 13.328 -10.062 9.203 1 92.31 147 ALA B C 1
ATOM 3060 O O . ALA B 1 147 ? 12.562 -9.156 9.531 1 92.31 147 ALA B O 1
ATOM 3061 N N . MET B 1 148 ? 14.555 -9.922 9 1 93.69 148 MET B N 1
ATOM 3062 C CA . MET B 1 148 ? 15.164 -8.602 9.172 1 93.69 148 MET B CA 1
ATOM 3063 C C . MET B 1 148 ? 14.672 -7.633 8.102 1 93.69 148 MET B C 1
ATOM 3065 O O . MET B 1 148 ? 14.445 -6.453 8.383 1 93.69 148 MET B O 1
ATOM 3069 N N . ASN B 1 149 ? 14.578 -8.133 6.961 1 94.19 149 ASN B N 1
ATOM 3070 C CA . ASN B 1 149 ? 14.039 -7.344 5.859 1 94.19 149 ASN B CA 1
ATOM 3071 C C . ASN B 1 149 ? 12.641 -6.832 6.168 1 94.19 149 ASN B C 1
ATOM 3073 O O . ASN B 1 149 ? 12.344 -5.648 5.973 1 94.19 149 ASN B O 1
ATOM 3077 N N . GLY B 1 150 ? 11.812 -7.695 6.699 1 92.12 150 GLY B N 1
ATOM 3078 C CA . GLY B 1 150 ? 10.453 -7.324 7.047 1 92.12 150 GLY B CA 1
ATOM 3079 C C . GLY B 1 150 ? 10.383 -6.305 8.172 1 92.12 150 GLY B C 1
ATOM 3080 O O . GLY B 1 150 ? 9.594 -5.359 8.109 1 92.12 150 GLY B O 1
ATOM 3081 N N . ALA B 1 151 ? 11.195 -6.438 9.094 1 93 151 ALA B N 1
ATOM 3082 C CA . ALA B 1 151 ? 11.227 -5.523 10.227 1 93 151 ALA B CA 1
ATOM 3083 C C . ALA B 1 151 ? 11.656 -4.121 9.797 1 93 151 ALA B C 1
ATOM 3085 O O . ALA B 1 151 ? 11.109 -3.125 10.281 1 93 151 ALA B O 1
ATOM 3086 N N . ALA B 1 152 ? 12.633 -4.113 8.969 1 92.81 152 ALA B N 1
ATOM 3087 C CA . ALA B 1 152 ? 13.133 -2.822 8.5 1 92.81 152 ALA B CA 1
ATOM 3088 C C . 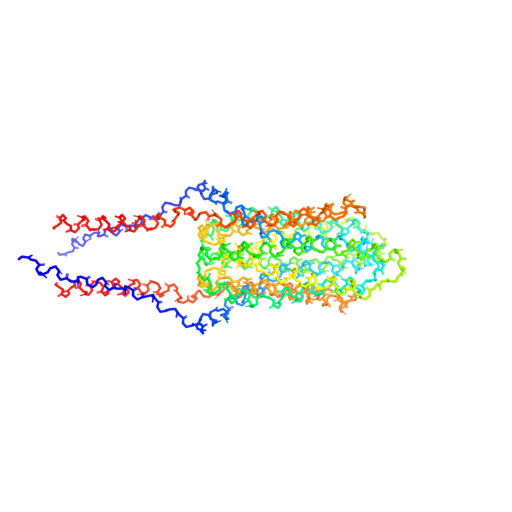ALA B 1 152 ? 12.141 -2.17 7.535 1 92.81 152 ALA B C 1
ATOM 3090 O O . ALA B 1 152 ? 11.93 -0.955 7.582 1 92.81 152 ALA B O 1
ATOM 3091 N N . LEU B 1 153 ? 11.531 -2.934 6.746 1 91 153 LEU B N 1
ATOM 3092 C CA . LEU B 1 153 ? 10.602 -2.457 5.73 1 91 153 LEU B CA 1
ATOM 3093 C C . LEU B 1 153 ? 9.328 -1.908 6.375 1 91 153 LEU B C 1
ATOM 3095 O O . LEU B 1 153 ? 8.711 -0.984 5.844 1 91 153 LEU B O 1
ATOM 3099 N N . GLY B 1 154 ? 8.992 -2.369 7.492 1 88.88 154 GLY B N 1
ATOM 3100 C CA . GLY B 1 154 ? 7.766 -1.997 8.172 1 88.88 154 GLY B CA 1
ATOM 3101 C C . GLY B 1 154 ? 7.703 -0.526 8.539 1 88.88 154 GLY B C 1
ATOM 3102 O O . GLY B 1 154 ? 6.621 0.05 8.648 1 88.88 154 GLY B O 1
ATOM 3103 N N . SER B 1 155 ? 8.773 0.142 8.672 1 90.56 155 SER B N 1
ATOM 3104 C CA . SER B 1 155 ? 8.781 1.531 9.117 1 90.56 155 SER B CA 1
ATOM 3105 C C . SER B 1 155 ? 8.883 2.492 7.938 1 90.56 155 SER B C 1
ATOM 3107 O O . SER B 1 155 ? 8.609 3.686 8.078 1 90.56 155 SER B O 1
ATOM 3109 N N . ILE B 1 156 ? 9.227 1.987 6.879 1 92.94 156 ILE B N 1
ATOM 3110 C CA . ILE B 1 156 ? 9.562 2.852 5.75 1 92.94 156 ILE B CA 1
ATOM 3111 C C . ILE B 1 156 ? 8.312 3.562 5.25 1 92.94 156 ILE B C 1
ATOM 3113 O O . ILE B 1 156 ? 8.312 4.781 5.062 1 92.94 156 ILE B O 1
ATOM 3117 N N . LEU B 1 157 ? 7.266 2.812 5.172 1 90.75 157 LEU B N 1
ATOM 3118 C CA . LEU B 1 157 ? 6.051 3.406 4.621 1 90.75 157 LEU B CA 1
ATOM 3119 C C . LEU B 1 157 ? 5.43 4.387 5.609 1 90.75 157 LEU B C 1
ATOM 3121 O O . LEU B 1 157 ? 5.191 5.547 5.273 1 90.75 157 LEU B O 1
ATOM 3125 N N . PRO B 1 158 ? 5.27 4.047 6.836 1 89.19 158 PRO B N 1
ATOM 3126 C CA . PRO B 1 158 ? 4.672 4.996 7.781 1 89.19 158 PRO B CA 1
ATOM 3127 C C . PRO B 1 158 ? 5.539 6.234 8 1 89.19 158 PRO B C 1
ATOM 3129 O O . PRO B 1 158 ? 5.016 7.34 8.164 1 89.19 158 PRO B O 1
ATOM 3132 N N . LEU B 1 159 ? 6.777 6.043 7.996 1 92.06 159 LEU B N 1
ATOM 3133 C CA . LEU B 1 159 ? 7.68 7.18 8.164 1 92.06 159 LEU B CA 1
ATOM 3134 C C . LEU B 1 159 ? 7.605 8.117 6.965 1 92.06 159 LEU B C 1
ATOM 3136 O O . LEU B 1 159 ? 7.57 9.336 7.125 1 92.06 159 LEU B O 1
ATOM 3140 N N . SER B 1 160 ? 7.598 7.527 5.82 1 94.06 160 SER B N 1
ATOM 3141 C CA . SER B 1 160 ? 7.5 8.32 4.598 1 94.06 160 SER B CA 1
ATOM 3142 C C . SER B 1 160 ? 6.184 9.086 4.539 1 94.06 160 SER B C 1
ATOM 3144 O O . SER B 1 160 ? 6.152 10.242 4.121 1 94.06 160 SER B O 1
ATOM 3146 N N . GLN B 1 161 ? 5.188 8.453 4.984 1 91.5 161 GLN B N 1
ATOM 3147 C CA . GLN B 1 161 ? 3.877 9.102 4.98 1 91.5 161 GLN B CA 1
ATOM 3148 C C . GLN B 1 161 ? 3.818 10.234 6 1 91.5 161 GLN B C 1
ATOM 3150 O O . GLN B 1 161 ? 3.279 11.305 5.711 1 91.5 161 GLN B O 1
ATOM 3155 N N . SER B 1 162 ? 4.367 10 7.141 1 88.75 162 SER B N 1
ATOM 3156 C CA . SER B 1 162 ? 4.391 11.039 8.164 1 88.75 162 SER B CA 1
ATOM 3157 C C . SER B 1 162 ? 5.199 12.25 7.707 1 88.75 162 SER B C 1
ATOM 3159 O O . SER B 1 162 ? 4.793 13.391 7.926 1 88.75 162 SER B O 1
ATOM 3161 N N . LEU B 1 163 ? 6.238 11.984 7.098 1 90.81 163 LEU B N 1
ATOM 3162 C CA . LEU B 1 163 ? 7.094 13.07 6.633 1 90.81 163 LEU B CA 1
ATOM 3163 C C . LEU B 1 163 ? 6.449 13.805 5.461 1 90.81 163 LEU B C 1
ATOM 3165 O O . LEU B 1 163 ? 6.609 15.016 5.32 1 90.81 163 LEU B O 1
ATOM 3169 N N . LEU B 1 164 ? 5.766 13.055 4.691 1 91.5 164 LEU B N 1
ATOM 3170 C CA . LEU B 1 164 ? 5.109 13.656 3.533 1 91.5 164 LEU B CA 1
ATOM 3171 C C . LEU B 1 164 ? 4.121 14.734 3.967 1 91.5 164 LEU B C 1
ATOM 3173 O O . LEU B 1 164 ? 4.02 15.781 3.33 1 91.5 164 LEU B O 1
ATOM 3177 N N . VAL B 1 165 ? 3.459 14.484 5.066 1 86.12 165 VAL B N 1
ATOM 3178 C CA . VAL B 1 165 ? 2.453 15.406 5.57 1 86.12 165 VAL B CA 1
ATOM 3179 C C . VAL B 1 165 ? 3.125 16.703 6.043 1 86.12 165 VAL B C 1
ATOM 3181 O O . VAL B 1 165 ? 2.521 17.766 5.996 1 86.12 165 VAL B O 1
ATOM 3184 N N . GLU B 1 166 ? 4.34 16.562 6.402 1 83.88 166 GLU B N 1
ATOM 3185 C CA . GLU B 1 166 ? 5.082 17.734 6.855 1 83.88 166 GLU B CA 1
ATOM 3186 C C . GLU B 1 166 ? 5.516 18.609 5.676 1 83.88 166 GLU B C 1
ATOM 3188 O O . GLU B 1 166 ? 5.68 19.812 5.82 1 83.88 166 GLU B O 1
ATOM 3193 N N . TYR B 1 167 ? 5.637 18.031 4.543 1 86.12 167 TYR B N 1
ATOM 3194 C CA . TYR B 1 167 ? 6.199 18.75 3.398 1 86.12 167 TYR B CA 1
ATOM 3195 C C . TYR B 1 167 ? 5.098 19.219 2.461 1 86.12 167 TYR B C 1
ATOM 3197 O O . TYR B 1 167 ? 5.324 20.109 1.629 1 86.12 167 TYR B O 1
ATOM 3205 N N . VAL B 1 168 ? 3.943 18.703 2.611 1 85.06 168 VAL B N 1
ATOM 3206 C CA . VAL B 1 168 ? 2.873 19.016 1.669 1 85.06 168 VAL B CA 1
ATOM 3207 C C . VAL B 1 168 ? 1.731 19.719 2.396 1 85.06 168 VAL B C 1
ATOM 3209 O O . VAL B 1 168 ? 1.259 19.25 3.432 1 85.06 168 VAL B O 1
ATOM 3212 N N . PRO B 1 169 ? 1.37 20.844 1.814 1 81.19 169 PRO B N 1
ATOM 3213 C CA . PRO B 1 169 ? 0.24 21.547 2.436 1 81.19 169 PRO B CA 1
ATOM 3214 C C . PRO B 1 169 ? -1.034 20.703 2.449 1 81.19 169 PRO B C 1
ATOM 3216 O O . PRO B 1 169 ? -1.198 19.812 1.612 1 81.19 169 PRO B O 1
ATOM 3219 N N . ALA B 1 170 ? -1.858 21 3.34 1 77.88 170 ALA B N 1
ATOM 3220 C CA . ALA B 1 170 ? -3.051 20.219 3.637 1 77.88 170 ALA B CA 1
ATOM 3221 C C . ALA B 1 170 ? -3.918 20.047 2.393 1 77.88 170 ALA B C 1
ATOM 3223 O O . ALA B 1 170 ? -4.434 18.953 2.135 1 77.88 170 ALA B O 1
ATOM 3224 N N . ASN B 1 171 ? -3.98 21.031 1.582 1 77.12 171 ASN B N 1
ATOM 3225 C CA . ASN B 1 171 ? -4.891 21 0.441 1 77.12 171 ASN B CA 1
ATOM 3226 C C . ASN B 1 171 ? -4.359 20.109 -0.676 1 77.12 171 ASN B C 1
ATOM 3228 O O . ASN B 1 171 ? -5.098 19.75 -1.593 1 77.12 171 ASN B O 1
ATOM 3232 N N . TYR B 1 172 ? -3.062 19.641 -0.505 1 83.5 172 TYR B N 1
ATOM 3233 C CA . TYR B 1 172 ? -2.469 18.859 -1.585 1 83.5 172 TYR B CA 1
ATOM 3234 C C . TYR B 1 172 ? -2.084 17.453 -1.104 1 83.5 172 TYR B C 1
ATOM 3236 O O . TYR B 1 172 ? -1.465 16.688 -1.842 1 83.5 172 TYR B O 1
ATOM 3244 N N . ARG B 1 173 ? -2.512 17.172 0.051 1 83.25 173 ARG B N 1
ATOM 3245 C CA . ARG B 1 173 ? -2.102 15.891 0.631 1 83.25 173 ARG B CA 1
ATOM 3246 C C . ARG B 1 173 ? -2.758 14.719 -0.097 1 83.25 173 ARG B C 1
ATOM 3248 O O . ARG B 1 173 ? -2.127 13.688 -0.311 1 83.25 173 ARG B O 1
ATOM 3255 N N . GLY B 1 174 ? -3.965 14.898 -0.43 1 81.5 174 GLY B N 1
ATOM 3256 C CA . GLY B 1 174 ? -4.609 13.844 -1.197 1 81.5 174 GLY B CA 1
ATOM 3257 C C . GLY B 1 174 ? -3.891 13.523 -2.494 1 81.5 174 GLY B C 1
ATOM 3258 O O . GLY B 1 174 ? -3.699 12.352 -2.83 1 81.5 174 GLY B O 1
ATOM 3259 N N . GLN B 1 175 ? -3.471 14.484 -3.168 1 83.94 175 GLN B N 1
ATOM 3260 C CA . GLN B 1 175 ? -2.729 14.305 -4.414 1 83.94 175 GLN B CA 1
ATOM 3261 C C . GLN B 1 175 ? -1.361 13.68 -4.152 1 83.94 175 GLN B C 1
ATOM 3263 O O . GLN B 1 175 ? -0.905 12.828 -4.918 1 83.94 175 GLN B O 1
ATOM 3268 N N . ALA B 1 176 ? -0.764 14.156 -3.158 1 87.69 176 ALA B N 1
ATOM 3269 C CA . ALA B 1 176 ? 0.548 13.617 -2.807 1 87.69 176 ALA B CA 1
ATOM 3270 C C . ALA B 1 176 ? 0.461 12.125 -2.492 1 87.69 176 ALA B C 1
ATOM 3272 O O . ALA B 1 176 ? 1.286 11.336 -2.961 1 87.69 176 ALA B O 1
ATOM 3273 N N . PHE B 1 177 ? -0.552 11.766 -1.789 1 88.44 177 PHE B N 1
ATOM 3274 C CA . PHE B 1 177 ? -0.742 10.359 -1.473 1 88.44 177 PHE B CA 1
ATOM 3275 C C . PHE B 1 177 ? -1.111 9.57 -2.723 1 88.44 177 PHE B C 1
ATOM 3277 O O . PHE B 1 177 ? -0.731 8.406 -2.863 1 88.44 177 PHE B O 1
ATOM 3284 N N . GLY B 1 178 ? -1.884 10.195 -3.541 1 84.12 178 GLY B N 1
ATOM 3285 C CA . GLY B 1 178 ? -2.143 9.555 -4.82 1 84.12 178 GLY B CA 1
ATOM 3286 C C . GLY B 1 178 ? -0.879 9.273 -5.613 1 84.12 178 GLY B C 1
ATOM 3287 O O . GLY B 1 178 ? -0.71 8.172 -6.152 1 84.12 178 GLY B O 1
ATOM 3288 N N . LEU B 1 179 ? -0.041 10.172 -5.641 1 86.19 179 LEU B N 1
ATOM 3289 C CA . LEU B 1 179 ? 1.229 10 -6.34 1 86.19 179 LEU B CA 1
ATOM 3290 C C . LEU B 1 179 ? 2.082 8.93 -5.668 1 86.19 179 LEU B C 1
ATOM 3292 O O . LEU B 1 179 ? 2.795 8.188 -6.344 1 86.19 179 LEU B O 1
ATOM 3296 N N . MET B 1 180 ? 2.006 8.969 -4.406 1 89.5 180 MET B N 1
ATOM 3297 C CA . MET B 1 180 ? 2.713 7.918 -3.672 1 89.5 180 MET B CA 1
ATOM 3298 C C . MET B 1 180 ? 2.191 6.539 -4.059 1 89.5 180 MET B C 1
ATOM 3300 O O . MET B 1 180 ? 2.975 5.609 -4.258 1 89.5 180 MET B O 1
ATOM 3304 N N . GLY B 1 181 ? 0.936 6.449 -4.129 1 85.56 181 GLY B N 1
ATOM 3305 C CA . GLY B 1 181 ? 0.342 5.203 -4.578 1 85.56 181 GLY B CA 1
ATOM 3306 C C . GLY B 1 181 ? 0.776 4.805 -5.977 1 85.56 181 GLY B C 1
ATOM 3307 O O . GLY B 1 181 ? 1.108 3.643 -6.223 1 85.56 181 GLY B O 1
ATOM 3308 N N . ALA B 1 182 ? 0.778 5.707 -6.867 1 83.56 182 ALA B N 1
ATOM 3309 C CA . ALA B 1 182 ? 1.23 5.453 -8.234 1 83.56 182 ALA B CA 1
ATOM 3310 C C . ALA B 1 182 ? 2.697 5.027 -8.25 1 83.56 182 ALA B C 1
ATOM 3312 O O . ALA B 1 182 ? 3.078 4.129 -9.008 1 83.56 182 ALA B O 1
ATOM 3313 N N . GLY B 1 183 ? 3.449 5.691 -7.492 1 88 183 GLY B N 1
ATOM 3314 C CA . GLY B 1 183 ? 4.852 5.328 -7.387 1 88 183 GLY B CA 1
ATOM 3315 C C . GLY B 1 183 ? 5.066 3.906 -6.898 1 88 183 GLY B C 1
ATOM 3316 O O . GLY B 1 183 ? 5.941 3.197 -7.395 1 88 183 GLY B O 1
ATOM 3317 N N . GLU B 1 184 ? 4.262 3.547 -5.957 1 88.5 184 GLU B N 1
ATOM 3318 C CA . GLU B 1 184 ? 4.352 2.188 -5.43 1 88.5 184 GLU B CA 1
ATOM 3319 C C . GLU B 1 184 ? 4.039 1.155 -6.508 1 88.5 184 GLU B C 1
ATOM 3321 O O . GLU B 1 184 ? 4.742 0.151 -6.637 1 88.5 184 GLU B O 1
ATOM 3326 N N . LYS B 1 185 ? 3.051 1.364 -7.199 1 81 185 LYS B N 1
ATOM 3327 C CA . LYS B 1 185 ? 2.672 0.423 -8.25 1 81 185 LYS B CA 1
ATOM 3328 C C . LYS B 1 185 ? 3.748 0.341 -9.328 1 81 185 LYS B C 1
ATOM 3330 O O . LYS B 1 185 ? 4.07 -0.748 -9.812 1 81 185 LYS B O 1
ATOM 3335 N N . LEU B 1 186 ? 4.207 1.429 -9.703 1 85.5 186 LEU B N 1
ATOM 3336 C CA . LEU B 1 186 ? 5.258 1.472 -10.711 1 85.5 186 LEU B CA 1
ATOM 3337 C C . LEU B 1 186 ? 6.504 0.733 -10.234 1 85.5 186 LEU B C 1
ATOM 3339 O O . LEU B 1 186 ? 7.102 -0.039 -10.984 1 85.5 186 LEU B O 1
ATOM 3343 N N . ALA B 1 187 ? 6.852 1.02 -9.039 1 90.88 187 ALA B N 1
ATOM 3344 C CA . ALA B 1 187 ? 8.039 0.375 -8.477 1 90.88 187 ALA B CA 1
ATOM 3345 C C . ALA B 1 187 ? 7.859 -1.139 -8.406 1 90.88 187 ALA B C 1
ATOM 3347 O O . ALA B 1 187 ? 8.797 -1.895 -8.664 1 90.88 187 ALA B O 1
ATOM 3348 N N . GLY B 1 188 ? 6.699 -1.525 -8 1 89.5 188 GLY B N 1
ATOM 3349 C CA . GLY B 1 188 ? 6.426 -2.953 -7.98 1 89.5 188 GLY B CA 1
ATOM 3350 C C . GLY B 1 188 ? 6.543 -3.605 -9.344 1 89.5 188 GLY B C 1
ATOM 3351 O O . GLY B 1 188 ? 7.16 -4.664 -9.484 1 89.5 188 GLY B O 1
ATOM 3352 N N . THR B 1 189 ? 6.016 -2.988 -10.281 1 83.56 189 THR B N 1
ATOM 3353 C CA . THR B 1 189 ? 6.051 -3.504 -11.648 1 83.56 189 THR B CA 1
ATOM 3354 C C . THR B 1 189 ? 7.484 -3.557 -12.164 1 83.56 189 THR B C 1
ATOM 3356 O O . THR B 1 189 ? 7.906 -4.562 -12.742 1 83.56 189 THR B O 1
ATOM 3359 N N . LEU B 1 190 ? 8.156 -2.549 -11.914 1 90.88 190 LEU B N 1
ATOM 3360 C CA . LEU B 1 190 ? 9.531 -2.465 -12.391 1 90.88 190 LEU B CA 1
ATOM 3361 C C . LEU B 1 190 ? 10.406 -3.514 -11.719 1 90.88 190 LEU B C 1
ATOM 3363 O O . LEU B 1 190 ? 11.266 -4.121 -12.367 1 90.88 190 LEU B O 1
ATOM 3367 N N . SER B 1 191 ? 10.203 -3.648 -10.469 1 94.06 191 SER B N 1
ATOM 3368 C CA . SER B 1 191 ? 11.023 -4.621 -9.75 1 94.06 191 SER B CA 1
ATOM 3369 C C . SER B 1 191 ? 10.719 -6.043 -10.211 1 94.06 191 SER B C 1
ATOM 3371 O O . SER B 1 191 ? 11.633 -6.855 -10.375 1 94.06 191 SER B O 1
ATOM 3373 N N . SER B 1 192 ? 9.492 -6.332 -10.367 1 90 192 SER B N 1
ATOM 3374 C CA . SER B 1 192 ? 9.094 -7.645 -10.875 1 90 192 SER B CA 1
ATOM 3375 C C . SER B 1 192 ? 9.664 -7.891 -12.266 1 90 192 SER B C 1
ATOM 3377 O O . SER B 1 192 ? 10.234 -8.953 -12.531 1 90 192 SER B O 1
ATOM 3379 N N . ALA B 1 193 ? 9.516 -6.965 -13.102 1 89.69 193 ALA B N 1
ATOM 3380 C CA . ALA B 1 193 ? 10.023 -7.082 -14.469 1 89.69 193 ALA B CA 1
ATOM 3381 C C . ALA B 1 193 ? 11.539 -7.242 -14.484 1 89.69 193 ALA B C 1
ATOM 3383 O O . ALA B 1 193 ? 12.086 -7.992 -15.297 1 89.69 193 ALA B O 1
ATOM 3384 N N . ALA B 1 194 ? 12.172 -6.574 -13.656 1 93.5 194 ALA B N 1
ATOM 3385 C CA . ALA B 1 194 ? 13.633 -6.598 -13.609 1 93.5 194 ALA B CA 1
ATOM 3386 C C . ALA B 1 194 ? 14.148 -7.992 -13.266 1 93.5 194 ALA B C 1
ATOM 3388 O O . ALA B 1 194 ? 15.055 -8.508 -13.922 1 93.5 194 ALA B O 1
ATOM 3389 N N . VAL B 1 195 ? 13.555 -8.562 -12.281 1 93.31 195 VAL B N 1
ATOM 3390 C CA . VAL B 1 195 ? 14.078 -9.852 -11.844 1 93.31 195 VAL B CA 1
ATOM 3391 C C . VAL B 1 195 ? 13.742 -10.922 -12.867 1 93.31 195 VAL B C 1
ATOM 3393 O O . VAL B 1 195 ? 14.539 -11.836 -13.109 1 93.31 195 VAL B O 1
ATOM 3396 N N . VAL B 1 196 ? 12.648 -10.844 -13.453 1 87.81 196 VAL B N 1
ATOM 3397 C CA . VAL B 1 196 ? 12.266 -11.797 -14.492 1 87.81 196 VAL B CA 1
ATOM 3398 C C . VAL B 1 196 ? 13.18 -11.633 -15.703 1 87.81 196 VAL B C 1
ATOM 3400 O O . VAL B 1 196 ? 13.625 -12.625 -16.297 1 87.81 196 VAL B O 1
ATOM 3403 N N . TYR B 1 197 ? 13.398 -10.469 -16 1 93.06 197 TYR B N 1
ATOM 3404 C CA . TYR B 1 197 ? 14.266 -10.18 -17.141 1 93.06 197 TYR B CA 1
ATOM 3405 C C . TYR B 1 197 ? 15.68 -10.695 -16.891 1 93.06 197 TYR B C 1
ATOM 3407 O O . TYR B 1 197 ? 16.312 -11.242 -17.797 1 93.06 197 TYR B O 1
ATOM 3415 N N . LEU B 1 198 ? 16.188 -10.492 -15.75 1 93.5 198 LEU B N 1
ATOM 3416 C CA . LEU B 1 198 ? 17.531 -10.906 -15.406 1 93.5 198 LEU B CA 1
ATOM 3417 C C . LEU B 1 198 ? 17.641 -12.43 -15.344 1 93.5 198 LEU B C 1
ATOM 3419 O O . LEU B 1 198 ? 18.672 -13 -15.703 1 93.5 198 LEU B O 1
ATOM 3423 N N . GLY B 1 199 ? 16.594 -13.031 -14.898 1 90.31 199 GLY B N 1
ATOM 3424 C CA . GLY B 1 199 ? 16.531 -14.484 -14.93 1 90.31 199 GLY B CA 1
ATOM 3425 C C . GLY B 1 199 ? 17.359 -15.141 -13.836 1 90.31 199 GLY B C 1
ATOM 3426 O O . GLY B 1 199 ? 17.859 -14.461 -12.945 1 90.31 199 GLY B O 1
ATOM 3427 N N . GLU B 1 200 ? 17.484 -16.406 -14.008 1 89.12 200 GLU B N 1
ATOM 3428 C CA . GLU B 1 200 ? 18.094 -17.234 -12.992 1 89.12 200 GLU B CA 1
ATOM 3429 C C . GLU B 1 200 ? 19.594 -16.938 -12.852 1 89.12 200 GLU B C 1
ATOM 3431 O O . GLU B 1 200 ? 20.156 -17.109 -11.773 1 89.12 200 GLU B O 1
ATOM 3436 N N . ASN B 1 201 ? 20.125 -16.438 -13.828 1 90.81 201 ASN B N 1
ATOM 3437 C CA . ASN B 1 201 ? 21.578 -16.281 -13.797 1 90.81 201 ASN B CA 1
ATOM 3438 C C . ASN B 1 201 ? 21.984 -14.938 -13.203 1 90.81 201 ASN B C 1
ATOM 3440 O O . ASN B 1 201 ? 23.094 -14.789 -12.695 1 90.81 201 ASN B O 1
ATOM 3444 N N . HIS B 1 202 ? 21.078 -13.961 -13.219 1 94.75 202 HIS B N 1
ATOM 3445 C CA . HIS B 1 202 ? 21.484 -12.633 -12.781 1 94.75 202 HIS B CA 1
ATOM 3446 C C . HIS B 1 202 ? 20.438 -12 -11.875 1 94.75 202 HIS B C 1
ATOM 3448 O O . HIS B 1 202 ? 20.375 -10.781 -11.727 1 94.75 202 HIS B O 1
ATOM 3454 N N . TRP B 1 203 ? 19.641 -12.734 -11.25 1 93.88 203 TRP B N 1
ATOM 3455 C CA . TRP B 1 203 ? 18.547 -12.258 -10.406 1 93.88 203 TRP B CA 1
ATOM 3456 C C . TRP B 1 203 ? 19.094 -11.414 -9.25 1 93.88 203 TRP B C 1
ATOM 3458 O O . TRP B 1 203 ? 18.406 -10.508 -8.773 1 93.88 203 TRP B O 1
ATOM 3468 N N . GLN B 1 204 ? 20.359 -11.672 -8.836 1 94.75 204 GLN B N 1
ATOM 3469 C CA . GLN B 1 204 ? 20.938 -11.023 -7.66 1 94.75 204 GLN B CA 1
ATOM 3470 C C . GLN B 1 204 ? 21.109 -9.531 -7.887 1 94.75 204 GLN B C 1
ATOM 3472 O O . GLN B 1 204 ? 21.078 -8.742 -6.934 1 94.75 204 GLN B O 1
ATOM 3477 N N . TYR B 1 205 ? 21.234 -9.156 -9.078 1 96 205 TYR B N 1
ATOM 3478 C CA . TYR B 1 205 ? 21.469 -7.746 -9.375 1 96 205 TYR B CA 1
ATOM 3479 C C . TYR B 1 205 ? 20.219 -6.91 -9.094 1 96 205 TYR B C 1
ATOM 3481 O O . TYR B 1 205 ? 20.328 -5.719 -8.797 1 96 205 TYR B O 1
ATOM 3489 N N . ALA B 1 206 ? 19.062 -7.504 -9.211 1 96.69 206 ALA B N 1
ATOM 3490 C CA . ALA B 1 206 ? 17.844 -6.801 -8.828 1 96.69 206 ALA B CA 1
ATOM 3491 C C . ALA B 1 206 ? 17.828 -6.516 -7.332 1 96.69 206 ALA B C 1
ATOM 3493 O O . ALA B 1 206 ? 17.422 -5.43 -6.906 1 96.69 206 ALA B O 1
ATOM 3494 N N . TYR B 1 207 ? 18.312 -7.41 -6.594 1 97.12 207 TYR B N 1
ATOM 3495 C CA . TYR B 1 207 ? 18.359 -7.262 -5.145 1 97.12 207 TYR B CA 1
ATOM 3496 C C . TYR B 1 207 ? 19.438 -6.262 -4.73 1 97.12 207 TYR B C 1
ATOM 3498 O O . TYR B 1 207 ? 19.203 -5.406 -3.877 1 97.12 207 TYR B O 1
ATOM 3506 N N . TYR B 1 208 ? 20.547 -6.363 -5.391 1 97.31 208 TYR B N 1
ATOM 3507 C CA . TYR B 1 208 ? 21.609 -5.406 -5.117 1 97.31 208 TYR B CA 1
ATOM 3508 C C . TYR B 1 208 ? 21.188 -3.992 -5.492 1 97.31 208 TYR B C 1
ATOM 3510 O O . TYR B 1 208 ? 21.422 -3.047 -4.734 1 97.31 208 TYR B O 1
ATOM 3518 N N . GLY B 1 209 ? 20.609 -3.941 -6.598 1 97.44 209 GLY B N 1
ATOM 3519 C CA . GLY B 1 209 ? 20.172 -2.639 -7.086 1 97.44 209 GLY B CA 1
ATOM 3520 C C . GLY B 1 209 ? 19.188 -1.955 -6.172 1 97.44 209 GLY B C 1
ATOM 3521 O O . GLY B 1 209 ? 19.344 -0.78 -5.836 1 97.44 209 GLY B O 1
ATOM 3522 N N . LEU B 1 210 ? 18.25 -2.672 -5.73 1 97.25 210 LEU B N 1
ATOM 3523 C CA . LEU B 1 210 ? 17.234 -2.109 -4.84 1 97.25 210 LEU B CA 1
ATOM 3524 C C . LEU B 1 210 ? 17.844 -1.777 -3.479 1 97.25 210 LEU B C 1
ATOM 3526 O O . LEU B 1 210 ? 17.453 -0.791 -2.848 1 97.25 210 LEU B O 1
ATOM 3530 N N . GLY B 1 211 ? 18.703 -2.625 -3.064 1 97.69 211 GLY B N 1
ATOM 3531 C CA . GLY B 1 211 ? 19.375 -2.357 -1.803 1 97.69 211 GLY B CA 1
ATOM 3532 C C . GLY B 1 211 ? 20.188 -1.078 -1.82 1 97.69 211 GLY B C 1
ATOM 3533 O O . GLY B 1 211 ? 20.047 -0.239 -0.928 1 97.69 211 GLY B O 1
ATOM 3534 N N . VAL B 1 212 ? 20.969 -0.936 -2.834 1 97.88 212 VAL B N 1
ATOM 3535 C CA . VAL B 1 212 ? 21.797 0.25 -2.969 1 97.88 212 VAL B CA 1
ATOM 3536 C C . VAL B 1 212 ? 20.922 1.492 -3.107 1 97.88 212 VAL B C 1
ATOM 3538 O O . VAL B 1 212 ? 21.219 2.531 -2.508 1 97.88 212 VAL B O 1
ATOM 3541 N N . LEU B 1 213 ? 19.891 1.337 -3.861 1 97.75 213 LEU B N 1
ATOM 3542 C CA . LEU B 1 213 ? 18.969 2.449 -4.031 1 97.75 213 LEU B CA 1
ATOM 3543 C C . LEU B 1 213 ? 18.391 2.893 -2.689 1 97.75 213 LEU B C 1
ATOM 3545 O O . LEU B 1 213 ? 18.312 4.09 -2.414 1 97.75 213 LEU B O 1
ATOM 3549 N N . SER B 1 214 ? 17.984 1.95 -1.936 1 97.75 214 SER B N 1
ATOM 3550 C CA . SER B 1 214 ? 17.422 2.266 -0.628 1 97.75 214 SER B CA 1
ATOM 3551 C C . SER B 1 214 ? 18.422 3.012 0.244 1 97.75 214 SER B C 1
ATOM 3553 O O . SER B 1 214 ? 18.078 4.004 0.889 1 97.75 214 SER B O 1
ATOM 3555 N N . ILE B 1 215 ? 19.641 2.613 0.259 1 97.69 215 ILE B N 1
ATOM 3556 C CA . ILE B 1 215 ? 20.688 3.219 1.087 1 97.69 215 ILE B CA 1
ATOM 3557 C C . ILE B 1 215 ? 20.953 4.648 0.62 1 97.69 215 ILE B C 1
ATOM 3559 O O . ILE B 1 215 ? 21.031 5.57 1.436 1 97.69 215 ILE B O 1
ATOM 3563 N N . VAL B 1 216 ? 21.047 4.836 -0.625 1 97.62 216 VAL B N 1
ATOM 3564 C CA . VAL B 1 216 ? 21.312 6.152 -1.188 1 97.62 216 VAL B CA 1
ATOM 3565 C C . VAL B 1 216 ? 20.141 7.09 -0.888 1 97.62 216 VAL B C 1
ATOM 3567 O O . VAL B 1 216 ? 20.344 8.227 -0.455 1 97.62 216 VAL B O 1
ATOM 3570 N N . MET B 1 217 ? 18.953 6.613 -1.079 1 96.88 217 MET B N 1
ATOM 3571 C CA . MET B 1 217 ? 17.781 7.453 -0.845 1 96.88 217 MET B CA 1
ATOM 3572 C C . MET B 1 217 ? 17.625 7.777 0.638 1 96.88 217 MET B C 1
ATOM 3574 O O . MET B 1 217 ? 17.203 8.875 0.998 1 96.88 217 MET B O 1
ATOM 3578 N N . GLY B 1 218 ? 17.922 6.77 1.423 1 96.75 218 GLY B N 1
ATOM 3579 C CA . GLY B 1 218 ? 17.922 7.039 2.852 1 96.75 218 GLY B CA 1
ATOM 3580 C C . GLY B 1 218 ? 18.891 8.125 3.254 1 96.75 218 GLY B C 1
ATOM 3581 O O . GLY B 1 218 ? 18.562 9 4.059 1 96.75 218 GLY B O 1
ATOM 3582 N N . PHE B 1 219 ? 20.047 8.094 2.676 1 95.75 219 PHE B N 1
ATOM 3583 C CA . PHE B 1 219 ? 21.062 9.102 2.951 1 95.75 219 PHE B CA 1
ATOM 3584 C C . PHE B 1 219 ? 20.594 10.477 2.496 1 95.75 219 PHE B C 1
ATOM 3586 O O . PHE B 1 219 ? 20.781 11.469 3.203 1 95.75 219 PHE B O 1
ATOM 3593 N N . LEU B 1 220 ? 19.953 10.562 1.377 1 95.88 220 LEU B N 1
ATOM 3594 C CA . LEU B 1 220 ? 19.453 11.828 0.86 1 95.88 220 LEU B CA 1
ATOM 3595 C C . LEU B 1 220 ? 18.312 12.352 1.726 1 95.88 220 LEU B C 1
ATOM 3597 O O . LEU B 1 220 ? 18.172 13.555 1.919 1 95.88 220 LEU B O 1
ATOM 3601 N N . ALA B 1 221 ? 17.547 11.453 2.203 1 93.75 221 ALA B N 1
ATOM 3602 C CA . ALA B 1 221 ? 16.391 11.844 3.016 1 93.75 221 ALA B CA 1
ATOM 3603 C C . ALA B 1 221 ? 16.844 12.484 4.328 1 93.75 221 ALA B C 1
ATOM 3605 O O . ALA B 1 221 ? 16.125 13.328 4.887 1 93.75 221 ALA B O 1
ATOM 3606 N N . ARG B 1 222 ? 17.984 12.102 4.785 1 92.12 222 ARG B N 1
ATOM 3607 C CA . ARG B 1 222 ? 18.516 12.656 6.027 1 92.12 222 ARG B CA 1
ATOM 3608 C C . ARG B 1 222 ? 18.812 14.141 5.879 1 92.12 222 ARG B C 1
ATOM 3610 O O . ARG B 1 222 ? 18.781 14.891 6.855 1 92.12 222 ARG B O 1
ATOM 3617 N N . TYR B 1 223 ? 19.016 14.562 4.695 1 89.81 223 TYR B N 1
ATOM 3618 C CA . TYR B 1 223 ? 19.453 15.945 4.484 1 89.81 223 TYR B CA 1
ATOM 3619 C C . TYR B 1 223 ? 18.359 16.766 3.809 1 89.81 223 TYR B C 1
ATOM 3621 O O . TYR B 1 223 ? 18.609 17.875 3.328 1 89.81 223 TYR B O 1
ATOM 3629 N N . MET B 1 224 ? 17.266 16.203 3.797 1 85.31 224 MET B N 1
ATOM 3630 C CA . MET B 1 224 ? 16.141 16.953 3.221 1 85.31 224 MET B CA 1
ATOM 3631 C C . MET B 1 224 ? 15.766 18.141 4.113 1 85.31 224 MET B C 1
ATOM 3633 O O . MET B 1 224 ? 15.719 18 5.34 1 85.31 224 MET B O 1
ATOM 3637 N N . SER B 1 225 ? 15.82 19.344 3.545 1 73 225 SER B N 1
ATOM 3638 C CA . SER B 1 225 ? 15.453 20.531 4.301 1 73 225 SER B CA 1
ATOM 3639 C C . SER B 1 225 ? 13.969 20.859 4.152 1 73 225 SER B C 1
ATOM 3641 O O . SER B 1 225 ? 13.383 20.609 3.098 1 73 225 SER B O 1
ATOM 3643 N N . LEU B 1 226 ? 13.242 20.969 5.227 1 62.5 226 LEU B N 1
ATOM 3644 C CA . LEU B 1 226 ? 11.867 21.422 5.168 1 62.5 226 LEU B CA 1
ATOM 3645 C C . LEU B 1 226 ? 11.781 22.781 4.484 1 62.5 226 LEU B C 1
ATOM 3647 O O . LEU B 1 226 ? 12.531 23.703 4.816 1 62.5 226 LEU B O 1
ATOM 3651 N N . GLY B 1 227 ? 11.969 22.875 3.342 1 51.62 227 GLY B N 1
ATOM 3652 C CA . GLY B 1 227 ? 11.828 24.219 2.812 1 51.62 227 GLY B CA 1
ATOM 3653 C C . GLY B 1 227 ? 10.945 25.109 3.672 1 51.62 227 GLY B C 1
ATOM 3654 O O . GLY B 1 227 ? 10.227 24.625 4.547 1 51.62 227 GLY B O 1
ATOM 3655 N N . SER B 1 228 ? 11.156 26.531 3.668 1 42.25 228 SER B N 1
ATOM 3656 C CA . SER B 1 228 ? 10.586 27.656 4.398 1 42.25 228 SER B CA 1
ATOM 3657 C C . SER B 1 228 ? 9.07 27.531 4.527 1 42.25 228 SER B C 1
ATOM 3659 O O . SER B 1 228 ? 8.328 28.312 3.955 1 42.25 228 SER B O 1
ATOM 3661 N N . THR B 1 229 ? 8.555 26.531 4.207 1 40.5 229 THR B N 1
ATOM 3662 C CA . THR B 1 229 ? 7.125 26.797 4.367 1 40.5 229 THR B CA 1
ATOM 3663 C C . THR B 1 229 ? 6.789 27.078 5.828 1 40.5 229 THR B C 1
ATOM 3665 O O . THR B 1 229 ? 5.734 27.641 6.129 1 40.5 229 THR B O 1
ATOM 3668 N N . GLY B 1 230 ? 7.406 26.531 6.73 1 37.66 230 GLY B N 1
ATOM 3669 C CA . GLY B 1 230 ? 7.266 26.938 8.117 1 37.66 230 GLY B CA 1
ATOM 3670 C C . GLY B 1 230 ? 7.688 28.375 8.359 1 37.66 230 GLY B C 1
ATOM 3671 O O . GLY B 1 230 ? 7.426 28.938 9.422 1 37.66 230 GLY B O 1
ATOM 3672 N N . SER B 1 231 ? 8.656 28.859 7.672 1 36.12 231 SER B N 1
ATOM 3673 C CA . SER B 1 231 ? 9.07 30.25 7.828 1 36.12 231 SER B CA 1
ATOM 3674 C C . SER B 1 231 ? 7.961 31.203 7.402 1 36.12 231 SER B C 1
ATOM 3676 O O . SER B 1 231 ? 7.926 32.375 7.84 1 36.12 231 SER B O 1
ATOM 3678 N N . ILE B 1 232 ? 7.184 30.703 6.543 1 35.28 232 ILE B N 1
ATOM 3679 C CA . ILE B 1 232 ? 6.145 31.656 6.172 1 35.28 232 ILE B CA 1
ATOM 3680 C C . ILE B 1 232 ? 5.137 31.797 7.312 1 35.28 232 ILE B C 1
ATOM 3682 O O . ILE B 1 232 ? 4.645 32.875 7.586 1 35.28 232 ILE B O 1
ATOM 3686 N N . THR B 1 233 ? 4.918 30.672 7.91 1 36.66 233 THR B N 1
ATOM 3687 C CA . THR B 1 233 ? 4.008 30.859 9.039 1 36.66 233 THR B CA 1
ATOM 3688 C C . THR B 1 233 ? 4.707 31.578 10.188 1 36.66 233 THR B C 1
ATOM 3690 O O . THR B 1 233 ? 4.09 32.375 10.898 1 36.66 233 THR B O 1
ATOM 3693 N N . ASN B 1 234 ? 5.957 31.297 10.312 1 38.38 234 ASN B N 1
ATOM 3694 C CA . ASN B 1 234 ? 6.691 32.031 11.328 1 38.38 234 ASN B CA 1
ATOM 3695 C C . ASN B 1 234 ? 6.969 33.469 10.891 1 38.38 234 ASN B C 1
ATOM 3697 O O . ASN B 1 234 ? 6.902 34.406 11.695 1 38.38 234 ASN B O 1
ATOM 3701 N N . ASN B 1 235 ? 7.344 33.656 9.68 1 40.19 235 ASN B N 1
ATOM 3702 C CA . ASN B 1 235 ? 7.562 35.031 9.211 1 40.19 235 ASN B CA 1
ATOM 3703 C C . ASN B 1 235 ? 6.246 35.781 9.094 1 40.19 235 ASN B C 1
ATOM 3705 O O . ASN B 1 235 ? 6.191 36.969 9.398 1 40.19 235 ASN B O 1
ATOM 3709 N N . ALA B 1 236 ? 5.258 35.125 8.641 1 42.19 236 ALA B N 1
ATOM 3710 C CA . ALA B 1 236 ? 3.953 35.781 8.633 1 42.19 236 ALA B CA 1
ATOM 3711 C C . ALA B 1 236 ? 3.463 36.031 10.055 1 42.19 236 ALA B C 1
ATOM 3713 O O . ALA B 1 236 ? 2.896 37.094 10.336 1 42.19 236 ALA B O 1
ATOM 3714 N N . ARG B 1 237 ? 3.779 35.125 10.906 1 43.44 237 ARG B N 1
ATOM 3715 C CA . ARG B 1 237 ? 3.502 35.375 12.32 1 43.44 237 ARG B CA 1
ATOM 3716 C C . ARG B 1 237 ? 4.426 36.469 12.867 1 43.44 237 ARG B C 1
ATOM 3718 O O . ARG B 1 237 ? 3.988 37.344 13.609 1 43.44 237 ARG B O 1
ATOM 3725 N N . GLN B 1 238 ? 5.633 36.375 12.445 1 47.81 238 GLN B N 1
ATOM 3726 C CA . GLN B 1 238 ? 6.566 37.406 12.883 1 47.81 238 GLN B CA 1
ATOM 3727 C C . GLN B 1 238 ? 6.246 38.75 12.242 1 47.81 238 GLN B C 1
ATOM 3729 O O . GLN B 1 238 ? 6.297 39.781 12.898 1 47.81 238 GLN B O 1
ATOM 3734 N N . HIS B 1 239 ? 5.902 38.688 11 1 47.97 239 HIS B N 1
ATOM 3735 C CA . HIS B 1 239 ? 5.52 39.938 10.344 1 47.97 239 HIS B CA 1
ATOM 3736 C C . HIS B 1 239 ? 4.18 40.438 10.867 1 47.97 239 HIS B C 1
ATOM 3738 O O . HIS B 1 239 ? 3.988 41.656 11.023 1 47.97 239 HIS B O 1
ATOM 3744 N N . ALA B 1 240 ? 3.295 39.5 11.109 1 49.34 240 ALA B N 1
ATOM 3745 C CA . ALA B 1 240 ? 2.02 39.875 11.695 1 49.34 240 ALA B CA 1
ATOM 3746 C C . ALA B 1 240 ? 2.213 40.438 13.109 1 49.34 240 ALA B C 1
ATOM 3748 O O . ALA B 1 240 ? 1.604 41.438 13.477 1 49.34 240 ALA B O 1
ATOM 3749 N N . VAL B 1 241 ? 3.076 39.812 13.859 1 53.31 241 VAL B N 1
ATOM 3750 C CA . VAL B 1 241 ? 3.428 40.312 15.188 1 53.31 241 VAL B CA 1
ATOM 3751 C C . VAL B 1 241 ? 4.176 41.625 15.062 1 53.31 241 VAL B C 1
ATOM 3753 O O . VAL B 1 241 ? 3.916 42.562 15.812 1 53.31 241 VAL B O 1
ATOM 3756 N N . ALA B 1 242 ? 5.074 41.656 14.07 1 54.53 242 ALA B N 1
ATOM 3757 C CA . ALA B 1 242 ? 5.84 42.875 13.844 1 54.53 242 ALA B CA 1
ATOM 3758 C C . ALA B 1 242 ? 4.934 44.031 13.391 1 54.53 242 ALA B C 1
ATOM 3760 O O . ALA B 1 242 ? 5.082 45.156 13.852 1 54.53 242 ALA B O 1
ATOM 3761 N N . GLU B 1 243 ? 4.008 43.656 12.57 1 53.94 243 GLU B N 1
ATOM 3762 C CA . GLU B 1 243 ? 3.068 44.688 12.102 1 53.94 243 GLU B CA 1
ATOM 3763 C C . GLU B 1 243 ? 2.133 45.125 13.219 1 53.94 243 GLU B C 1
ATOM 3765 O O . GLU B 1 243 ? 1.812 46.312 13.328 1 53.94 243 GLU B O 1
ATOM 3770 N N . GLN B 1 244 ? 1.709 44.125 13.961 1 54.84 244 GLN B N 1
ATOM 3771 C CA . GLN B 1 244 ? 0.889 44.469 15.117 1 54.84 244 GLN B CA 1
ATOM 3772 C C . GLN B 1 244 ? 1.668 45.312 16.125 1 54.84 244 GLN B C 1
ATOM 3774 O O . GLN B 1 244 ? 1.118 46.219 16.719 1 54.84 244 GLN B O 1
ATOM 3779 N N . GLU B 1 245 ? 2.918 44.938 16.328 1 56.69 245 GLU B N 1
ATOM 3780 C CA . GLU B 1 245 ? 3.781 45.719 17.219 1 56.69 245 GLU B CA 1
ATOM 3781 C C . GLU B 1 245 ? 4.027 47.125 16.656 1 56.69 245 GLU B C 1
ATOM 3783 O O . GLU B 1 245 ? 4.07 48.094 17.406 1 56.69 245 GLU B O 1
ATOM 3788 N N . LYS B 1 246 ? 4.191 47.188 15.383 1 57 246 LYS B N 1
ATOM 3789 C CA . LYS B 1 246 ? 4.359 48.5 14.742 1 57 246 LYS B CA 1
ATOM 3790 C C . LYS B 1 246 ? 3.1 49.344 14.891 1 57 246 LYS B C 1
ATOM 3792 O O . LYS B 1 246 ? 3.184 50.562 15.094 1 57 246 LYS B O 1
ATOM 3797 N N . LYS B 1 247 ? 2.049 48.688 14.797 1 57.59 247 LYS B N 1
ATOM 3798 C CA . LYS B 1 247 ? 0.799 49.406 14.961 1 57.59 247 LYS B CA 1
ATOM 3799 C C . LYS B 1 247 ? 0.625 49.906 16.406 1 57.59 247 LYS B C 1
ATOM 3801 O O . LYS B 1 247 ? 0.088 50.969 16.641 1 57.59 247 LYS B O 1
ATOM 3806 N N . GLN B 1 248 ? 1.04 49.062 17.281 1 54.78 248 GLN B N 1
ATOM 3807 C CA . GLN B 1 248 ? 0.928 49.438 18.688 1 54.78 248 GLN B CA 1
ATOM 3808 C C . GLN B 1 248 ? 1.885 50.562 19.047 1 54.78 248 GLN B C 1
ATOM 3810 O O . GLN B 1 248 ? 1.609 51.375 19.938 1 54.78 248 GLN B O 1
ATOM 3815 N N . ARG B 1 249 ? 3.008 50.625 18.359 1 54.47 249 ARG B N 1
ATOM 3816 C CA . ARG B 1 249 ? 3.947 51.688 18.641 1 54.47 249 ARG B CA 1
ATOM 3817 C C . ARG B 1 249 ? 3.463 53 18.031 1 54.47 249 ARG B C 1
ATOM 3819 O O . ARG B 1 249 ? 3.904 54.094 18.438 1 54.47 249 ARG B O 1
ATOM 3826 N N . LYS B 1 250 ? 2.789 52.969 16.969 1 56.97 250 LYS B N 1
ATOM 3827 C CA . LYS B 1 250 ? 2.311 54.219 16.359 1 56.97 250 LYS B CA 1
ATOM 3828 C C . LYS B 1 250 ? 1.149 54.781 17.172 1 56.97 250 LYS B C 1
ATOM 3830 O O . LYS B 1 250 ? 0.697 55.906 16.891 1 56.97 250 LYS B O 1
ATOM 3835 N N . CYS B 1 251 ? 0.544 54 17.859 1 45.88 251 CYS B N 1
ATOM 3836 C CA . CYS B 1 251 ? -0.413 54.688 18.719 1 45.88 251 CYS B CA 1
ATOM 3837 C C . CYS B 1 251 ? 0.261 55.188 19.984 1 45.88 251 CYS B C 1
ATOM 3839 O O . CYS B 1 251 ? 1.124 54.531 20.547 1 45.88 251 CYS B O 1
#

Radius of gyration: 27.05 Å; Cα contacts (8 Å, |Δi|>4): 647; chains: 2; bounding box: 62×90×66 Å

Organism: NCBI:txid303405

Secondary structure (DSSP, 8-state):
--TT----------------HHHHHHHHT-HHHHHHHHHHHHHHHHHHHHHHHHHHHHHHH---HHHHHHHHHHHHHHHHHHHHHHHHHHHHT-SHHHHHHHHHHHHHHHHHHHHHHHHHHHHHHHHHHHHSS--HHHHHHHHHHHHHHHHHHHHHHHHHHHHHHHHS-GGGHHHHHHHHHHHHHHHHHHHHHHHHHHHHHHTHHHHHHHHHHHHHHHHHHHT----THHHHHHHHHHHHHHHHHHHHHH-/--S-----------------HHHHHHHHT-HHHHHHHHHHHHHHHHHHHHHHHHHHHHHHH---HHHHHHHHHHHHHHHHHHHHHHHHHHHHT-SHHHHHHHHHHHHHHHHHHHHHHHHHHHHHHHHHHHHSS--HHHHHHHHHHHHHHHHHHHHHHHHHHHHHHHHS-GGGHHHHHHHHHHHHHHHHHHHHHHHHHHHHHHTHHHHHHHHHHHHHHHHHHHT----TTHHHHHHHHHHHHHHHHHHHHH-